Protein 5I97 (pdb70)

CATH classification: 3.10.450.230

Foldseek 3Di:
DDWWLDDDDPVLVVLVVLLCQLQVWDALVCVVVSLVLNCLAADPVSNCVSCVCQDDCRRPCNPCPHQKIKGKDWDDKDDDRVQQKIKTKMKIWIAGNVDPDIDDIFIKIKIWGKIFDDDDDDPVSCVRPVRSIHTYDIDMDTD/DWDLDDDDPVLVVVVVLLCQLQVKDALVCVVVSLVLNCLAADPVSNVVSCVCQDDCRRPCNPCPRQKIKGKDWDDKDDDRVQQKIKTKIKIWMGGPVDPDIDDIFIKIKIWHKIFDDDDDDDVSCVRQVRSIHIYDIDMDGD/DDDVVLVVLVVLLCQLQVKDALVCVVVSLVLNVQAEDPVANVVSVVQADDCRHPCNPCPRQKIKGKDWDDKADPVVQQKIKTKIKIWMQGPVDPDIDDIWIKIKIWHKDFDDDDDDDVCCVRPVRRIYIYDIDMDTD/DDDVVLVVLVVVLCQLQVKDALVCVVVSLVLNCQAEDVVSNVVSCVQQDDCRRVCNPCVRQKIKGKDWDDKDDDPVQQKIKTKIKIWIQGPVDPDIDDIFIKIKIWHKDFDDDDDDPVCVVRPVRRIHIYDIDMDGD

Structure (mmCIF, N/CA/C/O backbone):
data_5I97
#
_entry.id   5I97
#
_cell.length_a   112.049
_cell.length_b   123.362
_cell.length_c   109.800
_cell.angle_alpha   90.00
_cell.angle_beta   90.00
_cell.angle_gamma   90.00
#
_symmetry.space_group_name_H-M   'C 2 2 21'
#
loop_
_entity.id
_entity.type
_entity.pdbx_description
1 polymer 'Conjugal transfer protein'
2 water water
#
loop_
_atom_site.group_PDB
_atom_site.id
_atom_site.type_symbol
_atom_site.label_atom_id
_atom_site.label_alt_id
_atom_site.label_comp_id
_atom_site.label_asym_id
_atom_site.label_entity_id
_atom_site.label_seq_id
_atom_site.pdbx_PDB_ins_code
_atom_site.Cartn_x
_atom_site.Cartn_y
_atom_site.Cartn_z
_atom_site.occupancy
_atom_site.B_iso_or_equiv
_atom_site.auth_seq_id
_atom_site.auth_comp_id
_atom_site.auth_asym_id
_atom_site.auth_atom_id
_atom_site.pdbx_PDB_model_num
ATOM 1 N N . THR A 1 19 ? -60.332 -20.503 8.030 1.00 40.95 88 THR A N 1
ATOM 2 C CA . THR A 1 19 ? -61.564 -21.152 7.590 1.00 41.99 88 THR A CA 1
ATOM 3 C C . THR A 1 19 ? -62.160 -22.078 8.657 1.00 39.53 88 THR A C 1
ATOM 4 O O . THR A 1 19 ? -63.328 -22.470 8.556 1.00 43.73 88 THR A O 1
ATOM 8 N N . ARG A 1 20 ? -61.379 -22.415 9.684 1.00 48.01 89 ARG A N 1
ATOM 9 C CA . ARG A 1 20 ? -61.877 -23.281 10.753 1.00 35.67 89 ARG A CA 1
ATOM 10 C C . ARG A 1 20 ? -61.032 -23.203 12.024 1.00 35.17 89 ARG A C 1
ATOM 11 O O . ARG A 1 20 ? -59.805 -23.141 11.969 1.00 34.24 89 ARG A O 1
ATOM 19 N N . ASP A 1 21 ? -61.694 -23.247 13.172 1.00 35.86 90 ASP A N 1
ATOM 20 C CA . ASP A 1 21 ? -61.000 -23.284 14.450 1.00 35.61 90 ASP A CA 1
ATOM 21 C C . ASP A 1 21 ? -60.426 -24.663 14.709 1.00 35.74 90 ASP A C 1
ATOM 22 O O . ASP A 1 21 ? -61.143 -25.605 15.042 1.00 36.70 90 ASP A O 1
ATOM 27 N N . GLN A 1 22 ? -59.115 -24.753 14.536 1.00 34.82 91 GLN A N 1
ATOM 28 C CA . GLN A 1 22 ? -58.293 -25.944 14.790 1.00 34.81 91 GLN A CA 1
ATOM 29 C C . GLN A 1 22 ? -56.970 -25.695 15.456 1.00 34.03 91 GLN A C 1
ATOM 30 O O . GLN A 1 22 ? -56.244 -24.791 15.084 1.00 33.13 91 GLN A O 1
ATOM 36 N N . THR A 1 23 ? -56.615 -26.575 16.374 1.00 34.45 92 THR A N 1
ATOM 37 C CA . THR A 1 23 ? -55.293 -26.557 16.938 1.00 33.84 92 THR A CA 1
ATOM 38 C C . THR A 1 23 ? -54.242 -27.007 15.919 1.00 33.14 92 THR A C 1
ATOM 39 O O . THR A 1 23 ? -53.218 -26.348 15.767 1.00 32.25 92 THR A O 1
ATOM 43 N N . SER A 1 24 ? -54.513 -28.090 15.191 1.00 33.59 93 SER A N 1
ATOM 44 C CA . SER A 1 24 ? -53.527 -28.617 14.252 1.00 33.06 93 SER A CA 1
ATOM 45 C C . SER A 1 24 ? -54.113 -28.985 12.903 1.00 33.25 93 SER A C 1
ATOM 46 O O . SER A 1 24 ? -55.312 -29.162 12.757 1.00 34.00 93 SER A O 1
ATOM 49 N N . TYR A 1 25 ? -53.233 -29.107 11.923 1.00 32.62 94 TYR A N 1
ATOM 50 C CA . TYR A 1 25 ? -53.584 -29.529 10.578 1.00 32.79 94 TYR A CA 1
ATOM 51 C C . TYR A 1 25 ? -52.717 -30.696 10.141 1.00 32.89 94 TYR A C 1
ATOM 52 O O . TYR A 1 25 ? -52.661 -31.019 8.961 1.00 32.88 94 TYR A O 1
ATOM 61 N N . GLY A 1 26 ? -52.006 -31.303 11.076 1.00 33.03 95 GLY A N 1
ATOM 62 C CA . GLY A 1 26 ? -51.100 -32.360 10.691 1.00 33.14 95 GLY A CA 1
ATOM 63 C C . GLY A 1 26 ? -49.660 -31.879 10.638 1.00 32.14 95 GLY A C 1
ATOM 64 O O . GLY A 1 26 ? -49.388 -30.672 10.540 1.00 31.28 95 GLY A O 1
ATOM 65 N N . ASP A 1 27 ? -48.740 -32.832 10.710 1.00 32.34 96 ASP A N 1
ATOM 66 C CA . ASP A 1 27 ? -47.324 -32.530 10.794 1.00 31.57 96 ASP A CA 1
ATOM 67 C C . ASP A 1 27 ? -46.815 -31.623 9.681 1.00 30.59 96 ASP A C 1
ATOM 68 O O . ASP A 1 27 ? -46.184 -30.608 9.952 1.00 29.80 96 ASP A O 1
ATOM 73 N N . GLU A 1 28 ? -47.089 -31.990 8.438 1.00 30.72 97 GLU A N 1
ATOM 74 C CA . GLU A 1 28 ? -46.461 -31.324 7.316 1.00 29.92 97 GLU A CA 1
ATOM 75 C C . GLU A 1 28 ? -46.938 -29.896 7.120 1.00 29.28 97 GLU A C 1
ATOM 76 O O . GLU A 1 28 ? -46.137 -29.001 6.818 1.00 28.45 97 GLU A O 1
ATOM 82 N N . ILE A 1 29 ? -48.233 -29.685 7.324 1.00 29.75 98 ILE A N 1
ATOM 83 C CA . ILE A 1 29 ? -48.829 -28.371 7.186 1.00 29.33 98 ILE A CA 1
ATOM 84 C C . ILE A 1 29 ? -48.464 -27.462 8.353 1.00 28.86 98 ILE A C 1
ATOM 85 O O . ILE A 1 29 ? -48.125 -26.298 8.144 1.00 28.16 98 ILE A O 1
ATOM 90 N N . ASP A 1 30 ? -48.540 -27.990 9.572 1.00 29.31 99 ASP A N 1
ATOM 91 C CA . ASP A 1 30 ? -48.146 -27.250 10.766 1.00 29.01 99 ASP A CA 1
ATOM 92 C C . ASP A 1 30 ? -46.702 -26.768 10.635 1.00 28.17 99 ASP A C 1
ATOM 93 O O . ASP A 1 30 ? -46.402 -25.610 10.887 1.00 27.62 99 ASP A O 1
ATOM 98 N N . LYS A 1 31 ? -45.821 -27.682 10.237 1.00 28.18 100 LYS A N 1
ATOM 99 C CA . LYS A 1 31 ? -44.413 -27.377 10.099 1.00 27.52 100 LYS A CA 1
ATOM 100 C C . LYS A 1 31 ? -44.209 -26.283 9.056 1.00 26.77 100 LYS A C 1
ATOM 101 O O . LYS A 1 31 ? -43.341 -25.434 9.207 1.00 26.16 100 LYS A O 1
ATOM 107 N N . PHE A 1 32 ? -45.036 -26.273 8.019 1.00 26.90 101 PHE A N 1
ATOM 108 C CA . PHE A 1 32 ? -44.907 -25.250 6.992 1.00 26.31 101 PHE A CA 1
ATOM 109 C C . PHE A 1 32 ? -45.140 -23.848 7.542 1.00 25.94 101 PHE A C 1
ATOM 110 O O . PHE A 1 32 ? -44.306 -22.971 7.359 1.00 26.42 101 PHE A O 1
ATOM 118 N N . TRP A 1 33 ? -46.277 -23.639 8.196 1.00 26.39 102 TRP A N 1
ATOM 119 C CA . TRP A 1 33 ? -46.618 -22.325 8.720 1.00 26.18 102 TRP A CA 1
ATOM 120 C C . TRP A 1 33 ? -45.678 -21.914 9.840 1.00 25.87 102 TRP A C 1
ATOM 121 O O . TRP A 1 33 ? -45.293 -20.756 9.926 1.00 25.44 102 TRP A O 1
ATOM 132 N N . LEU A 1 34 ? -45.283 -22.862 10.677 1.00 26.17 103 LEU A N 1
ATOM 133 C CA . LEU A 1 34 ? -44.405 -22.520 11.779 1.00 26.00 103 LEU A CA 1
ATOM 134 C C . LEU A 1 34 ? -43.029 -22.076 11.280 1.00 25.32 103 LEU A C 1
ATOM 135 O O . LEU A 1 34 ? -42.474 -21.108 11.784 1.00 25.02 103 LEU A O 1
ATOM 140 N N . THR A 1 35 ? -42.487 -22.776 10.287 1.00 25.16 104 THR A N 1
ATOM 141 C CA . THR A 1 35 ? -41.194 -22.404 9.752 1.00 24.59 104 THR A CA 1
ATOM 142 C C . THR A 1 35 ? -41.308 -21.089 8.967 1.00 24.11 104 THR A C 1
ATOM 143 O O . THR A 1 35 ? -40.393 -20.277 8.994 1.00 23.68 104 THR A O 1
ATOM 147 N N . GLN A 1 36 ? -42.422 -20.892 8.266 1.00 24.26 105 GLN A N 1
ATOM 148 C CA . GLN A 1 36 ? -42.675 -19.635 7.558 1.00 23.96 105 GLN A CA 1
ATOM 149 C C . GLN A 1 36 ? -42.700 -18.464 8.511 1.00 23.88 105 GLN A C 1
ATOM 150 O O . GLN A 1 36 ? -42.195 -17.394 8.210 1.00 23.53 105 GLN A O 1
ATOM 156 N N . TYR A 1 37 ? -43.291 -18.684 9.670 1.00 24.29 106 TYR A N 1
ATOM 157 C CA . TYR A 1 37 ? -43.416 -17.640 10.658 1.00 24.35 106 TYR A CA 1
ATOM 158 C C . TYR A 1 37 ? -42.038 -17.238 11.158 1.00 24.00 106 TYR A C 1
ATOM 159 O O . TYR A 1 37 ? -41.727 -16.054 11.221 1.00 23.80 106 TYR A O 1
ATOM 168 N N . VAL A 1 38 ? -41.227 -18.227 11.515 1.00 24.01 107 VAL A N 1
ATOM 169 C CA . VAL A 1 38 ? -39.884 -17.970 11.996 1.00 23.78 107 VAL A CA 1
ATOM 170 C C . VAL A 1 38 ? -39.049 -17.286 10.926 1.00 23.24 107 VAL A C 1
ATOM 171 O O . VAL A 1 38 ? -38.307 -16.359 11.204 1.00 23.06 107 VAL A O 1
ATOM 175 N N . ILE A 1 39 ? -39.175 -17.739 9.692 1.00 23.06 108 ILE A N 1
ATOM 176 C CA . ILE A 1 39 ? -38.432 -17.126 8.612 1.00 22.63 108 ILE A CA 1
ATOM 177 C C . ILE A 1 39 ? -38.846 -15.667 8.401 1.00 22.53 108 ILE A C 1
ATOM 178 O O . ILE A 1 39 ? -37.992 -14.801 8.230 1.00 22.28 108 ILE A O 1
ATOM 183 N N . HIS A 1 40 ? -40.151 -15.394 8.435 1.00 22.82 109 HIS A N 1
ATOM 184 C CA . HIS A 1 40 ? -40.651 -14.039 8.261 1.00 22.86 109 HIS A CA 1
ATOM 185 C C . HIS A 1 40 ? -40.192 -13.133 9.397 1.00 22.92 109 HIS A C 1
ATOM 186 O O . HIS A 1 40 ? -39.856 -11.974 9.175 1.00 22.84 109 HIS A O 1
ATOM 193 N N . ARG A 1 41 ? -40.190 -13.669 10.613 1.00 23.16 110 ARG A N 1
ATOM 194 C CA . ARG A 1 41 ? -39.961 -12.858 11.800 1.00 23.38 110 ARG A CA 1
ATOM 195 C C . ARG A 1 41 ? -38.485 -12.658 12.137 1.00 23.17 110 ARG A C 1
ATOM 196 O O . ARG A 1 41 ? -38.093 -11.582 12.574 1.00 23.26 110 ARG A O 1
ATOM 204 N N . GLU A 1 42 ? -37.667 -13.679 11.908 1.00 22.97 111 GLU A N 1
ATOM 205 C CA . GLU A 1 42 ? -36.274 -13.631 12.331 1.00 22.89 111 GLU A CA 1
ATOM 206 C C . GLU A 1 42 ? -35.348 -13.203 11.208 1.00 22.47 111 GLU A C 1
ATOM 207 O O . GLU A 1 42 ? -34.179 -12.923 11.438 1.00 22.43 111 GLU A O 1
ATOM 213 N N . SER A 1 43 ? -35.870 -13.147 9.993 1.00 22.25 112 SER A N 1
ATOM 214 C CA . SER A 1 43 ? -35.088 -12.617 8.893 1.00 21.94 112 SER A CA 1
ATOM 215 C C . SER A 1 43 ? -35.146 -11.106 8.898 1.00 22.02 112 SER A C 1
ATOM 216 O O . SER A 1 43 ? -36.065 -10.505 9.454 1.00 22.30 112 SER A O 1
ATOM 219 N N . TYR A 1 44 ? -34.151 -10.494 8.276 1.00 21.86 113 TYR A N 1
ATOM 220 C CA . TYR A 1 44 ? -34.235 -9.087 7.944 1.00 21.98 113 TYR A CA 1
ATOM 221 C C . TYR A 1 44 ? -33.736 -8.850 6.530 1.00 21.76 113 TYR A C 1
ATOM 222 O O . TYR A 1 44 ? -32.566 -9.080 6.208 1.00 21.59 113 TYR A O 1
ATOM 231 N N . ASP A 1 45 ? -34.643 -8.384 5.687 1.00 21.83 114 ASP A N 1
ATOM 232 C CA . ASP A 1 45 ? -34.293 -7.971 4.348 1.00 21.76 114 ASP A CA 1
ATOM 233 C C . ASP A 1 45 ? -35.144 -6.766 3.994 1.00 22.10 114 ASP A C 1
ATOM 234 O O . ASP A 1 45 ? -36.376 -6.866 3.934 1.00 22.27 114 ASP A O 1
ATOM 239 N N . PHE A 1 46 ? -34.488 -5.633 3.743 1.00 22.28 115 PHE A N 1
ATOM 240 C CA . PHE A 1 46 ? -35.192 -4.376 3.515 1.00 22.73 115 PHE A CA 1
ATOM 241 C C . PHE A 1 46 ? -36.141 -4.506 2.352 1.00 22.84 115 PHE A C 1
ATOM 242 O O . PHE A 1 46 ? -37.225 -3.932 2.359 1.00 23.41 115 PHE A O 1
ATOM 250 N N . TYR A 1 47 ? -35.760 -5.301 1.368 1.00 22.55 116 TYR A N 1
ATOM 251 C CA . TYR A 1 47 ? -36.574 -5.406 0.172 1.00 22.74 116 TYR A CA 1
ATOM 252 C C . TYR A 1 47 ? -37.810 -6.265 0.407 1.00 22.76 116 TYR A C 1
ATOM 253 O O . TYR A 1 47 ? -38.738 -6.230 -0.392 1.00 28.36 116 TYR A O 1
ATOM 262 N N . SER A 1 48 ? -37.878 -6.979 1.526 1.00 22.55 117 SER A N 1
ATOM 263 C CA . SER A 1 48 ? -39.083 -7.771 1.792 1.00 22.66 117 SER A CA 1
ATOM 264 C C . SER A 1 48 ? -39.670 -7.515 3.172 1.00 22.92 117 SER A C 1
ATOM 265 O O . SER A 1 48 ? -40.614 -8.200 3.581 1.00 23.86 117 SER A O 1
ATOM 268 N N . VAL A 1 49 ? -39.126 -6.530 3.883 1.00 22.93 118 VAL A N 1
ATOM 269 C CA . VAL A 1 49 ? -39.497 -6.318 5.280 1.00 23.13 118 VAL A CA 1
ATOM 270 C C . VAL A 1 49 ? -40.962 -5.918 5.425 1.00 23.63 118 VAL A C 1
ATOM 271 O O . VAL A 1 49 ? -41.594 -6.216 6.430 1.00 25.88 118 VAL A O 1
ATOM 275 N N . GLN A 1 50 ? -41.523 -5.269 4.416 1.00 23.93 119 GLN A N 1
ATOM 276 C CA . GLN A 1 50 ? -42.921 -4.902 4.507 1.00 25.21 119 GLN A CA 1
ATOM 277 C C . GLN A 1 50 ? -43.815 -6.141 4.404 1.00 24.46 119 GLN A C 1
ATOM 278 O O . GLN A 1 50 ? -44.804 -6.273 5.126 1.00 26.52 119 GLN A O 1
ATOM 284 N N . VAL A 1 51 ? -43.454 -7.058 3.516 1.00 26.92 120 VAL A N 1
ATOM 285 C CA . VAL A 1 51 ? -44.185 -8.311 3.375 1.00 24.13 120 VAL A CA 1
ATOM 286 C C . VAL A 1 51 ? -44.041 -9.164 4.623 1.00 23.93 120 VAL A C 1
ATOM 287 O O . VAL A 1 51 ? -45.027 -9.708 5.117 1.00 24.24 120 VAL A O 1
ATOM 291 N N . ASP A 1 52 ? -42.819 -9.259 5.143 1.00 23.51 121 ASP A N 1
ATOM 292 C CA . ASP A 1 52 ? -42.563 -10.053 6.337 1.00 23.39 121 ASP A CA 1
ATOM 293 C C . ASP A 1 52 ? -43.327 -9.511 7.536 1.00 23.81 121 ASP A C 1
ATOM 294 O O . ASP A 1 52 ? -43.904 -10.274 8.305 1.00 24.00 121 ASP A O 1
ATOM 299 N N . TYR A 1 53 ? -43.312 -8.189 7.697 1.00 24.03 122 TYR A N 1
ATOM 300 C CA . TYR A 1 53 ? -44.010 -7.505 8.784 1.00 24.52 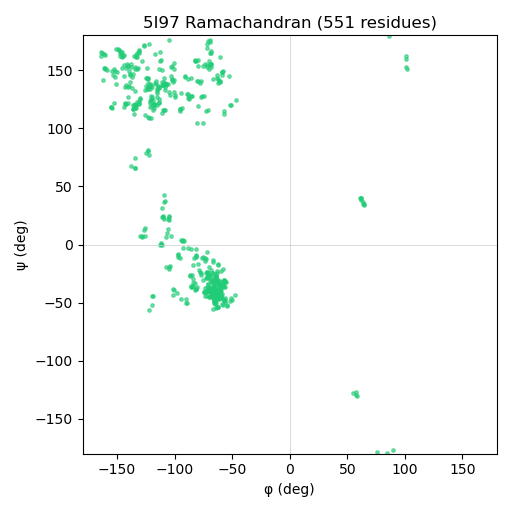122 TYR A CA 1
ATOM 301 C C . TYR A 1 53 ? -45.517 -7.740 8.724 1.00 25.01 122 TYR A C 1
ATOM 302 O O . TYR A 1 53 ? -46.182 -7.929 9.743 1.00 25.37 122 TYR A O 1
ATOM 311 N N . THR A 1 54 ? -46.060 -7.653 7.523 1.00 25.12 123 THR A N 1
ATOM 312 C CA . THR A 1 54 ? -47.475 -7.906 7.316 1.00 25.64 123 THR A CA 1
ATOM 313 C C . THR A 1 54 ? -47.803 -9.353 7.652 1.00 25.57 123 THR A C 1
ATOM 314 O O . THR A 1 54 ? -48.778 -9.618 8.345 1.00 26.04 123 THR A O 1
ATOM 318 N N . ALA A 1 55 ? -46.963 -10.277 7.195 1.00 25.06 124 ALA A N 1
ATOM 319 C CA . ALA A 1 55 ? -47.186 -11.697 7.430 1.00 25.05 124 ALA A CA 1
ATOM 320 C C . ALA A 1 55 ? -47.190 -12.060 8.913 1.00 25.18 124 ALA A C 1
ATOM 321 O O . ALA A 1 55 ? -48.081 -12.783 9.373 1.00 30.22 124 ALA A O 1
ATOM 323 N N . VAL A 1 56 ? -46.205 -11.573 9.659 1.00 24.91 125 VAL A N 1
ATOM 324 C CA . VAL A 1 56 ? -46.132 -11.858 11.086 1.00 25.11 125 VAL A CA 1
ATOM 325 C C . VAL A 1 56 ? -47.357 -11.336 11.815 1.00 25.76 125 VAL A C 1
ATOM 326 O O . VAL A 1 56 ? -47.884 -12.004 12.707 1.00 26.13 125 VAL A O 1
ATOM 330 N N . GLY A 1 57 ? -47.821 -10.156 11.411 1.00 25.98 126 GLY A N 1
ATOM 331 C CA . GLY A 1 57 ? -49.010 -9.561 11.991 1.00 26.68 126 GLY A CA 1
ATOM 332 C C . GLY A 1 57 ? -50.258 -10.401 11.786 1.00 27.12 126 GLY A C 1
ATOM 333 O O . GLY A 1 57 ? -51.056 -10.566 12.701 1.00 27.67 126 GLY A O 1
ATOM 334 N N . LEU A 1 58 ? -50.432 -10.929 10.580 1.00 26.96 127 LEU A N 1
ATOM 335 C CA . LEU A 1 58 ? -51.603 -11.741 10.273 1.00 27.45 127 LEU A CA 1
ATOM 336 C C . LEU A 1 58 ? -51.545 -13.105 10.951 1.00 27.47 127 LEU A C 1
ATOM 337 O O . LEU A 1 58 ? -52.569 -13.722 11.183 1.00 28.04 127 LEU A O 1
ATOM 342 N N . MET A 1 59 ? -50.340 -13.558 11.279 1.00 26.92 128 MET A N 1
ATOM 343 C CA . MET A 1 59 ? -50.153 -14.883 11.835 1.00 26.96 128 MET A CA 1
ATOM 344 C C . MET A 1 59 ? -49.885 -14.843 13.323 1.00 27.15 128 MET A C 1
ATOM 345 O O . MET A 1 59 ? -49.288 -15.763 13.865 1.00 27.08 128 MET A O 1
ATOM 350 N N . SER A 1 60 ? -50.325 -13.781 13.986 1.00 27.48 129 SER A N 1
ATOM 351 C CA . SER A 1 60 ? -50.086 -13.654 15.413 1.00 27.75 129 SER A CA 1
ATOM 352 C C . SER A 1 60 ? -51.372 -13.255 16.113 1.00 28.56 129 SER A C 1
ATOM 353 O O . SER A 1 60 ? -52.205 -12.576 15.532 1.00 28.81 129 SER A O 1
ATOM 356 N N . THR A 1 61 ? -51.516 -13.659 17.369 1.00 29.03 130 THR A N 1
ATOM 357 C CA . THR A 1 61 ? -52.531 -13.089 18.222 1.00 29.81 130 THR A CA 1
ATOM 358 C C . THR A 1 61 ? -52.124 -11.641 18.483 1.00 29.74 130 THR A C 1
ATOM 359 O O . THR A 1 61 ? -50.948 -11.296 18.378 1.00 31.79 130 THR A O 1
ATOM 363 N N . PRO A 1 62 ? -53.094 -10.778 18.793 1.00 30.39 131 PRO A N 1
ATOM 364 C CA . PRO A 1 62 ? -52.732 -9.373 19.006 1.00 30.43 131 PRO A CA 1
ATOM 365 C C . PRO A 1 62 ? -51.657 -9.167 20.078 1.00 30.34 131 PRO A C 1
ATOM 366 O O . PRO A 1 62 ? -50.847 -8.247 19.955 1.00 30.05 131 PRO A O 1
ATOM 370 N N . ASN A 1 63 ? -51.627 -10.022 21.093 1.00 30.65 132 ASN A N 1
ATOM 371 C CA . ASN A 1 63 ? -50.599 -9.926 22.125 1.00 30.66 132 ASN A CA 1
ATOM 372 C C . ASN A 1 63 ? -49.222 -10.223 21.557 1.00 29.80 132 ASN A C 1
ATOM 373 O O . ASN A 1 63 ? -48.281 -9.474 21.776 1.00 29.61 132 ASN A O 1
ATOM 378 N N . VAL A 1 64 ? -49.115 -11.318 20.817 1.00 30.03 133 VAL A N 1
ATOM 379 C CA . VAL A 1 64 ? -47.860 -11.703 20.180 1.00 28.57 133 VAL A CA 1
ATOM 380 C C . VAL A 1 64 ? -47.453 -10.652 19.145 1.00 28.05 133 VAL A C 1
ATOM 381 O O . VAL A 1 64 ? -46.291 -10.300 19.030 1.00 27.63 133 VAL A O 1
ATOM 385 N N . ALA A 1 65 ? -48.433 -10.136 18.416 1.00 28.19 134 ALA A N 1
ATOM 386 C CA . ALA A 1 65 ? -48.181 -9.189 17.344 1.00 27.82 134 ALA A CA 1
ATOM 387 C C . ALA A 1 65 ? -47.594 -7.879 17.861 1.00 27.97 134 ALA A C 1
ATOM 388 O O . ALA A 1 65 ? -46.619 -7.371 17.319 1.00 28.49 134 ALA A O 1
ATOM 390 N N . GLU A 1 66 ? -48.161 -7.344 18.933 1.00 28.68 135 GLU A N 1
ATOM 391 C CA . GLU A 1 66 ? -47.790 -5.998 19.339 1.00 29.01 135 GLU A CA 1
ATOM 392 C C . GLU A 1 66 ? -46.470 -6.031 20.087 1.00 28.93 135 GLU A C 1
ATOM 393 O O . GLU A 1 66 ? -45.769 -5.031 20.171 1.00 35.08 135 GLU A O 1
ATOM 399 N N . SER A 1 67 ? -46.073 -7.209 20.536 1.00 30.61 136 SER A N 1
ATOM 400 C CA . SER A 1 67 ? -44.719 -7.371 21.034 1.00 31.58 136 SER A CA 1
ATOM 401 C C . SER A 1 67 ? -43.695 -7.323 19.893 1.00 27.61 136 SER A C 1
ATOM 402 O O . SER A 1 67 ? -42.591 -6.810 20.056 1.00 27.67 136 SER A O 1
ATOM 405 N N . TYR A 1 68 ? -44.089 -7.827 18.727 1.00 28.47 137 TYR A N 1
ATOM 406 C CA . TYR A 1 68 ? -43.211 -7.866 17.568 1.00 26.44 137 TYR A CA 1
ATOM 407 C C . TYR A 1 68 ? -43.168 -6.535 16.848 1.00 26.42 137 TYR A C 1
ATOM 408 O O . TYR A 1 68 ? -42.129 -6.129 16.351 1.00 27.35 137 TYR A O 1
ATOM 417 N N . GLN A 1 69 ? -44.316 -5.877 16.771 1.00 26.88 138 GLN A N 1
ATOM 418 C CA . GLN A 1 69 ? -44.439 -4.613 16.058 1.00 27.01 138 GLN A CA 1
ATOM 419 C C . GLN A 1 69 ? -43.786 -3.460 16.801 1.00 27.41 138 GLN A C 1
ATOM 420 O O . GLN A 1 69 ? -43.581 -2.391 16.240 1.00 30.59 138 GLN A O 1
ATOM 426 N N . SER A 1 70 ? -43.443 -3.706 18.058 1.00 27.69 139 SER A N 1
ATOM 427 C CA . SER A 1 70 ? -42.842 -2.707 18.919 1.00 28.20 139 SER A CA 1
ATOM 428 C C . SER A 1 70 ? -41.515 -2.178 18.369 1.00 27.84 139 SER A C 1
ATOM 429 O O . SER A 1 70 ? -41.273 -0.977 18.369 1.00 28.24 139 SER A O 1
ATOM 432 N N . LYS A 1 71 ? -40.665 -3.086 17.904 1.00 27.16 140 LYS A N 1
ATOM 433 C CA . LYS A 1 71 ? -39.339 -2.736 17.403 1.00 26.83 140 LYS A CA 1
ATOM 434 C C . LYS A 1 71 ? -39.388 -1.907 16.121 1.00 26.66 140 LYS A C 1
ATOM 435 O O . LYS A 1 71 ? -38.373 -1.341 15.717 1.00 26.56 140 LYS A O 1
ATOM 441 N N . PHE A 1 72 ? -40.556 -1.843 15.481 1.00 26.71 141 PHE A N 1
ATOM 442 C CA . PHE A 1 72 ? -40.692 -1.183 14.186 1.00 26.60 141 PHE A CA 1
ATOM 443 C C . PHE A 1 72 ? -41.335 0.178 14.332 1.00 27.37 141 PHE A C 1
ATOM 444 O O . PHE A 1 72 ? -41.632 0.856 13.354 1.00 27.49 141 PHE A O 1
ATOM 452 N N . LYS A 1 73 ? -41.514 0.604 15.583 1.00 27.97 142 LYS A N 1
ATOM 453 C CA . LYS A 1 73 ? -42.258 1.826 15.914 1.00 28.82 142 LYS A CA 1
ATOM 454 C C . LYS A 1 73 ? -41.379 2.974 16.431 1.00 29.29 142 LYS A C 1
ATOM 455 O O . LYS A 1 73 ? -40.405 2.748 17.149 1.00 29.04 142 LYS A O 1
ATOM 461 N N . GLY A 1 74 ? -41.730 4.201 16.047 1.00 30.05 143 GLY A N 1
ATOM 462 C CA . GLY A 1 74 ? -40.912 5.368 16.315 1.00 30.64 143 GLY A CA 1
ATOM 463 C C . GLY A 1 74 ? -39.875 5.719 15.270 1.00 30.29 143 GLY A C 1
ATOM 464 O O . GLY A 1 74 ? -39.754 5.075 14.225 1.00 29.56 143 GLY A O 1
ATOM 465 N N . ARG A 1 75 ? -39.107 6.752 15.592 1.00 30.91 144 ARG A N 1
ATOM 466 C CA . ARG A 1 75 ? -38.040 7.255 14.748 1.00 30.80 144 ARG A CA 1
ATOM 467 C C . ARG A 1 75 ? -36.918 6.224 14.632 1.00 29.91 144 ARG A C 1
ATOM 468 O O . ARG A 1 75 ? -36.189 6.214 13.654 1.00 29.52 144 ARG A O 1
ATOM 476 N N . ASN A 1 76 ? -36.806 5.345 15.622 1.00 29.66 145 ASN A N 1
ATOM 477 C CA . ASN A 1 76 ? -35.771 4.332 15.619 1.00 28.94 145 ASN A CA 1
ATOM 478 C C . ASN A 1 76 ? -36.415 2.955 15.373 1.00 28.16 145 ASN A C 1
ATOM 479 O O . ASN A 1 76 ? -35.967 1.932 15.905 1.00 27.76 145 ASN A O 1
ATOM 484 N N . GLY A 1 77 ? -37.444 2.930 14.529 1.00 28.01 146 GLY A N 1
ATOM 485 C CA . GLY A 1 77 ? -38.002 1.681 14.057 1.00 27.31 146 GLY A CA 1
ATOM 486 C C . GLY A 1 77 ? -36.925 0.953 13.284 1.00 26.57 146 GLY A C 1
ATOM 487 O O . GLY A 1 77 ? -36.162 1.579 12.560 1.00 26.58 146 GLY A O 1
ATOM 488 N N . LEU A 1 78 ? -36.891 -0.365 13.423 1.00 26.02 147 LEU A N 1
ATOM 489 C CA . LEU A 1 78 ? -35.801 -1.178 12.898 1.00 25.39 147 LEU A CA 1
ATOM 490 C C . LEU A 1 78 ? -35.493 -0.868 11.440 1.00 25.11 147 LEU A C 1
ATOM 491 O O . LEU A 1 78 ? -34.340 -0.662 11.082 1.00 25.57 147 LEU A O 1
ATOM 496 N N . ASP A 1 79 ? -36.524 -0.803 10.608 1.00 25.08 148 ASP A N 1
ATOM 497 C CA . ASP A 1 79 ? -36.306 -0.554 9.190 1.00 24.88 148 ASP A CA 1
ATOM 498 C C . ASP A 1 79 ? -35.846 0.885 8.937 1.00 25.42 148 ASP A C 1
ATOM 499 O O . ASP A 1 79 ? -35.164 1.158 7.948 1.00 25.31 148 ASP A O 1
ATOM 504 N N . LYS A 1 80 ? -36.202 1.802 9.832 1.00 26.08 149 LYS A N 1
ATOM 505 C CA . LYS A 1 80 ? -35.794 3.182 9.650 1.00 26.72 149 LYS A CA 1
ATOM 506 C C . LYS A 1 80 ? -34.340 3.361 10.033 1.00 26.73 149 LYS A C 1
ATOM 507 O O . LYS A 1 80 ? -33.667 4.220 9.487 1.00 27.05 149 LYS A O 1
ATOM 513 N N . VAL A 1 81 ? -33.841 2.510 10.918 1.00 26.41 150 VAL A N 1
ATOM 514 C CA . VAL A 1 81 ? -32.462 2.623 11.348 1.00 26.49 150 VAL A CA 1
ATOM 515 C C . VAL A 1 81 ? -31.548 1.801 10.444 1.00 25.82 150 VAL A C 1
ATOM 516 O O . VAL A 1 81 ? -30.568 2.319 9.927 1.00 25.96 150 VAL A O 1
ATOM 520 N N . LEU A 1 82 ? -31.902 0.541 10.220 1.00 25.18 151 LEU A N 1
ATOM 521 C CA . LEU A 1 82 ? -31.087 -0.357 9.410 1.00 24.58 151 LEU A CA 1
ATOM 522 C C . LEU A 1 82 ? -31.182 -0.063 7.922 1.00 24.43 151 LEU A C 1
ATOM 523 O O . LEU A 1 82 ? -30.192 -0.157 7.207 1.00 24.26 151 LEU A O 1
ATOM 528 N N . GLY A 1 83 ? -32.389 0.235 7.452 1.00 24.55 152 GLY A N 1
ATOM 529 C CA . GLY A 1 83 ? -32.609 0.393 6.032 1.00 24.45 152 GLY A CA 1
ATOM 530 C C . GLY A 1 83 ? -32.141 -0.850 5.306 1.00 23.80 152 GLY A C 1
ATOM 531 O O . GLY A 1 83 ? -32.478 -1.982 5.660 1.00 31.26 152 GLY A O 1
ATOM 532 N N . ASP A 1 84 ? -31.298 -0.625 4.311 1.00 23.77 153 ASP A N 1
ATOM 533 C CA . ASP A 1 84 ? -30.726 -1.686 3.512 1.00 23.26 153 ASP A CA 1
ATOM 534 C C . ASP A 1 84 ? -29.248 -1.856 3.815 1.00 23.18 153 ASP A C 1
ATOM 535 O O . ASP A 1 84 ? -28.507 -2.392 3.007 1.00 24.06 153 ASP A O 1
ATOM 540 N N . SER A 1 85 ? -28.815 -1.404 4.989 1.00 23.46 154 SER A N 1
ATOM 541 C CA . SER A 1 85 ? -27.407 -1.479 5.352 1.00 23.52 154 SER A CA 1
ATOM 542 C C . SER A 1 85 ? -26.945 -2.892 5.664 1.00 26.72 154 SER A C 1
ATOM 543 O O . SER A 1 85 ? -25.763 -3.199 5.548 1.00 30.89 154 SER A O 1
ATOM 546 N N . GLU A 1 86 ? -27.857 -3.734 6.134 1.00 29.56 155 GLU A N 1
ATOM 547 C CA . GLU A 1 86 ? -27.484 -5.071 6.578 1.00 24.23 155 GLU A CA 1
ATOM 548 C C . GLU A 1 86 ? -28.624 -6.020 6.297 1.00 23.56 155 GLU A C 1
ATOM 549 O O . GLU A 1 86 ? -29.728 -5.594 5.980 1.00 23.10 155 GLU A O 1
ATOM 555 N N . THR A 1 87 ? -28.344 -7.313 6.388 1.00 24.46 156 THR A N 1
ATOM 556 C CA . THR A 1 87 ? -29.363 -8.321 6.160 1.00 21.61 156 THR A CA 1
ATOM 557 C C . THR A 1 87 ? -29.154 -9.548 7.057 1.00 21.57 156 THR A C 1
ATOM 558 O O . THR A 1 87 ? -28.029 -9.856 7.445 1.00 21.65 156 THR A O 1
ATOM 562 N N . THR A 1 88 ? -30.237 -10.243 7.390 1.00 21.54 157 THR A N 1
ATOM 563 C CA . THR A 1 88 ? -30.143 -11.476 8.169 1.00 21.58 157 THR A CA 1
ATOM 564 C C . THR A 1 88 ? -31.004 -12.589 7.586 1.00 21.42 157 THR A C 1
ATOM 565 O O . THR A 1 88 ? -32.205 -12.419 7.420 1.00 21.44 157 THR A O 1
ATOM 569 N N . ARG A 1 89 ? -30.365 -13.701 7.222 1.00 21.34 158 ARG A N 1
ATOM 570 C CA . ARG A 1 89 ? -31.081 -14.844 6.671 1.00 21.30 158 ARG A CA 1
ATOM 571 C C . ARG A 1 89 ? -31.246 -15.957 7.712 1.00 21.55 158 ARG A C 1
ATOM 572 O O . ARG A 1 89 ? -30.435 -16.094 8.638 1.00 21.74 158 ARG A O 1
ATOM 580 N N . VAL A 1 90 ? -32.303 -16.744 7.540 1.00 21.64 159 VAL A N 1
ATOM 581 C CA . VAL A 1 90 ? -32.637 -17.838 8.447 1.00 21.97 159 VAL A CA 1
ATOM 582 C C . VAL A 1 90 ? -32.456 -19.216 7.826 1.00 22.08 159 VAL A C 1
ATOM 583 O O . VAL A 1 90 ? -32.807 -19.438 6.680 1.00 23.29 159 VAL A O 1
ATOM 587 N N . LYS A 1 91 ? -31.878 -20.121 8.605 1.00 22.40 160 LYS A N 1
ATOM 588 C CA . LYS A 1 91 ? -31.808 -21.542 8.288 1.00 22.68 160 LYS A CA 1
ATOM 589 C C . LYS A 1 91 ? -32.537 -22.353 9.356 1.00 23.18 160 LYS A C 1
ATOM 590 O O . LYS A 1 91 ? -32.139 -22.340 10.516 1.00 23.45 160 LYS A O 1
ATOM 596 N N . ILE A 1 92 ? -33.620 -23.024 8.977 1.00 23.37 161 ILE A N 1
ATOM 597 C CA . ILE A 1 92 ? -34.312 -23.922 9.899 1.00 23.94 161 ILE A CA 1
ATOM 598 C C . ILE A 1 92 ? -33.532 -25.226 10.034 1.00 24.40 161 ILE A C 1
ATOM 599 O O . ILE A 1 92 ? -33.247 -25.878 9.036 1.00 24.41 161 ILE A O 1
ATOM 604 N N . ASN A 1 93 ? -33.215 -25.624 11.259 1.00 24.88 162 ASN A N 1
ATOM 605 C CA . ASN A 1 93 ? -32.422 -26.833 11.472 1.00 25.44 162 ASN A CA 1
ATOM 606 C C . ASN A 1 93 ? -33.263 -28.052 11.881 1.00 26.17 162 ASN A C 1
ATOM 607 O O . ASN A 1 93 ? -32.985 -29.174 11.463 1.00 26.61 162 ASN A O 1
ATOM 612 N N . SER A 1 94 ? -34.267 -27.834 12.727 1.00 26.39 163 SER A N 1
ATOM 613 C CA . SER A 1 94 ? -35.141 -28.922 13.154 1.00 27.15 163 SER A CA 1
ATOM 614 C C . SER A 1 94 ? -36.444 -28.371 13.708 1.00 27.18 163 SER A C 1
ATOM 615 O O . SER A 1 94 ? -36.476 -27.260 14.241 1.00 26.83 163 SER A O 1
ATOM 618 N N . VAL A 1 95 ? -37.512 -29.156 13.578 1.00 27.68 164 VAL A N 1
ATOM 619 C CA . VAL A 1 95 ? -38.828 -28.794 14.098 1.00 27.87 164 VAL A CA 1
ATOM 620 C C . VAL A 1 95 ? -39.437 -29.947 14.871 1.00 28.87 164 VAL A C 1
ATOM 621 O O . VAL A 1 95 ? -39.603 -31.034 14.335 1.00 29.35 164 VAL A O 1
ATOM 625 N N . ILE A 1 96 ? -39.767 -29.714 16.133 1.00 29.28 165 ILE A N 1
ATOM 626 C CA . ILE A 1 96 ? -40.414 -30.734 16.933 1.00 30.31 165 ILE A CA 1
ATOM 627 C C . ILE A 1 96 ? -41.833 -30.297 17.271 1.00 30.49 165 ILE A C 1
ATOM 628 O O . ILE A 1 96 ? -42.028 -29.268 17.908 1.00 30.23 165 ILE A O 1
ATOM 633 N N . LEU A 1 97 ? -42.810 -31.114 16.878 1.00 31.05 166 LEU A N 1
ATOM 634 C CA . LEU A 1 97 ? -44.216 -30.783 17.049 1.00 31.31 166 LEU A CA 1
ATOM 635 C C . LEU A 1 97 ? -44.835 -31.487 18.233 1.00 32.40 166 LEU A C 1
ATOM 636 O O . LEU A 1 97 ? -44.573 -32.663 18.485 1.00 33.18 166 LEU A O 1
ATOM 641 N N . ASP A 1 98 ? -45.673 -30.751 18.945 1.00 32.52 167 ASP A N 1
ATOM 642 C CA . ASP A 1 98 ? -46.579 -31.326 19.914 1.00 33.59 167 ASP A CA 1
ATOM 643 C C . ASP A 1 98 ? -47.975 -30.889 19.488 1.00 33.63 167 ASP A C 1
ATOM 644 O O . ASP A 1 98 ? -48.533 -29.940 20.024 1.00 33.52 167 ASP A O 1
ATOM 649 N N . LYS A 1 99 ? -48.530 -31.597 18.512 1.00 33.85 168 LYS A N 1
ATOM 650 C CA . LYS A 1 99 ? -49.758 -31.171 17.856 1.00 33.83 168 LYS A CA 1
ATOM 651 C C . LYS A 1 99 ? -51.001 -31.060 18.756 1.00 34.66 168 LYS A C 1
ATOM 652 O O . LYS A 1 99 ? -51.765 -30.119 18.600 1.00 34.40 168 LYS A O 1
ATOM 658 N N . PRO A 1 100 ? -51.197 -31.981 19.716 1.00 35.72 169 PRO A N 1
ATOM 659 C CA . PRO A 1 100 ? -52.381 -31.804 20.571 1.00 36.53 169 PRO A CA 1
ATOM 660 C C . PRO A 1 100 ? -52.384 -30.532 21.414 1.00 36.14 169 PRO A C 1
ATOM 661 O O . PRO A 1 100 ? -53.443 -30.061 21.814 1.00 36.57 169 PRO A O 1
ATOM 665 N N . HIS A 1 101 ? -51.220 -29.967 21.675 1.00 35.41 170 HIS A N 1
ATOM 666 C CA . HIS A 1 101 ? -51.166 -28.824 22.570 1.00 35.20 170 HIS A CA 1
ATOM 667 C C . HIS A 1 101 ? -50.815 -27.545 21.838 1.00 34.04 170 HIS A C 1
ATOM 668 O O . HIS A 1 101 ? -50.744 -26.491 22.444 1.00 33.81 170 HIS A O 1
ATOM 675 N N . GLY A 1 102 ? -50.613 -27.643 20.532 1.00 33.39 171 GLY A N 1
ATOM 676 C CA . GLY A 1 102 ? -50.253 -26.487 19.745 1.00 32.35 171 GLY A CA 1
ATOM 677 C C . GLY A 1 102 ? -48.941 -25.877 20.199 1.00 31.74 171 GLY A C 1
ATOM 678 O O . GLY A 1 102 ? -48.819 -24.664 20.287 1.00 31.23 171 GLY A O 1
ATOM 679 N N . VAL A 1 103 ? -47.977 -26.725 20.531 1.00 31.90 172 VAL A N 1
ATOM 680 C CA . VAL A 1 103 ? -46.662 -26.274 20.956 1.00 31.44 172 VAL A CA 1
ATOM 681 C C . VAL A 1 103 ? -45.622 -26.857 20.011 1.00 30.92 172 VAL A C 1
ATOM 682 O O . VAL A 1 103 ? -45.724 -28.013 19.612 1.00 31.33 172 VAL A O 1
ATOM 686 N N . ALA A 1 104 ? -44.658 -26.033 19.609 1.00 30.08 173 ALA A N 1
ATOM 687 C CA . ALA A 1 104 ? -43.606 -26.458 18.700 1.00 29.57 173 ALA A CA 1
ATOM 688 C C . ALA A 1 104 ? -42.257 -25.894 19.126 1.00 29.18 173 ALA A C 1
ATOM 689 O O . ALA A 1 104 ? -42.168 -24.802 19.678 1.00 28.96 173 ALA A O 1
ATOM 691 N N . THR A 1 105 ? -41.211 -26.665 18.881 1.00 29.18 174 THR A N 1
ATOM 692 C CA . THR A 1 105 ? -39.859 -26.236 19.156 1.00 28.86 174 THR A CA 1
ATOM 693 C C . THR A 1 105 ? -39.078 -26.177 17.868 1.00 28.12 174 THR A C 1
ATOM 694 O O . THR A 1 105 ? -38.962 -27.171 17.166 1.00 28.25 174 THR A O 1
ATOM 698 N N . ILE A 1 106 ? -38.562 -25.003 17.540 1.00 27.41 175 ILE A N 1
ATOM 699 C CA . ILE A 1 106 ? -37.851 -24.842 16.287 1.00 26.72 175 ILE A CA 1
ATOM 700 C C . ILE A 1 106 ? -36.414 -24.368 16.511 1.00 26.46 175 ILE A C 1
ATOM 701 O O . ILE A 1 106 ? -36.177 -23.307 17.087 1.00 26.29 175 ILE A O 1
ATOM 706 N N . ARG A 1 107 ? -35.458 -25.155 16.035 1.00 26.49 176 ARG A N 1
ATOM 707 C CA . ARG A 1 107 ? -34.059 -24.772 16.118 1.00 26.28 176 ARG A CA 1
ATOM 708 C C . ARG A 1 107 ? -33.597 -24.204 14.797 1.00 25.52 176 ARG A C 1
ATOM 709 O O . ARG A 1 107 ? -33.739 -24.837 13.750 1.00 25.39 176 ARG A O 1
ATOM 717 N N . PHE A 1 108 ? -33.026 -23.006 14.853 1.00 25.10 177 PHE A N 1
ATOM 718 C CA . PHE A 1 108 ? -32.671 -22.323 13.630 1.00 24.43 177 PHE A CA 1
ATOM 719 C C . PHE A 1 108 ? -31.388 -21.511 13.740 1.00 24.22 177 PHE A C 1
ATOM 720 O O . PHE A 1 108 ? -30.916 -21.175 14.824 1.00 24.54 177 PHE A O 1
ATOM 728 N N . THR A 1 109 ? -30.844 -21.189 12.579 1.00 23.74 178 THR A N 1
ATOM 729 C CA . THR A 1 109 ? -29.588 -20.486 12.480 1.00 23.56 178 THR A CA 1
ATOM 730 C C . THR A 1 109 ? -29.762 -19.209 11.687 1.00 23.02 178 THR A C 1
ATOM 731 O O . THR A 1 109 ? -30.392 -19.206 10.634 1.00 22.69 178 THR A O 1
ATOM 735 N N . THR A 1 110 ? -29.216 -18.124 12.213 1.00 23.01 179 THR A N 1
ATOM 736 C CA . THR A 1 110 ? -29.209 -16.860 11.493 1.00 22.60 179 THR A CA 1
ATOM 737 C C . THR A 1 110 ? -27.796 -16.515 11.032 1.00 22.51 179 THR A C 1
ATOM 738 O O . THR A 1 110 ? -26.822 -16.733 11.748 1.00 22.86 179 THR A O 1
ATOM 742 N N . VAL A 1 111 ? -27.703 -15.995 9.817 1.00 22.13 180 VAL A N 1
ATOM 743 C CA . VAL A 1 111 ? -26.446 -15.478 9.292 1.00 22.06 180 VAL A CA 1
ATOM 744 C C . VAL A 1 111 ? -26.637 -14.010 8.942 1.00 21.88 180 VAL A C 1
ATOM 745 O O . VAL A 1 111 ? -27.362 -13.672 8.010 1.00 21.60 180 VAL A O 1
ATOM 749 N N . ARG A 1 112 ? -26.024 -13.136 9.727 1.00 22.14 181 ARG A N 1
ATOM 750 C CA . ARG A 1 112 ? -26.155 -11.701 9.487 1.00 22.10 181 ARG A CA 1
ATOM 751 C C . ARG A 1 112 ? -25.047 -11.201 8.571 1.00 23.51 181 ARG A C 1
ATOM 752 O O . ARG A 1 112 ? -23.890 -11.615 8.694 1.00 22.58 181 ARG A O 1
ATOM 760 N N . ARG A 1 113 ? -25.374 -10.250 7.709 1.00 21.89 182 ARG A N 1
ATOM 761 C CA . ARG A 1 113 ? -24.356 -9.696 6.848 1.00 21.91 182 ARG A CA 1
ATOM 762 C C . ARG A 1 113 ? -24.455 -8.177 6.789 1.00 22.11 182 ARG A C 1
ATOM 763 O O . ARG A 1 113 ? -25.470 -7.620 6.373 1.00 22.01 182 ARG A O 1
ATOM 771 N N . VAL A 1 114 ? -23.383 -7.517 7.201 1.00 25.45 183 VAL A N 1
ATOM 772 C CA . VAL A 1 114 ? -23.291 -6.067 7.130 1.00 24.25 183 VAL A CA 1
ATOM 773 C C . VAL A 1 114 ? -22.737 -5.731 5.754 1.00 27.95 183 VAL A C 1
ATOM 774 O O . VAL A 1 114 ? -21.701 -6.254 5.373 1.00 31.82 183 VAL A O 1
ATOM 778 N N . ARG A 1 115 ? -23.433 -4.888 4.998 1.00 27.42 184 ARG A N 1
ATOM 779 C CA . ARG A 1 115 ? -23.048 -4.620 3.613 1.00 31.75 184 ARG A CA 1
ATOM 780 C C . ARG A 1 115 ? -21.680 -3.937 3.504 1.00 38.10 184 ARG A C 1
ATOM 781 O O . ARG A 1 115 ? -20.998 -4.073 2.491 1.00 39.14 184 ARG A O 1
ATOM 789 N N . SER A 1 116 ? -21.283 -3.196 4.534 1.00 35.84 185 SER A N 1
ATOM 790 C CA . SER A 1 116 ? -19.965 -2.558 4.534 1.00 37.95 185 SER A CA 1
ATOM 791 C C . SER A 1 116 ? -18.856 -3.620 4.572 1.00 39.39 185 SER A C 1
ATOM 792 O O . SER A 1 116 ? -17.805 -3.428 3.961 1.00 44.57 185 SER A O 1
ATOM 795 N N . ASN A 1 117 ? -19.073 -4.708 5.316 1.00 43.30 186 ASN A N 1
ATOM 796 C CA . ASN A 1 117 ? -18.100 -5.810 5.408 1.00 36.87 186 ASN A CA 1
ATOM 797 C C . ASN A 1 117 ? -18.035 -6.683 4.143 1.00 34.35 186 ASN A C 1
ATOM 798 O O . ASN A 1 117 ? -19.001 -6.746 3.379 1.00 32.14 186 ASN A O 1
ATOM 803 N N . PRO A 1 118 ? -16.886 -7.351 3.912 1.00 34.99 187 PRO A N 1
ATOM 804 C CA . PRO A 1 118 ? -16.759 -8.258 2.760 1.00 33.47 187 PRO A CA 1
ATOM 805 C C . PRO A 1 118 ? -17.287 -9.677 3.016 1.00 39.55 187 PRO A C 1
ATOM 806 O O . PRO A 1 118 ? -17.644 -10.364 2.064 1.00 36.14 187 PRO A O 1
ATOM 810 N N . VAL A 1 119 ? -17.289 -10.112 4.273 1.00 40.58 188 VAL A N 1
ATOM 811 C CA . VAL A 1 119 ? -17.784 -11.438 4.655 1.00 35.07 188 VAL A CA 1
ATOM 812 C C . VAL A 1 119 ? -19.063 -11.353 5.487 1.00 34.37 188 VAL A C 1
ATOM 813 O O . VAL A 1 119 ? -19.338 -10.319 6.098 1.00 35.51 188 VAL A O 1
ATOM 817 N N . ASP A 1 120 ? -19.830 -12.444 5.513 1.00 37.66 189 ASP A N 1
ATOM 818 C CA . ASP A 1 120 ? -20.981 -12.574 6.406 1.00 27.54 189 ASP A CA 1
ATOM 819 C C . ASP A 1 120 ? -20.476 -12.680 7.840 1.00 22.67 189 ASP A C 1
ATOM 820 O O . ASP A 1 120 ? -19.355 -13.094 8.055 1.00 23.02 189 ASP A O 1
ATOM 825 N N . ASP A 1 121 ? -21.296 -12.312 8.821 1.00 22.74 190 ASP A N 1
ATOM 826 C CA . ASP A 1 121 ? -20.942 -12.553 10.220 1.00 23.66 190 ASP A CA 1
ATOM 827 C C . ASP A 1 121 ? -20.984 -14.063 10.507 1.00 23.31 190 ASP A C 1
ATOM 828 O O . ASP A 1 121 ? -21.423 -14.846 9.668 1.00 22.98 190 ASP A O 1
ATOM 833 N N . GLN A 1 122 ? -20.576 -14.443 11.715 1.00 23.83 191 GLN A N 1
ATOM 834 C CA . GLN A 1 122 ? -20.604 -15.825 12.161 1.00 24.08 191 GLN A CA 1
ATOM 835 C C . GLN A 1 122 ? -22.024 -16.243 12.538 1.00 26.98 191 GLN A C 1
ATOM 836 O O . GLN A 1 122 ? -22.777 -15.447 13.109 1.00 31.87 191 GLN A O 1
ATOM 842 N N . PRO A 1 123 ? -22.398 -17.487 12.198 1.00 27.90 192 PRO A N 1
ATOM 843 C CA . PRO A 1 123 ? -23.738 -18.010 12.475 1.00 25.18 192 PRO A CA 1
ATOM 844 C C . PRO A 1 123 ? -24.091 -17.989 13.959 1.00 24.25 192 PRO A C 1
ATOM 845 O O . PRO A 1 123 ? -23.224 -18.162 14.810 1.00 24.81 192 PRO A O 1
ATOM 849 N N . GLN A 1 124 ? -25.366 -17.760 14.247 1.00 24.10 193 GLN A N 1
ATOM 850 C CA . GLN A 1 124 ? -25.890 -17.828 15.609 1.00 24.60 193 GLN A CA 1
ATOM 851 C C . GLN A 1 124 ? -27.033 -18.843 15.648 1.00 24.64 193 GLN A C 1
ATOM 852 O O . GLN A 1 124 ? -27.869 -18.858 14.752 1.00 24.17 193 GLN A O 1
ATOM 858 N N . ARG A 1 125 ? -27.061 -19.701 16.661 1.00 25.27 194 ARG A N 1
ATOM 859 C CA . ARG A 1 125 ? -28.077 -20.755 16.711 1.00 25.43 194 ARG A CA 1
ATOM 860 C C . ARG A 1 125 ? -29.098 -20.460 17.796 1.00 25.76 194 ARG A C 1
ATOM 861 O O . ARG A 1 125 ? -28.742 -20.015 18.889 1.00 26.23 194 ARG A O 1
ATOM 869 N N . TRP A 1 126 ? -30.372 -20.684 17.489 1.00 25.58 195 TRP A N 1
ATOM 870 C CA . TRP A 1 126 ? -31.438 -20.330 18.423 1.00 25.89 195 TRP A CA 1
ATOM 871 C C . TRP A 1 126 ? -32.485 -21.422 18.609 1.00 26.25 195 TRP A C 1
ATOM 872 O O . TRP A 1 126 ? -32.636 -22.308 17.773 1.00 26.11 195 TRP A O 1
ATOM 883 N N . ILE A 1 127 ? -33.242 -21.320 19.694 1.00 26.76 196 ILE A N 1
ATOM 884 C CA . ILE A 1 127 ? -34.396 -22.184 19.909 1.00 27.15 196 ILE A CA 1
ATOM 885 C C . ILE A 1 127 ? -35.651 -21.328 20.033 1.00 27.01 196 ILE A C 1
ATOM 886 O O . ILE A 1 127 ? -35.713 -20.422 20.864 1.00 27.20 196 ILE A O 1
ATOM 891 N N . ALA A 1 128 ? -36.653 -21.623 19.216 1.00 26.77 197 ALA A N 1
ATOM 892 C CA . ALA A 1 128 ? -37.932 -20.935 19.295 1.00 26.75 197 ALA A CA 1
ATOM 893 C C . ALA A 1 128 ? -39.012 -21.858 19.858 1.00 27.43 197 ALA A C 1
ATOM 894 O O . ALA A 1 128 ? -39.327 -22.891 19.265 1.00 27.52 197 ALA A O 1
ATOM 896 N N . ILE A 1 129 ? -39.539 -21.500 21.026 1.00 27.99 198 ILE A N 1
ATOM 897 C CA . ILE A 1 129 ? -40.672 -22.213 21.616 1.00 28.70 198 ILE A CA 1
ATOM 898 C C . ILE A 1 129 ? -41.973 -21.504 21.259 1.00 28.56 198 ILE A C 1
ATOM 899 O O . ILE A 1 129 ? -42.201 -20.372 21.662 1.00 28.51 198 ILE A O 1
ATOM 904 N N . MET A 1 130 ? -42.835 -22.173 20.514 1.00 28.58 199 MET A N 1
ATOM 905 C CA . MET A 1 130 ? -43.987 -21.497 19.942 1.00 28.41 199 MET A CA 1
ATOM 906 C C . MET A 1 130 ? -45.298 -22.145 20.348 1.00 29.16 199 MET A C 1
ATOM 907 O O . MET A 1 130 ? -45.391 -23.363 20.454 1.00 29.64 199 MET A O 1
ATOM 912 N N . GLY A 1 131 ? -46.313 -21.321 20.569 1.00 29.34 200 GLY A N 1
ATOM 913 C CA . GLY A 1 131 ? -47.672 -21.804 20.723 1.00 30.02 200 GLY A CA 1
ATOM 914 C C . GLY A 1 131 ? -48.431 -21.430 19.467 1.00 29.64 200 GLY A C 1
ATOM 915 O O . GLY A 1 131 ? -48.230 -20.346 18.934 1.00 29.06 200 GLY A O 1
ATOM 916 N N . TYR A 1 132 ? -49.253 -22.334 18.951 1.00 30.02 201 TYR A N 1
ATOM 917 C CA . TYR A 1 132 ? -49.992 -22.045 17.735 1.00 29.78 201 TYR A CA 1
ATOM 918 C C . TYR A 1 132 ? -51.380 -22.690 17.700 1.00 30.59 201 TYR A C 1
ATOM 919 O O . TYR A 1 132 ? -51.720 -23.534 18.527 1.00 31.34 201 TYR A O 1
ATOM 928 N N . GLU A 1 133 ? -52.217 -22.150 16.819 1.00 30.50 202 GLU A N 1
ATOM 929 C CA . GLU A 1 133 ? -53.590 -22.601 16.626 1.00 31.28 202 GLU A CA 1
ATOM 930 C C . GLU A 1 133 ? -54.099 -22.071 15.289 1.00 30.99 202 GLU A C 1
ATOM 931 O O . GLU A 1 133 ? -53.499 -21.161 14.717 1.00 30.21 202 GLU A O 1
ATOM 937 N N . TYR A 1 134 ? -55.203 -22.620 14.791 1.00 31.68 203 TYR A N 1
ATOM 938 C CA . TYR A 1 134 ? -55.813 -22.074 13.591 1.00 31.59 203 TYR A CA 1
ATOM 939 C C . TYR A 1 134 ? -57.165 -21.484 13.967 1.00 32.35 203 TYR A C 1
ATOM 940 O O . TYR A 1 134 ? -57.922 -22.090 14.719 1.00 33.18 203 TYR A O 1
ATOM 949 N N . LYS A 1 135 ? -57.452 -20.289 13.464 1.00 32.13 204 LYS A N 1
ATOM 950 C CA . LYS A 1 135 ? -58.725 -19.629 13.718 1.00 32.88 204 LYS A CA 1
ATOM 951 C C . LYS A 1 135 ? -59.386 -19.124 12.457 1.00 33.65 204 LYS A C 1
ATOM 952 O O . LYS A 1 135 ? -58.779 -18.397 11.677 1.00 37.60 204 LYS A O 1
ATOM 958 N N . SER A 1 136 ? -60.625 -19.536 12.242 1.00 33.94 205 SER A N 1
ATOM 959 C CA . SER A 1 136 ? -61.450 -18.869 11.253 1.00 39.45 205 SER A CA 1
ATOM 960 C C . SER A 1 136 ? -61.860 -17.503 11.793 1.00 38.15 205 SER A C 1
ATOM 961 O O . SER A 1 136 ? -62.583 -17.411 12.794 1.00 36.57 205 SER A O 1
ATOM 964 N N . LEU A 1 137 ? -61.392 -16.442 11.152 1.00 39.08 206 LEU A N 1
ATOM 965 C CA . LEU A 1 137 ? -61.831 -15.114 11.530 1.00 42.99 206 LEU A CA 1
ATOM 966 C C . LEU A 1 137 ? -62.256 -14.368 10.287 1.00 48.04 206 LEU A C 1
ATOM 967 O O . LEU A 1 137 ? -61.997 -14.824 9.171 1.00 47.63 206 LEU A O 1
ATOM 972 N N . ALA A 1 138 ? -62.937 -13.243 10.478 1.00 46.64 207 ALA A N 1
ATOM 973 C CA . ALA A 1 138 ? -63.311 -12.415 9.350 1.00 48.09 207 ALA A CA 1
ATOM 974 C C . ALA A 1 138 ? -62.037 -12.038 8.612 1.00 44.10 207 ALA A C 1
ATOM 975 O O . ALA A 1 138 ? -61.198 -11.316 9.146 1.00 44.73 207 ALA A O 1
ATOM 977 N N . MET A 1 139 ? -61.873 -12.554 7.404 1.00 45.27 208 MET A N 1
ATOM 978 C CA . MET A 1 139 ? -60.676 -12.277 6.631 1.00 43.76 208 MET A CA 1
ATOM 979 C C . MET A 1 139 ? -60.994 -11.677 5.267 1.00 40.82 208 MET A C 1
ATOM 980 O O . MET A 1 139 ? -62.040 -11.946 4.687 1.00 40.33 208 MET A O 1
ATOM 985 N N . ASN A 1 140 ? -60.065 -10.884 4.751 1.00 39.01 209 ASN A N 1
ATOM 986 C CA . ASN A 1 140 ? -60.224 -10.245 3.453 1.00 41.69 209 ASN A CA 1
ATOM 987 C C . ASN A 1 140 ? -59.347 -10.956 2.437 1.00 39.37 209 ASN A C 1
ATOM 988 O O . ASN A 1 140 ? -58.625 -11.889 2.787 1.00 43.28 209 ASN A O 1
ATOM 993 N N . ALA A 1 141 ? -59.439 -10.538 1.179 1.00 41.98 210 ALA A N 1
ATOM 994 C CA . ALA A 1 141 ? -58.719 -11.181 0.081 1.00 41.85 210 ALA A CA 1
ATOM 995 C C . ALA A 1 141 ? -57.200 -11.152 0.219 1.00 44.10 210 ALA A C 1
ATOM 996 O O . ALA A 1 141 ? -56.511 -12.064 -0.242 1.00 47.95 210 ALA A O 1
ATOM 998 N N . GLU A 1 142 ? -56.680 -10.107 0.844 1.00 44.03 211 GLU A N 1
ATOM 999 C CA . GLU A 1 142 ? -55.243 -9.908 0.894 1.00 43.42 211 GLU A CA 1
ATOM 1000 C C . GLU A 1 142 ? -54.646 -10.739 2.018 1.00 35.79 211 GLU A C 1
ATOM 1001 O O . GLU A 1 142 ? -53.535 -11.225 1.909 1.00 32.73 211 GLU A O 1
ATOM 1007 N N . GLN A 1 143 ? -55.411 -10.907 3.091 1.00 33.83 212 GLN A N 1
ATOM 1008 C CA . GLN A 1 143 ? -55.048 -11.804 4.183 1.00 37.07 212 GLN A CA 1
ATOM 1009 C C . GLN A 1 143 ? -55.228 -13.259 3.785 1.00 37.36 212 GLN A C 1
ATOM 1010 O O . GLN A 1 143 ? -54.446 -14.124 4.167 1.00 41.60 212 GLN A O 1
ATOM 1016 N N . ARG A 1 144 ? -56.309 -13.520 3.056 1.00 38.00 213 ARG A N 1
ATOM 1017 C CA . ARG A 1 144 ? -56.607 -14.844 2.522 1.00 36.68 213 ARG A CA 1
ATOM 1018 C C . ARG A 1 144 ? -55.491 -15.387 1.641 1.00 30.99 213 ARG A C 1
ATOM 1019 O O . ARG A 1 144 ? -55.266 -16.589 1.587 1.00 34.47 213 ARG A O 1
ATOM 1027 N N . TYR A 1 145 ? -54.783 -14.490 0.970 1.00 32.66 214 TYR A N 1
ATOM 1028 C CA . TYR A 1 145 ? -53.725 -14.860 0.041 1.00 35.04 214 TYR A CA 1
ATOM 1029 C C . TYR A 1 145 ? -52.407 -15.053 0.784 1.00 39.69 214 TYR A C 1
ATOM 1030 O O . TYR A 1 145 ? -51.409 -15.454 0.201 1.00 51.15 214 TYR A O 1
ATOM 1039 N N . VAL A 1 146 ? -52.427 -14.789 2.086 1.00 37.28 215 VAL A N 1
ATOM 1040 C CA . VAL A 1 146 ? -51.229 -14.830 2.920 1.00 32.65 215 VAL A CA 1
ATOM 1041 C C . VAL A 1 146 ? -51.382 -15.852 4.030 1.00 31.33 215 VAL A C 1
ATOM 1042 O O . VAL A 1 146 ? -50.467 -16.623 4.303 1.00 34.07 215 VAL A O 1
ATOM 1046 N N . ASN A 1 147 ? -52.546 -15.846 4.664 1.00 32.87 216 ASN A N 1
ATOM 1047 C CA . ASN A 1 147 ? -52.831 -16.724 5.788 1.00 28.36 216 ASN A CA 1
ATOM 1048 C C . ASN A 1 147 ? -54.208 -17.378 5.645 1.00 31.74 216 ASN A C 1
ATOM 1049 O O . ASN A 1 147 ? -55.095 -17.142 6.460 1.00 37.02 216 ASN A O 1
ATOM 1054 N N . PRO A 1 148 ? -54.373 -18.245 4.628 1.00 31.21 217 PRO A N 1
ATOM 1055 C CA . PRO A 1 148 ? -55.686 -18.794 4.245 1.00 29.93 217 PRO A CA 1
ATOM 1056 C C . PRO A 1 148 ? -56.347 -19.644 5.316 1.00 32.75 217 PRO A C 1
ATOM 1057 O O . PRO A 1 148 ? -57.570 -19.646 5.418 1.00 36.89 217 PRO A O 1
ATOM 1061 N N . LEU A 1 149 ? -55.551 -20.348 6.109 1.00 33.15 218 LEU A N 1
ATOM 1062 C CA . LEU A 1 149 ? -56.087 -21.240 7.126 1.00 30.70 218 LEU A CA 1
ATOM 1063 C C . LEU A 1 149 ? -56.196 -20.532 8.473 1.00 30.68 218 LEU A C 1
ATOM 1064 O O . LEU A 1 149 ? -56.557 -21.135 9.478 1.00 35.49 218 LEU A O 1
ATOM 1069 N N . GLY A 1 150 ? -55.869 -19.247 8.490 1.00 30.95 219 GLY A N 1
ATOM 1070 C CA . GLY A 1 150 ? -55.960 -18.470 9.713 1.00 30.24 219 GLY A CA 1
ATOM 1071 C C . GLY A 1 150 ? -55.001 -18.957 10.778 1.00 29.86 219 GLY A C 1
ATOM 1072 O O . GLY A 1 150 ? -55.313 -18.936 11.964 1.00 30.23 219 GLY A O 1
ATOM 1073 N N . PHE A 1 151 ? -53.830 -19.412 10.347 1.00 29.20 220 PHE A N 1
ATOM 1074 C CA . PHE A 1 151 ? -52.791 -19.824 11.275 1.00 28.85 220 PHE A CA 1
ATOM 1075 C C . PHE A 1 151 ? -52.389 -18.655 12.155 1.00 28.57 220 PHE A C 1
ATOM 1076 O O . PHE A 1 151 ? -52.298 -17.525 11.690 1.00 28.26 220 PHE A O 1
ATOM 1084 N N . ARG A 1 152 ? -52.169 -18.916 13.431 1.00 28.77 221 ARG A N 1
ATOM 1085 C CA . ARG A 1 152 ? -51.646 -17.866 14.274 1.00 28.53 221 ARG A CA 1
ATOM 1086 C C . ARG A 1 152 ? -50.825 -18.424 15.423 1.00 28.54 221 ARG A C 1
ATOM 1087 O O . ARG A 1 152 ? -51.113 -19.495 15.961 1.00 29.04 221 ARG A O 1
ATOM 1095 N N . VAL A 1 153 ? -49.777 -17.678 15.757 1.00 28.04 222 VAL A N 1
ATOM 1096 C CA . VAL A 1 153 ? -48.890 -17.996 16.852 1.00 28.07 222 VAL A CA 1
ATOM 1097 C C . VAL A 1 153 ? -49.429 -17.353 18.122 1.00 28.65 222 VAL A C 1
ATOM 1098 O O . VAL A 1 153 ? -49.733 -16.154 18.143 1.00 28.64 222 VAL A O 1
ATOM 1102 N N . THR A 1 154 ? -49.537 -18.150 19.181 1.00 29.23 223 THR A N 1
ATOM 1103 C CA . THR A 1 154 ? -50.164 -17.718 20.429 1.00 29.94 223 THR A CA 1
ATOM 1104 C C . THR A 1 154 ? -49.165 -17.404 21.534 1.00 29.98 223 THR A C 1
ATOM 1105 O O . THR A 1 154 ? -49.512 -16.786 22.536 1.00 30.51 223 THR A O 1
ATOM 1109 N N . SER A 1 155 ? -47.946 -17.906 21.389 1.00 29.53 224 SER A N 1
ATOM 1110 C CA . SER A 1 155 ? -46.862 -17.521 22.274 1.00 29.52 224 SER A CA 1
ATOM 1111 C C . SER A 1 155 ? -45.554 -17.707 21.526 1.00 28.76 224 SER A C 1
ATOM 1112 O O . SER A 1 155 ? -45.455 -18.558 20.651 1.00 28.46 224 SER A O 1
ATOM 1115 N N . TYR A 1 156 ? -44.558 -16.890 21.842 1.00 28.51 225 TYR A N 1
ATOM 1116 C CA . TYR A 1 156 ? -43.327 -16.916 21.084 1.00 27.81 225 TYR A CA 1
ATOM 1117 C C . TYR A 1 156 ? -42.164 -16.422 21.915 1.00 27.89 225 TYR A C 1
ATOM 1118 O O . TYR A 1 156 ? -42.140 -15.285 22.374 1.00 28.01 225 TYR A O 1
ATOM 1127 N N . ARG A 1 157 ? -41.202 -17.295 22.135 1.00 27.93 226 ARG A N 1
ATOM 1128 C CA . ARG A 1 157 ? -39.998 -16.892 22.824 1.00 28.04 226 ARG A CA 1
ATOM 1129 C C . ARG A 1 157 ? -38.803 -17.604 22.223 1.00 27.64 226 ARG A C 1
ATOM 1130 O O . ARG A 1 157 ? -38.849 -18.801 21.927 1.00 27.70 226 ARG A O 1
ATOM 1138 N N . VAL A 1 158 ? -37.742 -16.835 22.020 1.00 27.29 227 VAL A N 1
ATOM 1139 C CA . VAL A 1 158 ? -36.523 -17.330 21.422 1.00 26.93 227 VAL A CA 1
ATOM 1140 C C . VAL A 1 158 ? -35.398 -17.225 22.430 1.00 27.40 227 VAL A C 1
ATOM 1141 O O . VAL A 1 158 ? -35.310 -16.261 23.175 1.00 27.69 227 VAL A O 1
ATOM 1145 N N . ASN A 1 159 ? -34.549 -18.240 22.452 1.00 27.55 228 ASN A N 1
ATOM 1146 C CA . ASN A 1 159 ? -33.383 -18.271 23.309 1.00 28.06 228 ASN A CA 1
ATOM 1147 C C . ASN A 1 159 ? -32.228 -18.824 22.525 1.00 27.73 228 ASN A C 1
ATOM 1148 O O . ASN A 1 159 ? -32.435 -19.584 21.580 1.00 27.34 228 ASN A O 1
ATOM 1153 N N . PRO A 1 160 ? -31.002 -18.438 22.901 1.00 27.94 229 PRO A N 1
ATOM 1154 C CA . PRO A 1 160 ? -29.835 -18.969 22.195 1.00 27.72 229 PRO A CA 1
ATOM 1155 C C . PRO A 1 160 ? -29.676 -20.454 22.485 1.00 28.26 229 PRO A C 1
ATOM 1156 O O . PRO A 1 160 ? -30.231 -20.918 23.468 1.00 28.94 229 PRO A O 1
ATOM 1160 N N . GLU A 1 161 ? -28.866 -21.150 21.697 1.00 28.06 230 GLU A N 1
ATOM 1161 C CA . GLU A 1 161 ? -28.610 -22.576 21.884 1.00 28.64 230 GLU A CA 1
ATOM 1162 C C . GLU A 1 161 ? -27.316 -22.785 22.656 1.00 29.38 230 GLU A C 1
ATOM 1163 O O . GLU A 1 161 ? -26.347 -22.056 22.441 1.00 29.17 230 GLU A O 1
ATOM 1169 N N . ARG B 1 20 ? -19.687 4.160 -18.332 1.00 31.52 89 ARG B N 1
ATOM 1170 C CA . ARG B 1 20 ? -20.519 4.729 -17.282 1.00 31.28 89 ARG B CA 1
ATOM 1171 C C . ARG B 1 20 ? -20.512 3.875 -16.015 1.00 30.17 89 ARG B C 1
ATOM 1172 O O . ARG B 1 20 ? -20.579 2.658 -16.098 1.00 29.48 89 ARG B O 1
ATOM 1180 N N . ASP B 1 21 ? -20.470 4.520 -14.849 1.00 30.08 90 ASP B N 1
ATOM 1181 C CA . ASP B 1 21 ? -20.549 3.820 -13.568 1.00 29.15 90 ASP B CA 1
ATOM 1182 C C . ASP B 1 21 ? -21.985 3.449 -13.179 1.00 28.64 90 ASP B C 1
ATOM 1183 O O . ASP B 1 21 ? -22.775 4.315 -12.797 1.00 28.96 90 ASP B O 1
ATOM 1188 N N . GLN B 1 22 ? -22.338 2.178 -13.324 1.00 27.93 91 GLN B N 1
ATOM 1189 C CA . GLN B 1 22 ? -23.616 1.677 -12.823 1.00 27.40 91 GLN B CA 1
ATOM 1190 C C . GLN B 1 22 ? -23.433 0.264 -12.316 1.00 26.51 91 GLN B C 1
ATOM 1191 O O . GLN B 1 22 ? -22.684 -0.504 -12.886 1.00 26.40 91 GLN B O 1
ATOM 1197 N N . THR B 1 23 ? -24.143 -0.092 -11.262 1.00 25.96 92 THR B N 1
ATOM 1198 C CA . THR B 1 23 ? -24.107 -1.455 -10.799 1.00 25.20 92 THR B CA 1
ATOM 1199 C C . THR B 1 23 ? -24.652 -2.461 -11.822 1.00 25.10 92 THR B C 1
ATOM 1200 O O . THR B 1 23 ? -24.042 -3.500 -12.028 1.00 24.80 92 THR B O 1
ATOM 1204 N N . SER B 1 24 ? -25.757 -2.147 -12.499 1.00 25.45 93 SER B N 1
ATOM 1205 C CA . SER B 1 24 ? -26.353 -3.124 -13.415 1.00 25.42 93 SER B CA 1
ATOM 1206 C C . SER B 1 24 ? -26.732 -2.578 -14.774 1.00 26.19 93 SER B C 1
ATOM 1207 O O . SER B 1 24 ? -26.875 -1.384 -14.962 1.00 26.78 93 SER B O 1
ATOM 1210 N N . TYR B 1 25 ? -26.935 -3.489 -15.711 1.00 26.27 94 TYR B N 1
ATOM 1211 C CA . TYR B 1 25 ? -27.373 -3.151 -17.051 1.00 27.05 94 TYR B CA 1
ATOM 1212 C C . TYR B 1 25 ? -28.625 -3.926 -17.403 1.00 27.05 94 TYR B C 1
ATOM 1213 O O . TYR B 1 25 ? -28.986 -4.017 -18.569 1.00 27.67 94 TYR B O 1
ATOM 1222 N N . GLY B 1 26 ? -29.266 -4.523 -16.407 1.00 26.42 95 GLY B N 1
ATOM 1223 C CA . GLY B 1 26 ? -30.443 -5.320 -16.703 1.00 26.46 95 GLY B CA 1
ATOM 1224 C C . GLY B 1 26 ? -30.164 -6.813 -16.716 1.00 26.01 95 GLY B C 1
ATOM 1225 O O . GLY B 1 26 ? -29.005 -7.226 -16.791 1.00 25.80 95 GLY B O 1
ATOM 1226 N N . ASP B 1 27 ? -31.220 -7.617 -16.609 1.00 25.91 96 ASP B N 1
ATOM 1227 C CA . ASP B 1 27 ? -31.088 -9.064 -16.492 1.00 25.53 96 ASP B CA 1
ATOM 1228 C C . ASP B 1 27 ? -30.260 -9.696 -17.613 1.00 25.86 96 ASP B C 1
ATOM 1229 O O . ASP B 1 27 ? -29.308 -10.405 -17.339 1.00 25.49 96 ASP B O 1
ATOM 1234 N N . GLU B 1 28 ? -30.606 -9.433 -18.863 1.00 26.62 97 GLU B N 1
ATOM 1235 C CA . GLU B 1 28 ? -29.967 -10.139 -19.962 1.00 27.03 97 GLU B CA 1
ATOM 1236 C C . GLU B 1 28 ? -28.521 -9.715 -20.196 1.00 27.04 97 GLU B C 1
ATOM 1237 O O . GLU B 1 28 ? -27.682 -10.540 -20.536 1.00 27.02 97 GLU B O 1
ATOM 1243 N N . ILE B 1 29 ? -28.229 -8.435 -20.011 1.00 27.14 98 ILE B N 1
ATOM 1244 C CA . ILE B 1 29 ? -26.869 -7.964 -20.196 1.00 27.23 98 ILE B CA 1
ATOM 1245 C C . ILE B 1 29 ? -25.961 -8.437 -19.061 1.00 26.45 98 ILE B C 1
ATOM 1246 O O . ILE B 1 29 ? -24.855 -8.899 -19.308 1.00 26.46 98 ILE B O 1
ATOM 1251 N N . ASP B 1 30 ? -26.433 -8.330 -17.828 1.00 25.86 99 ASP B N 1
ATOM 1252 C CA . ASP B 1 30 ? -25.674 -8.799 -16.682 1.00 25.19 99 ASP B CA 1
ATOM 1253 C C . ASP B 1 30 ? -25.338 -10.269 -16.847 1.00 25.01 99 ASP B C 1
ATOM 1254 O O . ASP B 1 30 ? -24.194 -10.671 -16.647 1.00 24.87 99 ASP B O 1
ATOM 1259 N N . LYS B 1 31 ? -26.340 -11.067 -17.206 1.00 25.11 100 LYS B N 1
ATOM 1260 C CA . LYS B 1 31 ? -26.131 -12.499 -17.336 1.00 25.03 100 LYS B CA 1
ATOM 1261 C C . LYS B 1 31 ? -25.094 -12.783 -18.402 1.00 25.50 100 LYS B C 1
ATOM 1262 O O . LYS B 1 31 ? -24.285 -13.674 -18.240 1.00 25.38 100 LYS B O 1
ATOM 1268 N N . PHE B 1 32 ? -25.073 -11.983 -19.455 1.00 26.11 101 PHE B N 1
ATOM 1269 C CA . PHE B 1 32 ? -24.093 -12.185 -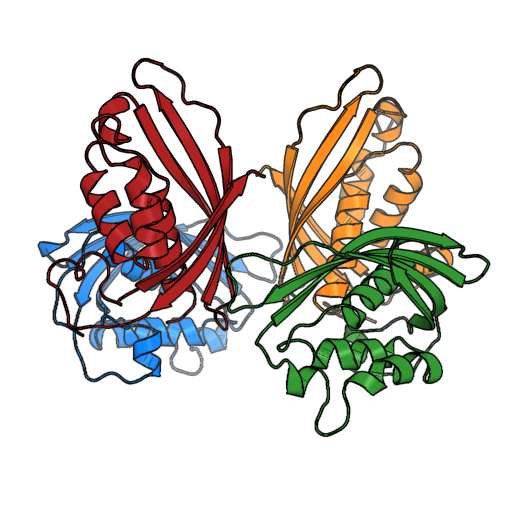20.499 1.00 26.64 101 PHE B CA 1
ATOM 1270 C C . PHE B 1 32 ? -22.656 -12.019 -20.019 1.00 26.42 101 PHE B C 1
ATOM 1271 O O . PHE B 1 32 ? -21.841 -12.893 -20.244 1.00 26.51 101 PHE B O 1
ATOM 1279 N N . TRP B 1 33 ? -22.340 -10.893 -19.394 1.00 26.22 102 TRP B N 1
ATOM 1280 C CA . TRP B 1 33 ? -20.972 -10.644 -18.952 1.00 26.12 102 TRP B CA 1
ATOM 1281 C C . TRP B 1 33 ? -20.570 -11.608 -17.849 1.00 25.52 102 TRP B C 1
ATOM 1282 O O . TRP B 1 33 ? -19.411 -12.006 -17.762 1.00 25.58 102 TRP B O 1
ATOM 1293 N N . LEU B 1 34 ? -21.518 -11.944 -16.984 1.00 25.01 103 LEU B N 1
ATOM 1294 C CA . LEU B 1 34 ? -21.219 -12.835 -15.883 1.00 24.51 103 LEU B CA 1
ATOM 1295 C C . LEU B 1 34 ? -20.925 -14.245 -16.382 1.00 24.70 103 LEU B C 1
ATOM 1296 O O . LEU B 1 34 ? -20.009 -14.894 -15.902 1.00 24.61 103 LEU B O 1
ATOM 1301 N N . THR B 1 35 ? -21.707 -14.721 -17.341 1.00 25.05 104 THR B N 1
ATOM 1302 C CA . THR B 1 35 ? -21.488 -16.052 -17.868 1.00 25.34 104 THR B CA 1
ATOM 1303 C C . THR B 1 35 ? -20.196 -16.023 -18.671 1.00 25.84 104 THR B C 1
ATOM 1304 O O . THR B 1 35 ? -19.440 -16.984 -18.649 1.00 25.98 104 THR B O 1
ATOM 1308 N N . GLN B 1 36 ? -19.952 -14.927 -19.383 1.00 26.18 105 GLN B N 1
ATOM 1309 C CA . GLN B 1 36 ? -18.696 -14.776 -20.098 1.00 26.69 105 GLN B CA 1
ATOM 1310 C C . GLN B 1 36 ? -17.520 -14.821 -19.131 1.00 26.39 105 GLN B C 1
ATOM 1311 O O . GLN B 1 36 ? -16.474 -15.361 -19.452 1.00 26.75 105 GLN B O 1
ATOM 1317 N N . TYR B 1 37 ? -17.692 -14.240 -17.953 1.00 25.82 106 TYR B N 1
ATOM 1318 C CA . TYR B 1 37 ? -16.621 -14.227 -16.984 1.00 25.61 106 TYR B CA 1
ATOM 1319 C C . TYR B 1 37 ? -16.299 -15.637 -16.498 1.00 25.50 106 TYR B C 1
ATOM 1320 O O . TYR B 1 37 ? -15.144 -16.032 -16.502 1.00 25.79 106 TYR B O 1
ATOM 1329 N N . VAL B 1 38 ? -17.322 -16.382 -16.093 1.00 25.18 107 VAL B N 1
ATOM 1330 C CA . VAL B 1 38 ? -17.140 -17.742 -15.619 1.00 25.16 107 VAL B CA 1
ATOM 1331 C C . VAL B 1 38 ? -16.558 -18.637 -16.713 1.00 25.81 107 VAL B C 1
ATOM 1332 O O . VAL B 1 38 ? -15.672 -19.453 -16.460 1.00 26.03 107 VAL B O 1
ATOM 1336 N N . ILE B 1 39 ? -17.047 -18.470 -17.934 1.00 26.20 108 ILE B N 1
ATOM 1337 C CA . ILE B 1 39 ? -16.540 -19.252 -19.045 1.00 26.91 108 ILE B CA 1
ATOM 1338 C C . ILE B 1 39 ? -15.057 -18.971 -19.286 1.00 27.29 108 ILE B C 1
ATOM 1339 O O . ILE B 1 39 ? -14.278 -19.900 -19.486 1.00 27.73 108 ILE B O 1
ATOM 1344 N N . HIS B 1 40 ? -14.672 -17.696 -19.240 1.00 27.20 109 HIS B N 1
ATOM 1345 C CA . HIS B 1 40 ? -13.273 -17.302 -19.410 1.00 27.60 109 HIS B CA 1
ATOM 1346 C C . HIS B 1 40 ? -12.384 -17.790 -18.279 1.00 27.42 109 HIS B C 1
ATOM 1347 O O . HIS B 1 40 ? -11.259 -18.210 -18.514 1.00 27.92 109 HIS B O 1
ATOM 1354 N N . ARG B 1 41 ? -12.878 -17.721 -17.051 1.00 26.76 110 ARG B N 1
ATOM 1355 C CA . ARG B 1 41 ? -12.039 -18.012 -15.900 1.00 26.64 110 ARG B CA 1
ATOM 1356 C C . ARG B 1 41 ? -11.977 -19.504 -15.574 1.00 26.77 110 ARG B C 1
ATOM 1357 O O . ARG B 1 41 ? -10.922 -20.022 -15.210 1.00 27.11 110 ARG B O 1
ATOM 1365 N N . GLU B 1 42 ? -13.091 -20.206 -15.748 1.00 26.60 111 GLU B N 1
ATOM 1366 C CA . GLU B 1 42 ? -13.155 -21.589 -15.310 1.00 26.74 111 GLU B CA 1
ATOM 1367 C C . GLU B 1 42 ? -12.840 -22.582 -16.421 1.00 27.48 111 GLU B C 1
ATOM 1368 O O . GLU B 1 42 ? -12.555 -23.739 -16.143 1.00 27.81 111 GLU B O 1
ATOM 1374 N N . SER B 1 43 ? -12.791 -22.120 -17.663 1.00 27.84 112 SER B N 1
ATOM 1375 C CA . SER B 1 43 ? -12.367 -23.009 -18.732 1.00 28.65 112 SER B CA 1
ATOM 1376 C C . SER B 1 43 ? -10.857 -23.122 -18.751 1.00 29.18 112 SER B C 1
ATOM 1377 O O . SER B 1 43 ? -10.156 -22.256 -18.228 1.00 28.98 112 SER B O 1
ATOM 1380 N N . TYR B 1 44 ? -10.357 -24.197 -19.345 1.00 29.94 113 TYR B N 1
ATOM 1381 C CA . TYR B 1 44 ? -8.954 -24.238 -19.698 1.00 30.62 113 TYR B CA 1
ATOM 1382 C C . TYR B 1 44 ? -8.760 -24.808 -21.101 1.00 31.51 113 TYR B C 1
ATOM 1383 O O . TYR B 1 44 ? -9.078 -25.970 -21.380 1.00 31.94 113 TYR B O 1
ATOM 1392 N N . ASP B 1 45 ? -8.228 -23.973 -21.976 1.00 31.86 114 ASP B N 1
ATOM 1393 C CA . ASP B 1 45 ? -7.786 -24.401 -23.291 1.00 32.83 114 ASP B CA 1
ATOM 1394 C C . ASP B 1 45 ? -6.511 -23.637 -23.627 1.00 33.29 114 ASP B C 1
ATOM 1395 O O . ASP B 1 45 ? -6.504 -22.406 -23.620 1.00 32.94 114 ASP B O 1
ATOM 1400 N N . PHE B 1 46 ? -5.427 -24.361 -23.876 1.00 34.12 115 PHE B N 1
ATOM 1401 C CA . PHE B 1 46 ? -4.144 -23.721 -24.115 1.00 34.64 115 PHE B CA 1
ATOM 1402 C C . PHE B 1 46 ? -4.232 -22.794 -25.308 1.00 34.98 115 PHE B C 1
ATOM 1403 O O . PHE B 1 46 ? -3.599 -21.745 -25.337 1.00 35.03 115 PHE B O 1
ATOM 1411 N N . TYR B 1 47 ? -5.063 -23.143 -26.275 1.00 35.24 116 TYR B N 1
ATOM 1412 C CA . TYR B 1 47 ? -5.124 -22.344 -27.490 1.00 35.74 116 TYR B CA 1
ATOM 1413 C C . TYR B 1 47 ? -5.866 -21.035 -27.290 1.00 35.00 116 TYR B C 1
ATOM 1414 O O . TYR B 1 47 ? -5.797 -20.160 -28.143 1.00 35.40 116 TYR B O 1
ATOM 1423 N N . SER B 1 48 ? -6.544 -20.877 -26.160 1.00 33.99 117 SER B N 1
ATOM 1424 C CA . SER B 1 48 ? -7.214 -19.605 -25.899 1.00 33.33 117 SER B CA 1
ATOM 1425 C C . SER B 1 48 ? -6.913 -19.014 -24.518 1.00 32.57 117 SER B C 1
ATOM 1426 O O . SER B 1 48 ? -7.509 -18.011 -24.135 1.00 31.99 117 SER B O 1
ATOM 1429 N N . VAL B 1 49 ? -5.990 -19.618 -23.774 1.00 32.65 118 VAL B N 1
ATOM 1430 C CA . VAL B 1 49 ? -5.773 -19.199 -22.392 1.00 31.97 118 VAL B CA 1
ATOM 1431 C C . VAL B 1 49 ? -5.232 -17.773 -22.303 1.00 31.99 118 VAL B C 1
ATOM 1432 O O . VAL B 1 49 ? -5.478 -17.076 -21.325 1.00 31.34 118 VAL B O 1
ATOM 1436 N N . GLN B 1 50 ? -4.522 -17.321 -23.327 1.00 32.79 119 GLN B N 1
ATOM 1437 C CA . GLN B 1 50 ? -4.001 -15.961 -23.301 1.00 32.93 119 GLN B CA 1
ATOM 1438 C C . GLN B 1 50 ? -5.138 -14.948 -23.439 1.00 32.43 119 GLN B C 1
ATOM 1439 O O . GLN B 1 50 ? -5.176 -13.923 -22.757 1.00 32.07 119 GLN B O 1
ATOM 1445 N N . VAL B 1 51 ? -6.082 -15.260 -24.314 1.00 32.49 120 VAL B N 1
ATOM 1446 C CA . VAL B 1 51 ? -7.246 -14.420 -24.498 1.00 32.11 120 VAL B CA 1
ATOM 1447 C C . VAL B 1 51 ? -8.103 -14.442 -23.235 1.00 31.08 120 VAL B C 1
ATOM 1448 O O . VAL B 1 51 ? -8.579 -13.401 -22.779 1.00 30.68 120 VAL B O 1
ATOM 1452 N N . ASP B 1 52 ? -8.289 -15.631 -22.669 1.00 30.73 121 ASP B N 1
ATOM 1453 C CA . ASP B 1 52 ? -9.094 -15.777 -21.465 1.00 29.82 121 ASP B CA 1
ATOM 1454 C C . ASP B 1 52 ? -8.492 -15.037 -20.281 1.00 29.47 121 ASP B C 1
ATOM 1455 O O . ASP B 1 52 ? -9.200 -14.340 -19.552 1.00 28.86 121 ASP B O 1
ATOM 1460 N N . TYR B 1 53 ? -7.182 -15.194 -20.112 1.00 29.93 122 TYR B N 1
ATOM 1461 C CA . TYR B 1 53 ? -6.427 -14.545 -19.054 1.00 29.80 122 TYR B CA 1
ATOM 1462 C C . TYR B 1 53 ? -6.539 -13.039 -19.157 1.00 29.82 122 TYR B C 1
ATOM 1463 O O . TYR B 1 53 ? -6.740 -12.340 -18.166 1.00 29.37 122 TYR B O 1
ATOM 1472 N N . THR B 1 54 ? -6.398 -12.552 -20.379 1.00 30.44 123 THR B N 1
ATOM 1473 C CA . THR B 1 54 ? -6.502 -11.137 -20.661 1.00 30.64 123 THR B CA 1
ATOM 1474 C C . THR B 1 54 ? -7.900 -10.616 -20.332 1.00 29.97 123 THR B C 1
ATOM 1475 O O . THR B 1 54 ? -8.043 -9.573 -19.687 1.00 29.77 123 THR B O 1
ATOM 1479 N N . ALA B 1 55 ? -8.918 -11.356 -20.753 1.00 29.68 124 ALA B N 1
ATOM 1480 C CA . ALA B 1 55 ? -10.302 -10.961 -20.515 1.00 29.11 124 ALA B CA 1
ATOM 1481 C C . ALA B 1 55 ? -10.624 -10.899 -19.028 1.00 28.33 124 ALA B C 1
ATOM 1482 O O . ALA B 1 55 ? -11.221 -9.931 -18.563 1.00 28.78 124 ALA B O 1
ATOM 1484 N N . VAL B 1 56 ? -10.236 -11.933 -18.289 1.00 28.04 125 VAL B N 1
ATOM 1485 C CA . VAL B 1 56 ? -10.505 -11.991 -16.858 1.00 27.37 125 VAL B CA 1
ATOM 1486 C C . VAL B 1 56 ? -9.834 -10.815 -16.168 1.00 27.48 125 VAL B C 1
ATOM 1487 O O . VAL B 1 56 ? -10.369 -10.258 -15.207 1.00 27.02 125 VAL B O 1
ATOM 1491 N N . GLY B 1 57 ? -8.658 -10.448 -16.659 1.00 28.16 126 GLY B N 1
ATOM 1492 C CA . GLY B 1 57 ? -7.949 -9.303 -16.131 1.00 28.44 126 GLY B CA 1
ATOM 1493 C C . GLY B 1 57 ? -8.723 -8.011 -16.296 1.00 28.42 126 GLY B C 1
ATOM 1494 O O . GLY B 1 57 ? -8.813 -7.231 -15.354 1.00 28.23 126 GLY B O 1
ATOM 1495 N N . LEU B 1 58 ? -9.305 -7.795 -17.477 1.00 28.68 127 LEU B N 1
ATOM 1496 C CA . LEU B 1 58 ? -10.050 -6.563 -17.753 1.00 28.81 127 LEU B CA 1
ATOM 1497 C C . LEU B 1 58 ? -11.371 -6.521 -17.008 1.00 28.06 127 LEU B C 1
ATOM 1498 O O . LEU B 1 58 ? -11.910 -5.450 -16.769 1.00 28.09 127 LEU B O 1
ATOM 1503 N N . MET B 1 59 ? -11.891 -7.688 -16.650 1.00 27.47 128 MET B N 1
ATOM 1504 C CA . MET B 1 59 ? -13.215 -7.775 -16.061 1.00 26.81 128 MET B CA 1
ATOM 1505 C C . MET B 1 59 ? -13.161 -8.025 -14.568 1.00 26.24 128 MET B C 1
ATOM 1506 O O . MET B 1 59 ? -14.110 -8.525 -13.981 1.00 25.67 128 MET B O 1
ATOM 1511 N N . SER B 1 60 ? -12.054 -7.643 -13.952 1.00 26.48 129 SER B N 1
ATOM 1512 C CA . SER B 1 60 ? -11.875 -7.844 -12.524 1.00 26.07 129 SER B CA 1
ATOM 1513 C C . SER B 1 60 ? -11.383 -6.564 -11.870 1.00 26.37 129 SER B C 1
ATOM 1514 O O . SER B 1 60 ? -10.732 -5.749 -12.506 1.00 26.99 129 SER B O 1
ATOM 1517 N N . THR B 1 61 ? -11.712 -6.385 -10.597 1.00 25.99 130 THR B N 1
ATOM 1518 C CA . THR B 1 61 ? -11.032 -5.394 -9.787 1.00 26.34 130 THR B CA 1
ATOM 1519 C C . THR B 1 61 ? -9.606 -5.908 -9.584 1.00 26.73 130 THR B C 1
ATOM 1520 O O . THR B 1 61 ? -9.371 -7.112 -9.661 1.00 27.71 130 THR B O 1
ATOM 1524 N N . PRO B 1 62 ? -8.646 -5.003 -9.348 1.00 27.36 131 PRO B N 1
ATOM 1525 C CA . PRO B 1 62 ? -7.257 -5.445 -9.173 1.00 27.85 131 PRO B CA 1
ATOM 1526 C C . PRO B 1 62 ? -7.087 -6.493 -8.067 1.00 27.49 131 PRO B C 1
ATOM 1527 O O . PRO B 1 62 ? -6.240 -7.369 -8.202 1.00 27.73 131 PRO B O 1
ATOM 1531 N N . ASN B 1 63 ? -7.898 -6.429 -7.019 1.00 27.00 132 ASN B N 1
ATOM 1532 C CA . ASN B 1 63 ? -7.849 -7.433 -5.964 1.00 26.70 132 ASN B CA 1
ATOM 1533 C C . ASN B 1 63 ? -8.277 -8.803 -6.480 1.00 26.28 132 ASN B C 1
ATOM 1534 O O . ASN B 1 63 ? -7.631 -9.811 -6.200 1.00 26.41 132 ASN B O 1
ATOM 1539 N N . VAL B 1 64 ? -9.397 -8.831 -7.198 1.00 25.83 133 VAL B N 1
ATOM 1540 C CA . VAL B 1 64 ? -9.907 -10.053 -7.789 1.00 25.50 133 VAL B CA 1
ATOM 1541 C C . VAL B 1 64 ? -8.948 -10.574 -8.852 1.00 26.01 133 VAL B C 1
ATOM 1542 O O . VAL B 1 64 ? -8.687 -11.765 -8.932 1.00 26.03 133 VAL B O 1
ATOM 1546 N N . ALA B 1 65 ? -8.407 -9.665 -9.647 1.00 26.49 134 ALA B N 1
ATOM 1547 C CA . ALA B 1 65 ? -7.533 -10.040 -10.743 1.00 27.04 134 ALA B CA 1
ATOM 1548 C C . ALA B 1 65 ? -6.257 -10.676 -10.200 1.00 27.91 134 ALA B C 1
ATOM 1549 O O . ALA B 1 65 ? -5.809 -11.714 -10.685 1.00 30.71 134 ALA B O 1
ATOM 1551 N N . GLU B 1 66 ? -5.694 -10.078 -9.161 1.00 27.68 135 GLU B N 1
ATOM 1552 C CA . GLU B 1 66 ? -4.382 -10.487 -8.713 1.00 28.28 135 GLU B CA 1
ATOM 1553 C C . GLU B 1 66 ? -4.468 -11.776 -7.926 1.00 28.02 135 GLU B C 1
ATOM 1554 O O . GLU B 1 66 ? -3.545 -12.577 -7.921 1.00 28.73 135 GLU B O 1
ATOM 1560 N N . SER B 1 67 ? -5.629 -12.031 -7.358 1.00 27.32 136 SER B N 1
ATOM 1561 C CA . SER B 1 67 ? -5.870 -13.317 -6.742 1.00 27.09 136 SER B CA 1
ATOM 1562 C C . SER B 1 67 ? -5.957 -14.399 -7.816 1.00 27.14 136 SER B C 1
ATOM 1563 O O . SER B 1 67 ? -5.600 -15.545 -7.570 1.00 27.35 136 SER B O 1
ATOM 1566 N N . TYR B 1 68 ? -6.427 -14.020 -9.003 1.00 27.04 137 TYR B N 1
ATOM 1567 C CA . TYR B 1 68 ? -6.571 -14.944 -10.124 1.00 27.15 137 TYR B CA 1
ATOM 1568 C C . TYR B 1 68 ? -5.252 -15.158 -10.868 1.00 27.96 137 TYR B C 1
ATOM 1569 O O . TYR B 1 68 ? -4.954 -16.258 -11.313 1.00 30.32 137 TYR B O 1
ATOM 1578 N N . GLN B 1 69 ? -4.475 -14.094 -11.012 1.00 28.38 138 GLN B N 1
ATOM 1579 C CA . GLN B 1 69 ? -3.226 -14.144 -11.753 1.00 29.21 138 GLN B CA 1
ATOM 1580 C C . GLN B 1 69 ? -2.116 -14.864 -11.004 1.00 29.74 138 GLN B C 1
ATOM 1581 O O . GLN B 1 69 ? -1.100 -15.201 -11.589 1.00 30.48 138 GLN B O 1
ATOM 1587 N N . SER B 1 70 ? -2.341 -15.128 -9.725 1.00 29.43 139 SER B N 1
ATOM 1588 C CA . SER B 1 70 ? -1.386 -15.857 -8.910 1.00 29.96 139 SER B CA 1
ATOM 1589 C C . SER B 1 70 ? -1.123 -17.225 -9.519 1.00 30.32 139 SER B C 1
ATOM 1590 O O . SER B 1 70 ? 0.017 -17.662 -9.614 1.00 31.13 139 SER B O 1
ATOM 1593 N N . LYS B 1 71 ? -2.190 -17.867 -9.973 1.00 29.79 140 LYS B N 1
ATOM 1594 C CA . LYS B 1 71 ? -2.127 -19.224 -10.472 1.00 30.11 140 LYS B CA 1
ATOM 1595 C C . LYS B 1 71 ? -1.237 -19.358 -11.695 1.00 30.87 140 LYS B C 1
ATOM 1596 O O . LYS B 1 71 ? -0.836 -20.458 -12.043 1.00 31.41 140 LYS B O 1
ATOM 1602 N N . PHE B 1 72 ? -0.943 -18.239 -12.344 1.00 31.00 141 PHE B N 1
ATOM 1603 C CA . PHE B 1 72 ? -0.221 -18.246 -13.609 1.00 31.71 141 PHE B CA 1
ATOM 1604 C C . PHE B 1 72 ? 1.222 -17.777 -13.453 1.00 32.56 141 PHE B C 1
ATOM 1605 O O . PHE B 1 72 ? 1.908 -17.522 -14.437 1.00 33.22 141 PHE B O 1
ATOM 1613 N N . LYS B 1 73 ? 1.698 -17.690 -12.220 1.00 32.64 142 LYS B N 1
ATOM 1614 C CA . LYS B 1 73 ? 3.034 -17.160 -11.998 1.00 33.49 142 LYS B CA 1
ATOM 1615 C C . LYS B 1 73 ? 3.970 -18.231 -11.489 1.00 34.24 142 LYS B C 1
ATOM 1616 O O . LYS B 1 73 ? 3.547 -19.306 -11.068 1.00 34.05 142 LYS B O 1
ATOM 1622 N N . GLY B 1 74 ? 5.255 -17.930 -11.545 1.00 35.20 143 GLY B N 1
ATOM 1623 C CA . GLY B 1 74 ? 6.274 -18.887 -11.186 1.00 36.11 143 GLY B CA 1
ATOM 1624 C C . GLY B 1 74 ? 6.511 -19.956 -12.227 1.00 36.64 143 GLY B C 1
ATOM 1625 O O . GLY B 1 74 ? 5.866 -19.997 -13.271 1.00 36.30 143 GLY B O 1
ATOM 1626 N N . ARG B 1 75 ? 7.422 -20.859 -11.904 1.00 37.55 144 ARG B N 1
ATOM 1627 C CA . ARG B 1 75 ? 7.785 -21.943 -12.795 1.00 38.25 144 ARG B CA 1
ATOM 1628 C C . ARG B 1 75 ? 6.624 -22.901 -12.950 1.00 37.58 144 ARG B C 1
ATOM 1629 O O . ARG B 1 75 ? 6.506 -23.580 -13.967 1.00 37.87 144 ARG B O 1
ATOM 1637 N N . ASN B 1 76 ? 5.753 -22.921 -11.946 1.00 36.74 145 ASN B N 1
ATOM 1638 C CA . ASN B 1 76 ? 4.625 -23.824 -11.944 1.00 36.14 145 ASN B CA 1
ATOM 1639 C C . ASN B 1 76 ? 3.334 -23.059 -12.174 1.00 34.96 145 ASN B C 1
ATOM 1640 O O . ASN B 1 76 ? 2.298 -23.391 -11.599 1.00 34.22 145 ASN B O 1
ATOM 1645 N N . GLY B 1 77 ? 3.402 -22.051 -13.042 1.00 34.86 146 GLY B N 1
ATOM 1646 C CA . GLY B 1 77 ? 2.214 -21.371 -13.531 1.00 33.93 146 GLY B CA 1
ATOM 1647 C C . GLY B 1 77 ? 1.386 -22.375 -14.297 1.00 33.78 146 GLY B C 1
ATOM 1648 O O . GLY B 1 77 ? 1.942 -23.238 -14.977 1.00 34.57 146 GLY B O 1
ATOM 1649 N N . LEU B 1 78 ? 0.069 -22.265 -14.180 1.00 32.86 147 LEU B N 1
ATOM 1650 C CA . LEU B 1 78 ? -0.845 -23.272 -14.707 1.00 32.70 147 LEU B CA 1
ATOM 1651 C C . LEU B 1 78 ? -0.596 -23.626 -16.169 1.00 33.35 147 LEU B C 1
ATOM 1652 O O . LEU B 1 78 ? -0.487 -24.798 -16.513 1.00 33.91 147 LEU B O 1
ATOM 1657 N N . ASP B 1 79 ? -0.469 -22.623 -17.026 1.00 33.39 148 ASP B N 1
ATOM 1658 C CA . ASP B 1 79 ? -0.284 -22.905 -18.444 1.00 34.04 148 ASP B CA 1
ATOM 1659 C C . ASP B 1 79 ? 1.091 -23.511 -18.736 1.00 35.19 148 ASP B C 1
ATOM 1660 O O . ASP B 1 79 ? 1.259 -24.231 -19.718 1.00 35.88 148 ASP B O 1
ATOM 1665 N N . LYS B 1 80 ? 2.072 -23.215 -17.889 1.00 35.46 149 LYS B N 1
ATOM 1666 C CA . LYS B 1 80 ? 3.418 -23.752 -18.053 1.00 36.61 149 LYS B CA 1
ATOM 1667 C C . LYS B 1 80 ? 3.501 -25.180 -17.550 1.00 37.00 149 LYS B C 1
ATOM 1668 O O . LYS B 1 80 ? 4.375 -25.940 -17.958 1.00 38.04 149 LYS B O 1
ATOM 1674 N N . VAL B 1 81 ? 2.578 -25.553 -16.674 1.00 36.24 150 VAL B N 1
ATOM 1675 C CA . VAL B 1 81 ? 2.562 -26.913 -16.177 1.00 36.65 150 VAL B CA 1
ATOM 1676 C C . VAL B 1 81 ? 1.701 -27.782 -17.076 1.00 36.69 150 VAL B C 1
ATOM 1677 O O . VAL B 1 81 ? 2.142 -28.828 -17.547 1.00 37.62 150 VAL B O 1
ATOM 1681 N N . LEU B 1 82 ? 0.489 -27.315 -17.357 1.00 35.77 151 LEU B N 1
ATOM 1682 C CA . LEU B 1 82 ? -0.465 -28.086 -18.147 1.00 35.77 151 LEU B CA 1
ATOM 1683 C C . LEU B 1 82 ? -0.130 -28.126 -19.624 1.00 36.51 151 LEU B C 1
ATOM 1684 O O . LEU B 1 82 ? -0.254 -29.158 -20.263 1.00 37.17 151 LEU B O 1
ATOM 1689 N N . GLY B 1 83 ? 0.298 -26.994 -20.163 1.00 36.48 152 GLY B N 1
ATOM 1690 C CA . GLY B 1 83 ? 0.488 -26.871 -21.596 1.00 37.12 152 GLY B CA 1
ATOM 1691 C C . GLY B 1 83 ? -0.802 -27.177 -22.339 1.00 36.81 152 GLY B C 1
ATOM 1692 O O . GLY B 1 83 ? -1.859 -26.658 -22.013 1.00 35.85 152 GLY B O 1
ATOM 1693 N N . ASP B 1 84 ? -0.715 -28.058 -23.322 1.00 37.70 153 ASP B N 1
ATOM 1694 C CA . ASP B 1 84 ? -1.873 -28.461 -24.087 1.00 37.61 153 ASP B CA 1
ATOM 1695 C C . ASP B 1 84 ? -2.230 -29.903 -23.761 1.00 37.96 153 ASP B C 1
ATOM 1696 O O . ASP B 1 84 ? -2.878 -30.584 -24.547 1.00 38.37 153 ASP B O 1
ATOM 1701 N N . SER B 1 85 ? -1.811 -30.363 -22.590 1.00 37.87 154 SER B N 1
ATOM 1702 C CA . SER B 1 85 ? -2.032 -31.746 -22.194 1.00 38.33 154 SER B CA 1
ATOM 1703 C C . SER B 1 85 ? -3.499 -32.051 -21.914 1.00 37.61 154 SER B C 1
ATOM 1704 O O . SER B 1 85 ? -3.922 -33.201 -22.029 1.00 38.14 154 SER B O 1
ATOM 1707 N N . GLU B 1 86 ? -4.260 -31.035 -21.508 1.00 36.46 155 GLU B N 1
ATOM 1708 C CA . GLU B 1 86 ? -5.641 -31.238 -21.086 1.00 35.73 155 GLU B CA 1
ATOM 1709 C C . GLU B 1 86 ? -6.522 -30.033 -21.394 1.00 34.82 155 GLU B C 1
ATOM 1710 O O . GLU B 1 86 ? -6.030 -28.961 -21.740 1.00 34.66 155 GLU B O 1
ATOM 1716 N N . THR B 1 87 ? -7.835 -30.224 -21.276 1.00 34.31 156 THR B N 1
ATOM 1717 C CA . THR B 1 87 ? -8.797 -29.147 -21.465 1.00 33.47 156 THR B CA 1
ATOM 1718 C C . THR B 1 87 ? -9.948 -29.259 -20.488 1.00 32.65 156 THR B C 1
ATOM 1719 O O . THR B 1 87 ? -10.306 -30.355 -20.053 1.00 32.89 156 THR B O 1
ATOM 1723 N N . THR B 1 88 ? -10.533 -28.110 -20.160 1.00 31.75 157 THR B N 1
ATOM 1724 C CA . THR B 1 88 ? -11.735 -28.052 -19.346 1.00 30.97 157 THR B CA 1
ATOM 1725 C C . THR B 1 88 ? -12.736 -27.102 -19.976 1.00 30.53 157 THR B C 1
ATOM 1726 O O . THR B 1 88 ? -12.457 -25.920 -20.127 1.00 30.21 157 THR B O 1
ATOM 1730 N N . ARG B 1 89 ? -13.892 -27.628 -20.367 1.00 30.62 158 ARG B N 1
ATOM 1731 C CA . ARG B 1 89 ? -14.949 -26.803 -20.941 1.00 30.28 158 ARG B CA 1
ATOM 1732 C C . ARG B 1 89 ? -16.050 -26.521 -19.899 1.00 29.43 158 ARG B C 1
ATOM 1733 O O . ARG B 1 89 ? -16.199 -27.250 -18.910 1.00 29.25 158 ARG B O 1
ATOM 1741 N N . VAL B 1 90 ? -16.753 -25.406 -20.081 1.00 28.95 159 VAL B N 1
ATOM 1742 C CA . VAL B 1 90 ? -17.791 -24.983 -19.145 1.00 28.17 159 VAL B CA 1
ATOM 1743 C C . VAL B 1 90 ? -19.199 -24.991 -19.719 1.00 28.24 159 VAL B C 1
ATOM 1744 O O . VAL B 1 90 ? -19.428 -24.575 -20.850 1.00 28.64 159 VAL B O 1
ATOM 1748 N N . LYS B 1 91 ? -20.133 -25.491 -18.921 1.00 27.93 160 LYS B N 1
ATOM 1749 C CA . LYS B 1 91 ? -21.558 -25.408 -19.208 1.00 27.90 160 LYS B CA 1
ATOM 1750 C C . LYS B 1 91 ? -22.272 -24.609 -18.118 1.00 27.06 160 LYS B C 1
ATOM 1751 O O . LYS B 1 91 ? -22.221 -24.973 -16.944 1.00 26.67 160 LYS B O 1
ATOM 1757 N N . ILE B 1 92 ? -22.864 -23.480 -18.493 1.00 26.85 161 ILE B N 1
ATOM 1758 C CA . ILE B 1 92 ? -23.709 -22.719 -17.576 1.00 26.17 161 ILE B CA 1
ATOM 1759 C C . ILE B 1 92 ? -25.087 -23.377 -17.411 1.00 26.27 161 ILE B C 1
ATOM 1760 O O . ILE B 1 92 ? -25.767 -23.683 -18.392 1.00 26.84 161 ILE B O 1
ATOM 1765 N N . ASN B 1 93 ? -25.479 -23.607 -16.163 1.00 25.79 162 ASN B N 1
ATOM 1766 C CA . ASN B 1 93 ? -26.745 -24.262 -15.872 1.00 25.91 162 ASN B CA 1
ATOM 1767 C C . ASN B 1 93 ? -27.824 -23.257 -15.445 1.00 25.47 162 ASN B C 1
ATOM 1768 O O . ASN B 1 93 ? -28.963 -23.322 -15.903 1.00 25.78 162 ASN B O 1
ATOM 1773 N N . SER B 1 94 ? -27.457 -22.305 -14.595 1.00 24.84 163 SER B N 1
ATOM 1774 C CA . SER B 1 94 ? -28.399 -21.276 -14.189 1.00 24.49 163 SER B CA 1
ATOM 1775 C C . SER B 1 94 ? -27.686 -20.066 -13.616 1.00 23.97 163 SER B C 1
ATOM 1776 O O . SER B 1 94 ? -26.600 -20.169 -13.049 1.00 23.75 163 SER B O 1
ATOM 1779 N N . VAL B 1 95 ? -28.335 -18.920 -13.758 1.00 23.87 164 VAL B N 1
ATOM 1780 C CA . VAL B 1 95 ? -27.853 -17.656 -13.235 1.00 23.48 164 VAL B CA 1
ATOM 1781 C C . VAL B 1 95 ? -28.959 -16.961 -12.467 1.00 23.21 164 VAL B C 1
ATOM 1782 O O . VAL B 1 95 ? -30.037 -16.747 -13.000 1.00 23.48 164 VAL B O 1
ATOM 1786 N N . ILE B 1 96 ? -28.695 -16.645 -11.206 1.00 22.74 165 ILE B N 1
ATOM 1787 C CA . ILE B 1 96 ? -29.629 -15.895 -10.379 1.00 22.50 165 ILE B CA 1
ATOM 1788 C C . ILE B 1 96 ? -29.057 -14.520 -10.026 1.00 22.31 165 ILE B C 1
ATOM 1789 O O . ILE B 1 96 ? -27.999 -14.439 -9.401 1.00 22.08 165 ILE B O 1
ATOM 1794 N N . LEU B 1 97 ? -29.778 -13.456 -10.383 1.00 22.48 166 LEU B N 1
ATOM 1795 C CA . LEU B 1 97 ? -29.289 -12.086 -10.202 1.00 22.45 166 LEU B CA 1
ATOM 1796 C C . LEU B 1 97 ? -29.889 -11.363 -9.007 1.00 22.22 166 LEU B C 1
ATOM 1797 O O . LEU B 1 97 ? -31.060 -11.531 -8.686 1.00 22.23 166 LEU B O 1
ATOM 1802 N N . ASP B 1 98 ? -29.054 -10.572 -8.345 1.00 22.07 167 ASP B N 1
ATOM 1803 C CA . ASP B 1 98 ? -29.508 -9.577 -7.393 1.00 22.01 167 ASP B CA 1
ATOM 1804 C C . ASP B 1 98 ? -28.961 -8.229 -7.865 1.00 22.32 167 ASP B C 1
ATOM 1805 O O . ASP B 1 98 ? -27.943 -7.748 -7.386 1.00 22.26 167 ASP B O 1
ATOM 1810 N N . LYS B 1 99 ? -29.662 -7.637 -8.819 1.00 22.73 168 LYS B N 1
ATOM 1811 C CA . LYS B 1 99 ? -29.187 -6.475 -9.533 1.00 23.17 168 LYS B CA 1
ATOM 1812 C C . LYS B 1 99 ? -28.936 -5.227 -8.660 1.00 23.26 168 LYS B C 1
ATOM 1813 O O . LYS B 1 99 ? -27.960 -4.533 -8.878 1.00 23.49 168 LYS B O 1
ATOM 1819 N N . PRO B 1 100 ? -29.790 -4.957 -7.655 1.00 23.14 169 PRO B N 1
ATOM 1820 C CA . PRO B 1 100 ? -29.487 -3.785 -6.825 1.00 23.31 169 PRO B CA 1
ATOM 1821 C C . PRO B 1 100 ? -28.176 -3.863 -6.046 1.00 23.06 169 PRO B C 1
ATOM 1822 O O . PRO B 1 100 ? -27.604 -2.825 -5.707 1.00 23.35 169 PRO B O 1
ATOM 1826 N N . HIS B 1 101 ? -27.695 -5.067 -5.773 1.00 22.61 170 HIS B N 1
ATOM 1827 C CA . HIS B 1 101 ? -26.514 -5.206 -4.932 1.00 22.43 170 HIS B CA 1
ATOM 1828 C C . HIS B 1 101 ? -25.297 -5.709 -5.691 1.00 22.45 170 HIS B C 1
ATOM 1829 O O . HIS B 1 101 ? -24.235 -5.883 -5.105 1.00 22.38 170 HIS B O 1
ATOM 1836 N N . GLY B 1 102 ? -25.459 -5.934 -6.989 1.00 22.62 171 GLY B N 1
ATOM 1837 C CA . GLY B 1 102 ? -24.385 -6.444 -7.817 1.00 22.71 171 GLY B CA 1
ATOM 1838 C C . GLY B 1 102 ? -23.926 -7.817 -7.371 1.00 22.33 171 GLY B C 1
ATOM 1839 O O . GLY B 1 102 ? -22.738 -8.106 -7.373 1.00 22.38 171 GLY B O 1
ATOM 1840 N N . VAL B 1 103 ? -24.874 -8.671 -6.995 1.00 22.04 172 VAL B N 1
ATOM 1841 C CA . VAL B 1 103 ? -24.548 -10.011 -6.543 1.00 21.76 172 VAL B CA 1
ATOM 1842 C C . VAL B 1 103 ? -25.208 -11.053 -7.434 1.00 21.78 172 VAL B C 1
ATOM 1843 O O . VAL B 1 103 ? -26.366 -10.921 -7.802 1.00 21.84 172 VAL B O 1
ATOM 1847 N N . ALA B 1 104 ? -24.450 -12.081 -7.797 1.00 21.80 173 ALA B N 1
ATOM 1848 C CA . ALA B 1 104 ? -24.956 -13.119 -8.672 1.00 21.92 173 ALA B CA 1
ATOM 1849 C C . ALA B 1 104 ? -24.534 -14.489 -8.173 1.00 21.81 173 ALA B C 1
ATOM 1850 O O . ALA B 1 104 ? -23.448 -14.652 -7.624 1.00 21.78 173 ALA B O 1
ATOM 1852 N N . THR B 1 105 ? -25.416 -15.465 -8.342 1.00 21.84 174 THR B N 1
ATOM 1853 C CA . THR B 1 105 ? -25.097 -16.843 -8.026 1.00 21.88 174 THR B CA 1
ATOM 1854 C C . THR B 1 105 ? -25.229 -17.661 -9.297 1.00 22.25 174 THR B C 1
ATOM 1855 O O . THR B 1 105 ? -26.299 -17.721 -9.892 1.00 22.39 174 THR B O 1
ATOM 1859 N N . ILE B 1 106 ? -24.130 -18.272 -9.717 1.00 22.48 175 ILE B N 1
ATOM 1860 C CA . ILE B 1 106 ? -24.084 -18.999 -10.971 1.00 22.92 175 ILE B CA 1
ATOM 1861 C C . ILE B 1 106 ? -23.705 -20.456 -10.760 1.00 23.16 175 ILE B C 1
ATOM 1862 O O . ILE B 1 106 ? -22.664 -20.782 -10.190 1.00 23.16 175 ILE B O 1
ATOM 1867 N N . ARG B 1 107 ? -24.581 -21.328 -11.227 1.00 23.44 176 ARG B N 1
ATOM 1868 C CA . ARG B 1 107 ? -24.348 -22.752 -11.175 1.00 23.80 176 ARG B CA 1
ATOM 1869 C C . ARG B 1 107 ? -23.864 -23.208 -12.523 1.00 24.36 176 ARG B C 1
ATOM 1870 O O . ARG B 1 107 ? -24.434 -22.861 -13.555 1.00 24.58 176 ARG B O 1
ATOM 1878 N N . PHE B 1 108 ? -22.755 -23.928 -12.515 1.00 24.66 177 PHE B N 1
ATOM 1879 C CA . PHE B 1 108 ? -22.170 -24.366 -13.763 1.00 25.25 177 PHE B CA 1
ATOM 1880 C C . PHE B 1 108 ? -21.505 -25.731 -13.622 1.00 25.76 177 PHE B C 1
ATOM 1881 O O . PHE B 1 108 ? -21.248 -26.219 -12.522 1.00 25.64 177 PHE B O 1
ATOM 1889 N N . THR B 1 109 ? -21.228 -26.331 -14.766 1.00 26.42 178 THR B N 1
ATOM 1890 C CA . THR B 1 109 ? -20.643 -27.653 -14.843 1.00 27.07 178 THR B CA 1
ATOM 1891 C C . THR B 1 109 ? -19.335 -27.624 -15.623 1.00 27.51 178 THR B C 1
ATOM 1892 O O . THR B 1 109 ? -19.239 -26.960 -16.657 1.00 27.64 178 THR B O 1
ATOM 1896 N N . THR B 1 110 ? -18.322 -28.307 -15.101 1.00 27.80 179 THR B N 1
ATOM 1897 C CA . THR B 1 110 ? -17.066 -28.472 -15.825 1.00 28.38 179 THR B CA 1
ATOM 1898 C C . THR B 1 110 ? -16.873 -29.915 -16.296 1.00 29.30 179 THR B C 1
ATOM 1899 O O . THR B 1 110 ? -17.128 -30.865 -15.555 1.00 29.49 179 THR B O 1
ATOM 1903 N N . VAL B 1 111 ? -16.410 -30.061 -17.533 1.00 29.95 180 VAL B N 1
ATOM 1904 C CA . VAL B 1 111 ? -16.030 -31.356 -18.087 1.00 30.96 180 VAL B CA 1
ATOM 1905 C C . VAL B 1 111 ? -14.567 -31.2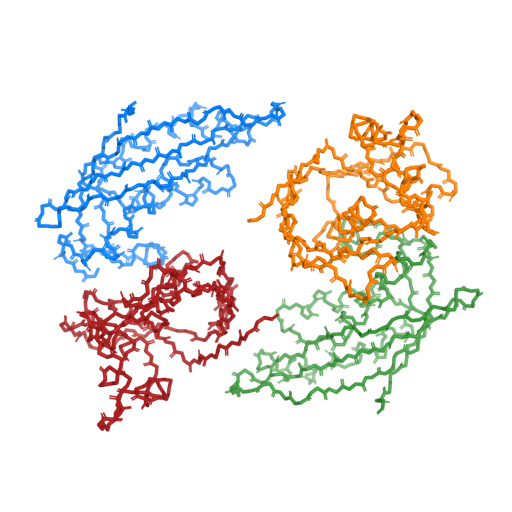99 -18.538 1.00 31.47 180 VAL B C 1
ATOM 1906 O O . VAL B 1 111 ? -14.236 -30.628 -19.513 1.00 31.60 180 VAL B O 1
ATOM 1910 N N . ARG B 1 112 ? -13.691 -31.983 -17.806 1.00 31.80 181 ARG B N 1
ATOM 1911 C CA . ARG B 1 112 ? -12.256 -31.975 -18.118 1.00 32.34 181 ARG B CA 1
ATOM 1912 C C . ARG B 1 112 ? -11.828 -33.091 -19.060 1.00 33.53 181 ARG B C 1
ATOM 1913 O O . ARG B 1 112 ? -12.317 -34.216 -18.959 1.00 34.06 181 ARG B O 1
ATOM 1921 N N . ARG B 1 113 ? -10.866 -32.812 -19.934 1.00 34.05 182 ARG B N 1
ATOM 1922 C CA . ARG B 1 113 ? -10.386 -33.874 -20.806 1.00 35.26 182 ARG B CA 1
ATOM 1923 C C . ARG B 1 113 ? -8.862 -33.910 -20.940 1.00 35.91 182 ARG B C 1
ATOM 1924 O O . ARG B 1 113 ? -8.236 -32.967 -21.414 1.00 35.77 182 ARG B O 1
ATOM 1932 N N . VAL B 1 114 ? -8.283 -35.038 -20.549 1.00 36.72 183 VAL B N 1
ATOM 1933 C CA . VAL B 1 114 ? -6.851 -35.270 -20.682 1.00 37.53 183 VAL B CA 1
ATOM 1934 C C . VAL B 1 114 ? -6.601 -35.863 -22.053 1.00 38.67 183 VAL B C 1
ATOM 1935 O O . VAL B 1 114 ? -7.219 -36.866 -22.395 1.00 39.29 183 VAL B O 1
ATOM 1939 N N . ARG B 1 115 ? -5.717 -35.257 -22.842 1.00 39.01 184 ARG B N 1
ATOM 1940 C CA . ARG B 1 115 ? -5.538 -35.706 -24.222 1.00 40.08 184 ARG B CA 1
ATOM 1941 C C . ARG B 1 115 ? -4.988 -37.140 -24.284 1.00 41.41 184 ARG B C 1
ATOM 1942 O O . ARG B 1 115 ? -5.215 -37.841 -25.263 1.00 42.87 184 ARG B O 1
ATOM 1950 N N . SER B 1 116 ? -4.257 -37.568 -23.254 1.00 41.58 185 SER B N 1
ATOM 1951 C CA . SER B 1 116 ? -3.756 -38.942 -23.195 1.00 42.88 185 SER B CA 1
ATOM 1952 C C . SER B 1 116 ? -4.922 -39.930 -23.052 1.00 43.07 185 SER B C 1
ATOM 1953 O O . SER B 1 116 ? -4.886 -41.018 -23.620 1.00 44.29 185 SER B O 1
ATOM 1956 N N . ASN B 1 117 ? -5.940 -39.562 -22.275 1.00 42.48 186 ASN B N 1
ATOM 1957 C CA . ASN B 1 117 ? -7.125 -40.411 -22.099 1.00 42.04 186 ASN B CA 1
ATOM 1958 C C . ASN B 1 117 ? -7.991 -40.428 -23.351 1.00 42.30 186 ASN B C 1
ATOM 1959 O O . ASN B 1 117 ? -7.946 -39.490 -24.145 1.00 41.92 186 ASN B O 1
ATOM 1964 N N . PRO B 1 118 ? -8.769 -41.510 -23.547 1.00 43.04 187 PRO B N 1
ATOM 1965 C CA . PRO B 1 118 ? -9.659 -41.569 -24.713 1.00 43.38 187 PRO B CA 1
ATOM 1966 C C . PRO B 1 118 ? -11.024 -40.917 -24.494 1.00 42.24 187 PRO B C 1
ATOM 1967 O O . PRO B 1 118 ? -11.666 -40.480 -25.451 1.00 42.52 187 PRO B O 1
ATOM 1971 N N . VAL B 1 119 ? -11.469 -40.886 -23.246 1.00 41.41 188 VAL B N 1
ATOM 1972 C CA . VAL B 1 119 ? -12.757 -40.305 -22.883 1.00 40.34 188 VAL B CA 1
ATOM 1973 C C . VAL B 1 119 ? -12.592 -39.048 -22.034 1.00 38.92 188 VAL B C 1
ATOM 1974 O O . VAL B 1 119 ? -11.555 -38.859 -21.403 1.00 38.78 188 VAL B O 1
ATOM 1978 N N . ASP B 1 120 ? -13.614 -38.198 -22.017 1.00 37.95 189 ASP B N 1
ATOM 1979 C CA . ASP B 1 120 ? -13.640 -37.067 -21.100 1.00 36.63 189 ASP B CA 1
ATOM 1980 C C . ASP B 1 120 ? -13.787 -37.597 -19.680 1.00 36.35 189 ASP B C 1
ATOM 1981 O O . ASP B 1 120 ? -14.305 -38.698 -19.476 1.00 36.99 189 ASP B O 1
ATOM 1986 N N . ASP B 1 121 ? -13.331 -36.818 -18.703 1.00 35.48 190 ASP B N 1
ATOM 1987 C CA . ASP B 1 121 ? -13.583 -37.123 -17.297 1.00 35.09 190 ASP B CA 1
ATOM 1988 C C . ASP B 1 121 ? -15.065 -36.927 -16.958 1.00 34.42 190 ASP B C 1
ATOM 1989 O O . ASP B 1 121 ? -15.850 -36.446 -17.778 1.00 34.18 190 ASP B O 1
ATOM 1994 N N . GLN B 1 122 ? -15.425 -37.262 -15.726 1.00 34.15 191 GLN B N 1
ATOM 1995 C CA . GLN B 1 122 ? -16.784 -37.104 -15.269 1.00 33.56 191 GLN B CA 1
ATOM 1996 C C . GLN B 1 122 ? -17.055 -35.634 -14.930 1.00 32.31 191 GLN B C 1
ATOM 1997 O O . GLN B 1 122 ? -16.211 -34.962 -14.347 1.00 34.52 191 GLN B O 1
ATOM 2003 N N . PRO B 1 123 ? -18.240 -35.133 -15.304 1.00 31.85 192 PRO B N 1
ATOM 2004 C CA . PRO B 1 123 ? -18.608 -33.731 -15.068 1.00 30.76 192 PRO B CA 1
ATOM 2005 C C . PRO B 1 123 ? -18.565 -33.375 -13.589 1.00 30.07 192 PRO B C 1
ATOM 2006 O O . PRO B 1 123 ? -18.764 -34.227 -12.737 1.00 30.34 192 PRO B O 1
ATOM 2010 N N . GLN B 1 124 ? -18.230 -32.129 -13.298 1.00 29.28 193 GLN B N 1
ATOM 2011 C CA . GLN B 1 124 ? -18.225 -31.627 -11.933 1.00 28.61 193 GLN B CA 1
ATOM 2012 C C . GLN B 1 124 ? -19.106 -30.373 -11.842 1.00 27.72 193 GLN B C 1
ATOM 2013 O O . GLN B 1 124 ? -19.071 -29.524 -12.725 1.00 27.52 193 GLN B O 1
ATOM 2019 N N . ARG B 1 125 ? -19.919 -30.271 -10.798 1.00 27.26 194 ARG B N 1
ATOM 2020 C CA . ARG B 1 125 ? -20.862 -29.153 -10.686 1.00 26.51 194 ARG B CA 1
ATOM 2021 C C . ARG B 1 125 ? -20.455 -28.147 -9.623 1.00 25.85 194 ARG B C 1
ATOM 2022 O O . ARG B 1 125 ? -20.055 -28.523 -8.526 1.00 25.88 194 ARG B O 1
ATOM 2030 N N . TRP B 1 126 ? -20.587 -26.864 -9.948 1.00 25.32 195 TRP B N 1
ATOM 2031 C CA . TRP B 1 126 ? -20.116 -25.801 -9.063 1.00 24.78 195 TRP B CA 1
ATOM 2032 C C . TRP B 1 126 ? -21.115 -24.656 -8.830 1.00 24.16 195 TRP B C 1
ATOM 2033 O O . TRP B 1 126 ? -22.063 -24.463 -9.591 1.00 24.13 195 TRP B O 1
ATOM 2044 N N . ILE B 1 127 ? -20.876 -23.899 -7.768 1.00 23.74 196 ILE B N 1
ATOM 2045 C CA . ILE B 1 127 ? -21.599 -22.662 -7.493 1.00 23.20 196 ILE B CA 1
ATOM 2046 C C . ILE B 1 127 ? -20.631 -21.498 -7.426 1.00 23.02 196 ILE B C 1
ATOM 2047 O O . ILE B 1 127 ? -19.701 -21.523 -6.635 1.00 23.08 196 ILE B O 1
ATOM 2052 N N . ALA B 1 128 ? -20.869 -20.468 -8.233 1.00 22.89 197 ALA B N 1
ATOM 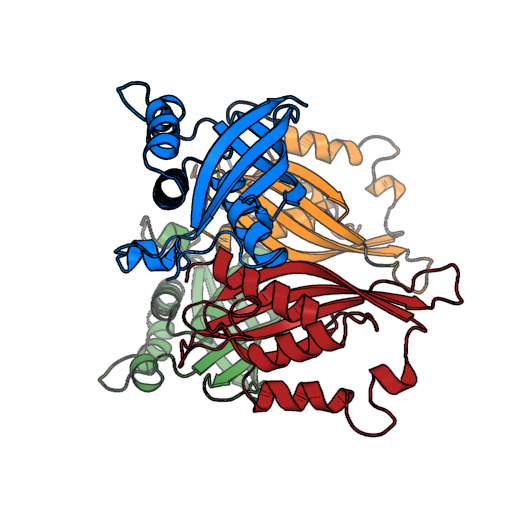2053 C CA . ALA B 1 128 ? -20.064 -19.249 -8.185 1.00 22.77 197 ALA B CA 1
ATOM 2054 C C . ALA B 1 128 ? -20.866 -18.083 -7.615 1.00 22.36 197 ALA B C 1
ATOM 2055 O O . ALA B 1 128 ? -21.873 -17.667 -8.191 1.00 23.25 197 ALA B O 1
ATOM 2057 N N . ILE B 1 129 ? -20.428 -17.586 -6.464 1.00 22.19 198 ILE B N 1
ATOM 2058 C CA . ILE B 1 129 ? -21.010 -16.408 -5.843 1.00 21.89 198 ILE B CA 1
ATOM 2059 C C . ILE B 1 129 ? -20.219 -15.170 -6.226 1.00 21.99 198 ILE B C 1
ATOM 2060 O O . ILE B 1 129 ? -19.061 -15.026 -5.832 1.00 22.16 198 ILE B O 1
ATOM 2065 N N . MET B 1 130 ? -20.851 -14.261 -6.961 1.00 21.97 199 MET B N 1
ATOM 2066 C CA . MET B 1 130 ? -20.115 -13.169 -7.565 1.00 22.20 199 MET B CA 1
ATOM 2067 C C . MET B 1 130 ? -20.641 -11.796 -7.188 1.00 22.12 199 MET B C 1
ATOM 2068 O O . MET B 1 130 ? -21.853 -11.584 -7.067 1.00 21.94 199 MET B O 1
ATOM 2073 N N . GLY B 1 131 ? -19.712 -10.862 -7.023 1.00 22.33 200 GLY B N 1
ATOM 2074 C CA . GLY B 1 131 ? -20.037 -9.462 -6.901 1.00 22.43 200 GLY B CA 1
ATOM 2075 C C . GLY B 1 131 ? -19.602 -8.825 -8.199 1.00 22.85 200 GLY B C 1
ATOM 2076 O O . GLY B 1 131 ? -18.560 -9.208 -8.739 1.00 23.09 200 GLY B O 1
ATOM 2077 N N . TYR B 1 132 ? -20.411 -7.918 -8.743 1.00 23.00 201 TYR B N 1
ATOM 2078 C CA . TYR B 1 132 ? -20.069 -7.271 -10.005 1.00 23.49 201 TYR B CA 1
ATOM 2079 C C . TYR B 1 132 ? -20.572 -5.821 -10.090 1.00 23.80 201 TYR B C 1
ATOM 2080 O O . TYR B 1 132 ? -21.328 -5.372 -9.245 1.00 23.61 201 TYR B O 1
ATOM 2089 N N . GLU B 1 133 ? -19.995 -5.074 -11.028 1.00 24.35 202 GLU B N 1
ATOM 2090 C CA . GLU B 1 133 ? -20.303 -3.660 -11.223 1.00 24.82 202 GLU B CA 1
ATOM 2091 C C . GLU B 1 133 ? -19.802 -3.187 -12.587 1.00 25.47 202 GLU B C 1
ATOM 2092 O O . GLU B 1 133 ? -19.000 -3.869 -13.225 1.00 25.53 202 GLU B O 1
ATOM 2098 N N . TYR B 1 134 ? -20.259 -2.018 -13.029 1.00 26.03 203 TYR B N 1
ATOM 2099 C CA . TYR B 1 134 ? -19.714 -1.411 -14.229 1.00 26.79 203 TYR B CA 1
ATOM 2100 C C . TYR B 1 134 ? -18.983 -0.105 -13.877 1.00 27.36 203 TYR B C 1
ATOM 2101 O O . TYR B 1 134 ? -19.485 0.695 -13.098 1.00 27.40 203 TYR B O 1
ATOM 2110 N N . LYS B 1 135 ? -17.791 0.093 -14.435 1.00 27.86 204 LYS B N 1
ATOM 2111 C CA . LYS B 1 135 ? -17.037 1.332 -14.239 1.00 28.56 204 LYS B CA 1
ATOM 2112 C C . LYS B 1 135 ? -16.554 1.926 -15.546 1.00 29.47 204 LYS B C 1
ATOM 2113 O O . LYS B 1 135 ? -15.916 1.244 -16.339 1.00 29.57 204 LYS B O 1
ATOM 2119 N N . SER B 1 136 ? -16.875 3.194 -15.782 1.00 30.22 205 SER B N 1
ATOM 2120 C CA . SER B 1 136 ? -16.204 3.909 -16.855 1.00 31.94 205 SER B CA 1
ATOM 2121 C C . SER B 1 136 ? -14.777 4.164 -16.408 1.00 37.55 205 SER B C 1
ATOM 2122 O O . SER B 1 136 ? -14.561 4.848 -15.409 1.00 40.44 205 SER B O 1
ATOM 2125 N N . LEU B 1 137 ? -13.806 3.578 -17.102 1.00 34.11 206 LEU B N 1
ATOM 2126 C CA . LEU B 1 137 ? -12.414 3.868 -16.801 1.00 36.62 206 LEU B CA 1
ATOM 2127 C C . LEU B 1 137 ? -11.673 4.200 -18.085 1.00 40.46 206 LEU B C 1
ATOM 2128 O O . LEU B 1 137 ? -12.208 3.996 -19.179 1.00 43.32 206 LEU B O 1
ATOM 2133 N N . ALA B 1 138 ? -10.465 4.742 -17.949 1.00 41.03 207 ALA B N 1
ATOM 2134 C CA . ALA B 1 138 ? -9.634 5.024 -19.106 1.00 38.90 207 ALA B CA 1
ATOM 2135 C C . ALA B 1 138 ? -9.442 3.714 -19.870 1.00 35.18 207 ALA B C 1
ATOM 2136 O O . ALA B 1 138 ? -8.843 2.765 -19.357 1.00 37.82 207 ALA B O 1
ATOM 2138 N N . MET B 1 139 ? -9.970 3.658 -21.084 1.00 36.64 208 MET B N 1
ATOM 2139 C CA . MET B 1 139 ? -9.932 2.430 -21.861 1.00 35.56 208 MET B CA 1
ATOM 2140 C C . MET B 1 139 ? -9.355 2.674 -23.263 1.00 37.04 208 MET B C 1
ATOM 2141 O O . MET B 1 139 ? -9.377 3.795 -23.763 1.00 38.50 208 MET B O 1
ATOM 2146 N N . ASN B 1 140 ? -8.849 1.622 -23.895 1.00 35.58 209 ASN B N 1
ATOM 2147 C CA . ASN B 1 140 ? -8.245 1.732 -25.219 1.00 38.18 209 ASN B CA 1
ATOM 2148 C C . ASN B 1 140 ? -8.887 0.729 -26.162 1.00 38.16 209 ASN B C 1
ATOM 2149 O O . ASN B 1 140 ? -9.673 -0.111 -25.734 1.00 43.52 209 ASN B O 1
ATOM 2154 N N . ALA B 1 141 ? -8.554 0.824 -27.443 1.00 37.50 210 ALA B N 1
ATOM 2155 C CA . ALA B 1 141 ? -9.300 0.126 -28.482 1.00 40.08 210 ALA B CA 1
ATOM 2156 C C . ALA B 1 141 ? -9.362 -1.384 -28.339 1.00 43.52 210 ALA B C 1
ATOM 2157 O O . ALA B 1 141 ? -10.383 -1.984 -28.668 1.00 47.06 210 ALA B O 1
ATOM 2159 N N . GLU B 1 142 ? -8.306 -2.010 -27.839 1.00 42.17 211 GLU B N 1
ATOM 2160 C CA . GLU B 1 142 ? -8.317 -3.461 -27.797 1.00 42.38 211 GLU B CA 1
ATOM 2161 C C . GLU B 1 142 ? -9.060 -3.886 -26.529 1.00 35.12 211 GLU B C 1
ATOM 2162 O O . GLU B 1 142 ? -9.670 -4.954 -26.500 1.00 34.59 211 GLU B O 1
ATOM 2168 N N . GLN B 1 143 ? -8.994 -3.063 -25.484 1.00 37.28 212 GLN B N 1
ATOM 2169 C CA . GLN B 1 143 ? -9.791 -3.313 -24.296 1.00 34.16 212 GLN B CA 1
ATOM 2170 C C . GLN B 1 143 ? -11.275 -3.019 -24.540 1.00 36.83 212 GLN B C 1
ATOM 2171 O O . GLN B 1 143 ? -12.142 -3.755 -24.071 1.00 38.14 212 GLN B O 1
ATOM 2177 N N . ARG B 1 144 ? -11.554 -1.931 -25.260 1.00 33.83 213 ARG B N 1
ATOM 2178 C CA . ARG B 1 144 ? -12.909 -1.552 -25.655 1.00 33.89 213 ARG B CA 1
ATOM 2179 C C . ARG B 1 144 ? -13.592 -2.644 -26.441 1.00 33.79 213 ARG B C 1
ATOM 2180 O O . ARG B 1 144 ? -14.806 -2.806 -26.392 1.00 33.43 213 ARG B O 1
ATOM 2188 N N . TYR B 1 145 ? -12.783 -3.402 -27.158 1.00 34.16 214 TYR B N 1
ATOM 2189 C CA . TYR B 1 145 ? -13.259 -4.428 -28.059 1.00 34.31 214 TYR B CA 1
ATOM 2190 C C . TYR B 1 145 ? -13.571 -5.691 -27.266 1.00 33.94 214 TYR B C 1
ATOM 2191 O O . TYR B 1 145 ? -14.124 -6.651 -27.787 1.00 37.88 214 TYR B O 1
ATOM 2200 N N . VAL B 1 146 ? -13.277 -5.649 -25.975 1.00 32.48 215 VAL B N 1
ATOM 2201 C CA . VAL B 1 146 ? -13.435 -6.809 -25.114 1.00 31.56 215 VAL B CA 1
ATOM 2202 C C . VAL B 1 146 ? -14.432 -6.520 -24.002 1.00 30.72 215 VAL B C 1
ATOM 2203 O O . VAL B 1 146 ? -15.282 -7.343 -23.693 1.00 30.14 215 VAL B O 1
ATOM 2207 N N . ASN B 1 147 ? -14.309 -5.344 -23.404 1.00 30.73 216 ASN B N 1
ATOM 2208 C CA . ASN B 1 147 ? -15.135 -4.962 -22.275 1.00 30.03 216 ASN B CA 1
ATOM 2209 C C . ASN B 1 147 ? -15.664 -3.540 -22.451 1.00 30.51 216 ASN B C 1
ATOM 2210 O O . ASN B 1 147 ? -15.343 -2.661 -21.662 1.00 30.47 216 ASN B O 1
ATOM 2215 N N . PRO B 1 148 ? -16.523 -3.326 -23.463 1.00 31.04 217 PRO B N 1
ATOM 2216 C CA . PRO B 1 148 ? -16.954 -1.986 -23.887 1.00 31.77 217 PRO B CA 1
ATOM 2217 C C . PRO B 1 148 ? -17.704 -1.220 -22.818 1.00 31.34 217 PRO B C 1
ATOM 2218 O O . PRO B 1 148 ? -17.632 0.001 -22.790 1.00 31.91 217 PRO B O 1
ATOM 2222 N N . LEU B 1 149 ? -18.427 -1.931 -21.965 1.00 30.43 218 LEU B N 1
ATOM 2223 C CA . LEU B 1 149 ? -19.230 -1.312 -20.924 1.00 30.01 218 LEU B CA 1
ATOM 2224 C C . LEU B 1 149 ? -18.474 -1.233 -19.604 1.00 29.44 218 LEU B C 1
ATOM 2225 O O . LEU B 1 149 ? -19.032 -0.836 -18.585 1.00 29.03 218 LEU B O 1
ATOM 2230 N N . GLY B 1 150 ? -17.214 -1.651 -19.617 1.00 29.45 219 GLY B N 1
ATOM 2231 C CA . GLY B 1 150 ? -16.384 -1.588 -18.429 1.00 29.05 219 GLY B CA 1
ATOM 2232 C C . GLY B 1 150 ? -16.892 -2.458 -17.302 1.00 28.08 219 GLY B C 1
ATOM 2233 O O . GLY B 1 150 ? -16.789 -2.089 -16.138 1.00 27.75 219 GLY B O 1
ATOM 2234 N N . PHE B 1 151 ? -17.465 -3.604 -17.653 1.00 27.69 220 PHE B N 1
ATOM 2235 C CA . PHE B 1 151 ? -17.914 -4.575 -16.663 1.00 26.84 220 PHE B CA 1
ATOM 2236 C C . PHE B 1 151 ? -16.758 -5.082 -15.811 1.00 26.55 220 PHE B C 1
ATOM 2237 O O . PHE B 1 151 ? -15.657 -5.275 -16.314 1.00 26.93 220 PHE B O 1
ATOM 2245 N N . ARG B 1 152 ? -16.986 -5.269 -14.518 1.00 25.95 221 ARG B N 1
ATOM 2246 C CA . ARG B 1 152 ? -15.954 -5.894 -13.705 1.00 25.72 221 ARG B CA 1
ATOM 2247 C C . ARG B 1 152 ? -16.514 -6.630 -12.482 1.00 25.01 221 ARG B C 1
ATOM 2248 O O . ARG B 1 152 ? -17.517 -6.219 -11.894 1.00 24.72 221 ARG B O 1
ATOM 2256 N N . VAL B 1 153 ? -15.847 -7.728 -12.133 1.00 24.81 222 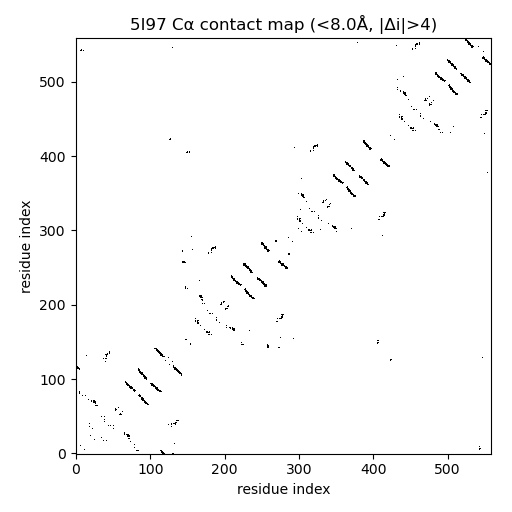VAL B N 1
ATOM 2257 C CA . VAL B 1 153 ? -16.181 -8.563 -10.989 1.00 24.25 222 VAL B CA 1
ATOM 2258 C C . VAL B 1 153 ? -15.470 -8.065 -9.739 1.00 24.23 222 VAL B C 1
ATOM 2259 O O . VAL B 1 153 ? -14.263 -7.849 -9.753 1.00 24.63 222 VAL B O 1
ATOM 2263 N N . THR B 1 154 ? -16.224 -7.889 -8.657 1.00 23.85 223 THR B N 1
ATOM 2264 C CA . THR B 1 154 ? -15.693 -7.286 -7.441 1.00 23.91 223 THR B CA 1
ATOM 2265 C C . THR B 1 154 ? -15.434 -8.292 -6.327 1.00 23.62 223 THR B C 1
ATOM 2266 O O . THR B 1 154 ? -14.719 -7.993 -5.377 1.00 23.79 223 THR B O 1
ATOM 2270 N N . SER B 1 155 ? -16.064 -9.461 -6.420 1.00 23.26 224 SER B N 1
ATOM 2271 C CA . SER B 1 155 ? -15.749 -10.580 -5.539 1.00 23.10 224 SER B CA 1
ATOM 2272 C C . SER B 1 155 ? -16.081 -11.865 -6.289 1.00 22.98 224 SER B C 1
ATOM 2273 O O . SER B 1 155 ? -16.915 -11.873 -7.182 1.00 22.88 224 SER B O 1
ATOM 2276 N N . TYR B 1 156 ? -15.367 -12.934 -5.977 1.00 23.10 225 TYR B N 1
ATOM 2277 C CA . TYR B 1 156 ? -15.519 -14.167 -6.714 1.00 23.12 225 TYR B CA 1
ATOM 2278 C C . TYR B 1 156 ? -15.100 -15.352 -5.857 1.00 23.19 225 TYR B C 1
ATOM 2279 O O . TYR B 1 156 ? -13.957 -15.427 -5.405 1.00 23.52 225 TYR B O 1
ATOM 2288 N N . ARG B 1 157 ? -16.042 -16.254 -5.605 1.00 22.95 226 ARG B N 1
ATOM 2289 C CA . ARG B 1 157 ? -15.752 -17.503 -4.906 1.00 23.10 226 ARG B CA 1
ATOM 2290 C C . ARG B 1 157 ? -16.558 -18.664 -5.478 1.00 23.08 226 ARG B C 1
ATOM 2291 O O . ARG B 1 157 ? -17.742 -18.526 -5.800 1.00 22.79 226 ARG B O 1
ATOM 2299 N N . VAL B 1 158 ? -15.879 -19.798 -5.637 1.00 23.49 227 VAL B N 1
ATOM 2300 C CA . VAL B 1 158 ? -16.485 -21.000 -6.168 1.00 23.63 227 VAL B CA 1
ATOM 2301 C C . VAL B 1 158 ? -16.470 -22.116 -5.131 1.00 23.83 227 VAL B C 1
ATOM 2302 O O . VAL B 1 158 ? -15.495 -22.304 -4.410 1.00 24.13 227 VAL B O 1
ATOM 2306 N N . ASN B 1 159 ? -17.571 -22.848 -5.062 1.00 23.75 228 ASN B N 1
ATOM 2307 C CA . ASN B 1 159 ? -17.703 -24.010 -4.196 1.00 24.03 228 ASN B CA 1
ATOM 2308 C C . ASN B 1 159 ? -18.458 -25.114 -4.912 1.00 24.29 228 ASN B C 1
ATOM 2309 O O . ASN B 1 159 ? -19.234 -24.842 -5.822 1.00 29.43 228 ASN B O 1
ATOM 2314 N N . PRO B 1 160 ? -18.205 -26.373 -4.523 1.00 24.82 229 PRO B N 1
ATOM 2315 C CA . PRO B 1 160 ? -18.890 -27.503 -5.159 1.00 25.20 229 PRO B CA 1
ATOM 2316 C C . PRO B 1 160 ? -20.374 -27.525 -4.827 1.00 24.89 229 PRO B C 1
ATOM 2317 O O . PRO B 1 160 ? -20.793 -26.862 -3.889 1.00 25.24 229 PRO B O 1
ATOM 2321 N N . GLU B 1 161 ? -21.146 -28.320 -5.557 1.00 25.19 230 GLU B N 1
ATOM 2322 C CA . GLU B 1 161 ? -22.585 -28.438 -5.324 1.00 25.02 230 GLU B CA 1
ATOM 2323 C C . GLU B 1 161 ? -22.915 -29.659 -4.472 1.00 26.37 230 GLU B C 1
ATOM 2324 O O . GLU B 1 161 ? -22.067 -30.527 -4.263 1.00 27.68 230 GLU B O 1
ATOM 2330 N N . TYR C 1 25 ? -16.951 -5.627 -32.505 1.00 36.78 94 TYR C N 1
ATOM 2331 C CA . TYR C 1 25 ? -16.751 -5.617 -31.060 1.00 35.60 94 TYR C CA 1
ATOM 2332 C C . TYR C 1 25 ? -16.249 -6.943 -30.527 1.00 37.73 94 TYR C C 1
ATOM 2333 O O . TYR C 1 25 ? -16.164 -7.133 -29.321 1.00 43.48 94 TYR C O 1
ATOM 2342 N N . GLY C 1 26 ? -15.906 -7.866 -31.405 1.00 35.37 95 GLY C N 1
ATOM 2343 C CA . GLY C 1 26 ? -15.457 -9.169 -30.948 1.00 34.78 95 GLY C CA 1
ATOM 2344 C C . GLY C 1 26 ? -16.575 -10.163 -31.089 1.00 34.55 95 GLY C C 1
ATOM 2345 O O . GLY C 1 26 ? -17.743 -9.819 -30.944 1.00 34.37 95 GLY C O 1
ATOM 2346 N N . ASP C 1 27 ? -16.207 -11.416 -31.296 1.00 34.59 96 ASP C N 1
ATOM 2347 C CA . ASP C 1 27 ? -17.170 -12.431 -31.692 1.00 34.69 96 ASP C CA 1
ATOM 2348 C C . ASP C 1 27 ? -18.326 -12.634 -30.704 1.00 33.76 96 ASP C C 1
ATOM 2349 O O . ASP C 1 27 ? -19.500 -12.600 -31.095 1.00 33.99 96 ASP C O 1
ATOM 2354 N N . GLU C 1 28 ? -17.992 -12.828 -29.433 1.00 32.78 97 GLU C N 1
ATOM 2355 C CA . GLU C 1 28 ? -18.975 -13.216 -28.430 1.00 31.91 97 GLU C CA 1
ATOM 2356 C C . GLU C 1 28 ? -19.989 -12.110 -28.164 1.00 31.73 97 GLU C C 1
ATOM 2357 O O . GLU C 1 28 ? -21.138 -12.390 -27.846 1.00 31.41 97 GLU C O 1
ATOM 2363 N N . ILE C 1 29 ? -19.558 -10.860 -28.273 1.00 31.98 98 ILE C N 1
ATOM 2364 C CA . ILE C 1 29 ? -20.475 -9.751 -28.093 1.00 31.97 98 ILE C CA 1
ATOM 2365 C C . ILE C 1 29 ? -21.452 -9.703 -29.269 1.00 32.85 98 ILE C C 1
ATOM 2366 O O . ILE C 1 29 ? -22.660 -9.571 -29.071 1.00 32.72 98 ILE C O 1
ATOM 2371 N N . ASP C 1 30 ? -20.924 -9.850 -30.481 1.00 33.80 99 ASP C N 1
ATOM 2372 C CA . ASP C 1 30 ? -21.747 -9.881 -31.675 1.00 34.78 99 ASP C CA 1
ATOM 2373 C C . ASP C 1 30 ? -22.791 -10.985 -31.551 1.00 34.52 99 ASP C C 1
ATOM 2374 O O . ASP C 1 30 ? -23.981 -10.758 -31.751 1.00 34.79 99 ASP C O 1
ATOM 2379 N N . LYS C 1 31 ? -22.339 -12.178 -31.183 1.00 34.06 100 LYS C N 1
ATOM 2380 C CA . LYS C 1 31 ? -23.227 -13.323 -31.101 1.00 33.92 100 LYS C CA 1
ATOM 2381 C C . LYS C 1 31 ? -24.336 -13.104 -30.089 1.00 33.16 100 LYS C C 1
ATOM 2382 O O . LYS C 1 31 ? -25.458 -13.556 -30.282 1.00 33.37 100 LYS C O 1
ATOM 2388 N N . PHE C 1 32 ? -24.024 -12.405 -29.012 1.00 32.33 101 PHE C N 1
ATOM 2389 C CA . PHE C 1 32 ? -25.013 -12.156 -27.984 1.00 31.61 101 PHE C CA 1
ATOM 2390 C C . PHE C 1 32 ? -26.174 -11.310 -28.523 1.00 32.22 101 PHE C C 1
ATOM 2391 O O . PHE C 1 32 ? -27.323 -11.708 -28.418 1.00 32.23 101 PHE C O 1
ATOM 2399 N N . TRP C 1 33 ? -25.870 -10.164 -29.116 1.00 32.83 102 TRP C N 1
ATOM 2400 C CA . TRP C 1 33 ? -26.912 -9.277 -29.608 1.00 33.51 102 TRP C CA 1
ATOM 2401 C C . TRP C 1 33 ? -27.686 -9.920 -30.743 1.00 34.45 102 TRP C C 1
ATOM 2402 O O . TRP C 1 33 ? -28.901 -9.775 -30.833 1.00 34.76 102 TRP C O 1
ATOM 2413 N N . LEU C 1 34 ? -26.981 -10.654 -31.593 1.00 34.97 103 LEU C N 1
ATOM 2414 C CA . LEU C 1 34 ? -27.614 -11.282 -32.738 1.00 36.00 103 LEU C CA 1
ATOM 2415 C C . LEU C 1 34 ? -28.581 -12.358 -32.281 1.00 35.62 103 LEU C C 1
ATOM 2416 O O . LEU C 1 34 ? -29.697 -12.462 -32.796 1.00 36.30 103 LEU C O 1
ATOM 2421 N N . THR C 1 35 ? -28.162 -13.147 -31.302 1.00 34.61 104 THR C N 1
ATOM 2422 C CA . THR C 1 35 ? -29.029 -14.193 -30.788 1.00 34.26 104 THR C CA 1
ATOM 2423 C C . THR C 1 35 ? -30.173 -13.551 -30.026 1.00 33.87 104 THR C C 1
ATOM 2424 O O . THR C 1 35 ? -31.299 -14.024 -30.092 1.00 35.74 104 THR C O 1
ATOM 2428 N N . GLN C 1 36 ? -29.887 -12.467 -29.311 1.00 33.29 105 GLN C N 1
ATOM 2429 C CA . GLN C 1 36 ? -30.939 -11.747 -28.603 1.00 33.00 105 GLN C CA 1
ATOM 2430 C C . GLN C 1 36 ? -31.999 -11.232 -29.567 1.00 34.12 105 GLN C C 1
ATOM 2431 O O . GLN C 1 36 ? -33.181 -11.250 -29.256 1.00 34.17 105 GLN C O 1
ATOM 2437 N N . TYR C 1 37 ? -31.571 -10.794 -30.744 1.00 35.09 106 TYR C N 1
ATOM 2438 C CA . TYR C 1 37 ? -32.493 -10.264 -31.730 1.00 36.30 106 TYR C CA 1
ATOM 2439 C C . TYR C 1 37 ? -33.447 -11.346 -32.190 1.00 36.84 106 TYR C C 1
ATOM 2440 O O . TYR C 1 37 ? -34.653 -11.160 -32.174 1.00 37.23 106 TYR C O 1
ATOM 2449 N N . VAL C 1 38 ? -32.896 -12.489 -32.567 1.00 36.89 107 VAL C N 1
ATOM 2450 C CA . VAL C 1 38 ? -33.701 -13.608 -33.022 1.00 37.48 107 VAL C CA 1
ATOM 2451 C C . VAL C 1 38 ? -34.643 -14.060 -31.913 1.00 36.72 107 VAL C C 1
ATOM 2452 O O . VAL C 1 38 ? -35.802 -14.366 -32.156 1.00 37.33 107 VAL C O 1
ATOM 2456 N N . ILE C 1 39 ? -34.140 -14.097 -30.687 1.00 35.44 108 ILE C N 1
ATOM 2457 C CA . ILE C 1 39 ? -34.973 -14.477 -29.560 1.00 34.71 108 ILE C CA 1
ATOM 2458 C C . ILE C 1 39 ? -36.125 -13.493 -29.387 1.00 35.00 108 ILE C C 1
ATOM 2459 O O . ILE C 1 39 ? -37.260 -13.893 -29.144 1.00 35.18 108 ILE C O 1
ATOM 2464 N N . HIS C 1 40 ? -35.830 -12.202 -29.495 1.00 35.09 109 HIS C N 1
ATOM 2465 C CA . HIS C 1 40 ? -36.865 -11.191 -29.353 1.00 35.46 109 HIS C CA 1
ATOM 2466 C C . HIS C 1 40 ? -37.859 -11.244 -30.497 1.00 36.86 109 HIS C C 1
ATOM 2467 O O . HIS C 1 40 ? -39.057 -11.079 -30.292 1.00 37.20 109 HIS C O 1
ATOM 2474 N N . ARG C 1 41 ? -37.355 -11.487 -31.699 1.00 37.73 110 ARG C N 1
ATOM 2475 C CA . ARG C 1 41 ? -38.178 -11.377 -32.883 1.00 39.22 110 ARG C CA 1
ATOM 2476 C C . ARG C 1 41 ? -38.972 -12.648 -33.155 1.00 39.68 110 ARG C C 1
ATOM 2477 O O . ARG C 1 41 ? -40.106 -12.579 -33.607 1.00 40.66 110 ARG C O 1
ATOM 2485 N N . GLU C 1 42 ? -38.404 -13.811 -32.867 1.00 39.07 111 GLU C N 1
ATOM 2486 C CA . GLU C 1 42 ? -39.081 -15.056 -33.233 1.00 39.68 111 GLU C CA 1
ATOM 2487 C C . GLU C 1 42 ? -39.897 -15.694 -32.099 1.00 38.95 111 GLU C C 1
ATOM 2488 O O . GLU C 1 42 ? -40.642 -16.646 -32.327 1.00 39.54 111 GLU C O 1
ATOM 2494 N N . SER C 1 43 ? -39.775 -15.170 -30.886 1.00 37.75 112 SER C N 1
ATOM 2495 C CA . SER C 1 43 ? -40.587 -15.670 -29.790 1.00 37.13 112 SER C CA 1
ATOM 2496 C C . SER C 1 43 ? -41.980 -15.059 -29.786 1.00 37.81 112 SER C C 1
ATOM 2497 O O . SER C 1 43 ? -42.203 -13.988 -30.349 1.00 38.46 112 SER C O 1
ATOM 2500 N N . TYR C 1 44 ? -42.919 -15.751 -29.150 1.00 37.72 113 TYR C N 1
ATOM 2501 C CA . TYR C 1 44 ? -44.189 -15.146 -28.797 1.00 38.08 113 TYR C CA 1
ATOM 2502 C C . TYR C 1 44 ? -44.575 -15.486 -27.380 1.00 37.06 113 TYR C C 1
ATOM 2503 O O . TYR C 1 44 ? -44.792 -16.645 -27.048 1.00 36.93 113 TYR C O 1
ATOM 2512 N N . ASP C 1 45 ? -44.667 -14.456 -26.556 1.00 36.43 114 ASP C N 1
ATOM 2513 C CA . ASP C 1 45 ? -45.162 -14.582 -25.197 1.00 35.59 114 ASP C CA 1
ATOM 2514 C C . ASP C 1 45 ? -45.978 -13.348 -24.863 1.00 35.84 114 ASP C C 1
ATOM 2515 O O . ASP C 1 45 ? -45.476 -12.231 -24.944 1.00 37.53 114 ASP C O 1
ATOM 2520 N N . PHE C 1 46 ? -47.241 -13.553 -24.513 1.00 36.30 115 PHE C N 1
ATOM 2521 C CA . PHE C 1 46 ? -48.156 -12.447 -24.278 1.00 36.76 115 PHE C CA 1
ATOM 2522 C C . PHE C 1 46 ? -47.653 -11.494 -23.207 1.00 35.71 115 PHE C C 1
ATOM 2523 O O . PHE C 1 46 ? -47.866 -10.292 -23.299 1.00 36.09 115 PHE C O 1
ATOM 2531 N N . TYR C 1 47 ? -46.987 -12.029 -22.191 1.00 34.50 116 TYR C N 1
ATOM 2532 C CA . TYR C 1 47 ? -46.526 -11.197 -21.081 1.00 34.71 116 TYR C CA 1
ATOM 2533 C C . TYR C 1 47 ? -45.225 -10.455 -21.366 1.00 33.12 116 TYR C C 1
ATOM 2534 O O . TYR C 1 47 ? -44.824 -9.587 -20.590 1.00 32.69 116 TYR C O 1
ATOM 2543 N N . SER C 1 48 ? -44.562 -10.787 -22.466 1.00 33.50 117 SER C N 1
ATOM 2544 C CA . SER C 1 48 ? -43.320 -10.100 -22.790 1.00 35.72 117 SER C CA 1
ATOM 2545 C C . SER C 1 48 ? -43.322 -9.551 -24.207 1.00 37.09 117 SER C C 1
ATOM 2546 O O . SER C 1 48 ? -42.305 -9.061 -24.690 1.00 43.23 117 SER C O 1
ATOM 2549 N N . VAL C 1 49 ? -44.464 -9.643 -24.873 1.00 37.49 118 VAL C N 1
ATOM 2550 C CA . VAL C 1 49 ? -44.551 -9.265 -26.274 1.00 36.72 118 VAL C CA 1
ATOM 2551 C C . VAL C 1 49 ? -44.331 -7.761 -26.464 1.00 37.09 118 VAL C C 1
ATOM 2552 O O . VAL C 1 49 ? -43.845 -7.330 -27.502 1.00 37.82 118 VAL C O 1
ATOM 2556 N N . GLN C 1 50 ? -44.679 -6.967 -25.458 1.00 36.66 119 GLN C N 1
ATOM 2557 C CA . GLN C 1 50 ? -44.466 -5.527 -25.515 1.00 37.02 119 GLN C CA 1
ATOM 2558 C C . GLN C 1 50 ? -42.972 -5.209 -25.406 1.00 36.25 119 GLN C C 1
ATOM 2559 O O . GLN C 1 50 ? -42.455 -4.325 -26.091 1.00 36.85 119 GLN C O 1
ATOM 2565 N N . VAL C 1 51 ? -42.282 -5.944 -24.540 1.00 39.09 120 VAL C N 1
ATOM 2566 C CA . VAL C 1 51 ? -40.842 -5.780 -24.354 1.00 35.01 120 VAL C CA 1
ATOM 2567 C C . VAL C 1 51 ? -40.063 -6.201 -25.598 1.00 34.72 120 VAL C C 1
ATOM 2568 O O . VAL C 1 51 ? -39.165 -5.494 -26.050 1.00 35.67 120 VAL C O 1
ATOM 2572 N N . ASP C 1 52 ? -40.428 -7.349 -26.159 1.00 35.01 121 ASP C N 1
ATOM 2573 C CA . ASP C 1 52 ? -39.768 -7.872 -27.347 1.00 35.56 121 ASP C CA 1
ATOM 2574 C C . ASP C 1 52 ? -39.951 -6.952 -28.532 1.00 36.89 121 ASP C C 1
ATOM 2575 O O . ASP C 1 52 ? -39.015 -6.691 -29.278 1.00 37.21 121 ASP C O 1
ATOM 2580 N N . TYR C 1 53 ? -41.175 -6.463 -28.681 1.00 37.73 122 TYR C N 1
ATOM 2581 C CA . TYR C 1 53 ? -41.551 -5.536 -29.736 1.00 39.16 122 TYR C CA 1
ATOM 2582 C C . TYR C 1 53 ? -40.709 -4.269 -29.695 1.00 39.15 122 TYR C C 1
ATOM 2583 O O . TYR C 1 53 ? -40.189 -3.813 -30.710 1.00 40.02 122 TYR C O 1
ATOM 2592 N N . THR C 1 54 ? -40.575 -3.716 -28.498 1.00 38.22 123 THR C N 1
ATOM 2593 C CA . THR C 1 54 ? -39.779 -2.521 -28.281 1.00 38.16 123 THR C CA 1
ATOM 2594 C C . THR C 1 54 ? -38.333 -2.823 -28.627 1.00 37.71 123 THR C C 1
ATOM 2595 O O . THR C 1 54 ? -37.655 -2.039 -29.289 1.00 39.15 123 THR C O 1
ATOM 2599 N N . ALA C 1 55 ? -37.873 -3.981 -28.177 1.00 36.68 124 ALA C N 1
ATOM 2600 C CA . ALA C 1 55 ? -36.504 -4.401 -28.414 1.00 36.21 124 ALA C CA 1
ATOM 2601 C C . ALA C 1 55 ? -36.216 -4.527 -29.905 1.00 37.36 124 ALA C C 1
ATOM 2602 O O . ALA C 1 55 ? -35.188 -4.045 -30.381 1.00 37.60 124 ALA C O 1
ATOM 2604 N N . VAL C 1 56 ? -37.115 -5.167 -30.643 1.00 38.15 125 VAL C N 1
ATOM 2605 C CA . VAL C 1 56 ? -36.899 -5.348 -32.073 1.00 39.34 125 VAL C CA 1
ATOM 2606 C C . VAL C 1 56 ? -36.796 -4.010 -32.777 1.00 40.46 125 VAL C C 1
ATOM 2607 O O . VAL C 1 56 ? -35.964 -3.823 -33.661 1.00 41.08 125 VAL C O 1
ATOM 2611 N N . GLY C 1 57 ? -37.631 -3.072 -32.351 1.00 40.75 126 GLY C N 1
ATOM 2612 C CA . GLY C 1 57 ? -37.625 -1.733 -32.909 1.00 41.88 126 GLY C CA 1
ATOM 2613 C C . GLY C 1 57 ? -36.302 -1.030 -32.701 1.00 41.48 126 GLY C C 1
ATOM 2614 O O . GLY C 1 57 ? -35.793 -0.385 -33.614 1.00 42.50 126 GLY C O 1
ATOM 2615 N N . LEU C 1 58 ? -35.742 -1.156 -31.502 1.00 40.06 127 LEU C N 1
ATOM 2616 C CA . LEU C 1 58 ? -34.482 -0.492 -31.182 1.00 39.65 127 LEU C CA 1
ATOM 2617 C C . LEU C 1 58 ? -33.268 -1.122 -31.863 1.00 39.59 127 LEU C C 1
ATOM 2618 O O . LEU C 1 58 ? -32.257 -0.458 -32.059 1.00 41.65 127 LEU C O 1
ATOM 2623 N N . MET C 1 59 ? -33.364 -2.396 -32.220 1.00 39.38 128 MET C N 1
ATOM 2624 C CA . MET C 1 59 ? -32.212 -3.105 -32.771 1.00 39.27 128 MET C CA 1
ATOM 2625 C C . MET C 1 59 ? -32.340 -3.312 -34.267 1.00 40.67 128 MET C C 1
ATOM 2626 O O . MET C 1 59 ? -31.695 -4.192 -34.834 1.00 40.94 128 MET C O 1
ATOM 2631 N N . SER C 1 60 ? -33.162 -2.495 -34.912 1.00 41.91 129 SER C N 1
ATOM 2632 C CA . SER C 1 60 ? -33.386 -2.665 -36.337 1.00 43.39 129 SER C CA 1
ATOM 2633 C C . SER C 1 60 ? -33.318 -1.350 -37.091 1.00 44.77 129 SER C C 1
ATOM 2634 O O . SER C 1 60 ? -33.591 -0.284 -36.533 1.00 44.78 129 SER C O 1
ATOM 2637 N N . THR C 1 61 ? -32.949 -1.429 -38.365 1.00 46.00 130 THR C N 1
ATOM 2638 C CA . THR C 1 61 ? -33.158 -0.306 -39.261 1.00 47.64 130 THR C CA 1
ATOM 2639 C C . THR C 1 61 ? -34.663 -0.189 -39.430 1.00 48.43 130 THR C C 1
ATOM 2640 O O . THR C 1 61 ? -35.383 -1.176 -39.268 1.00 48.03 130 THR C O 1
ATOM 2644 N N . PRO C 1 62 ? -35.153 1.021 -39.719 1.00 49.91 131 PRO C N 1
ATOM 2645 C CA . PRO C 1 62 ? -36.598 1.182 -39.889 1.00 50.49 131 PRO C CA 1
ATOM 2646 C C . PRO C 1 62 ? -37.169 0.274 -40.980 1.00 51.55 131 PRO C C 1
ATOM 2647 O O . PRO C 1 62 ? -38.310 -0.170 -40.867 1.00 51.71 131 PRO C O 1
ATOM 2651 N N . ASN C 1 63 ? -36.373 -0.022 -42.001 1.00 52.28 132 ASN C N 1
ATOM 2652 C CA . ASN C 1 63 ? -36.804 -0.902 -43.082 1.00 53.37 132 ASN C CA 1
ATOM 2653 C C . ASN C 1 63 ? -37.044 -2.316 -42.560 1.00 52.15 132 ASN C C 1
ATOM 2654 O O . ASN C 1 63 ? -38.107 -2.903 -42.778 1.00 52.66 132 ASN C O 1
ATOM 2659 N N . VAL C 1 64 ? -36.057 -2.844 -41.844 1.00 50.59 133 VAL C N 1
ATOM 2660 C CA . VAL C 1 64 ? -36.140 -4.178 -41.261 1.00 49.37 133 VAL C CA 1
ATOM 2661 C C . VAL C 1 64 ? -37.239 -4.285 -40.209 1.00 48.55 133 VAL C C 1
ATOM 2662 O O . VAL C 1 64 ? -37.946 -5.290 -40.135 1.00 48.42 133 VAL C O 1
ATOM 2666 N N . ALA C 1 65 ? -37.393 -3.232 -39.417 1.00 48.12 134 ALA C N 1
ATOM 2667 C CA . ALA C 1 65 ? -38.326 -3.233 -38.296 1.00 48.46 134 ALA C CA 1
ATOM 2668 C C . ALA C 1 65 ? -39.796 -3.364 -38.706 1.00 53.03 134 ALA C C 1
ATOM 2669 O O . ALA C 1 65 ? -40.558 -4.117 -38.098 1.00 50.57 134 ALA C O 1
ATOM 2671 N N . GLU C 1 66 ? -40.215 -2.619 -39.715 1.00 50.09 135 GLU C N 1
ATOM 2672 C CA . GLU C 1 66 ? -41.644 -2.545 -39.980 1.00 51.21 135 GLU C CA 1
ATOM 2673 C C . GLU C 1 66 ? -42.156 -3.726 -40.816 1.00 52.01 135 GLU C C 1
ATOM 2674 O O . GLU C 1 66 ? -43.358 -3.957 -40.893 1.00 52.72 135 GLU C O 1
ATOM 2680 N N . SER C 1 67 ? -41.248 -4.507 -41.389 1.00 54.48 136 SER C N 1
ATOM 2681 C CA . SER C 1 67 ? -41.641 -5.778 -41.977 1.00 52.39 136 SER C CA 1
ATOM 2682 C C . SER C 1 67 ? -42.106 -6.725 -40.866 1.00 50.98 136 SER C C 1
ATOM 2683 O O . SER C 1 67 ? -42.985 -7.558 -41.073 1.00 51.50 136 SER C O 1
ATOM 2686 N N . TYR C 1 68 ? -41.503 -6.587 -39.690 1.00 54.01 137 TYR C N 1
ATOM 2687 C CA . TYR C 1 68 ? -41.863 -7.366 -38.507 1.00 48.34 137 TYR C CA 1
ATOM 2688 C C . TYR C 1 68 ? -43.055 -6.766 -37.801 1.00 47.88 137 TYR C C 1
ATOM 2689 O O . TYR C 1 68 ? -43.942 -7.465 -37.297 1.00 47.63 137 TYR C O 1
ATOM 2698 N N . GLN C 1 69 ? -43.049 -5.441 -37.770 1.00 48.27 138 GLN C N 1
ATOM 2699 C CA . GLN C 1 69 ? -44.033 -4.684 -37.018 1.00 48.27 138 GLN C CA 1
ATOM 2700 C C . GLN C 1 69 ? -45.406 -4.677 -37.653 1.00 49.84 138 GLN C C 1
ATOM 2701 O O . GLN C 1 69 ? -46.393 -4.318 -37.028 1.00 49.90 138 GLN C O 1
ATOM 2707 N N . SER C 1 70 ? -45.440 -5.087 -38.908 1.00 51.19 139 SER C N 1
ATOM 2708 C CA . SER C 1 70 ? -46.666 -5.171 -39.672 1.00 52.89 139 SER C CA 1
ATOM 2709 C C . SER C 1 70 ? -47.623 -6.142 -39.002 1.00 52.41 139 SER C C 1
ATOM 2710 O O . SER C 1 70 ? -48.821 -5.888 -38.886 1.00 53.21 139 SER C O 1
ATOM 2713 N N . LYS C 1 71 ? -47.056 -7.245 -38.529 1.00 51.11 140 LYS C N 1
ATOM 2714 C CA . LYS C 1 71 ? -47.813 -8.355 -37.963 1.00 50.67 140 LYS C CA 1
ATOM 2715 C C . LYS C 1 71 ? -48.616 -7.983 -36.716 1.00 49.89 140 LYS C C 1
ATOM 2716 O O . LYS C 1 71 ? -49.536 -8.707 -36.338 1.00 49.94 140 LYS C O 1
ATOM 2722 N N . PHE C 1 72 ? -48.292 -6.854 -36.088 1.00 49.26 141 PHE C N 1
ATOM 2723 C CA . PHE C 1 72 ? -48.930 -6.518 -34.817 1.00 48.40 141 PHE C CA 1
ATOM 2724 C C . PHE C 1 72 ? -49.962 -5.387 -34.853 1.00 50.09 141 PHE C C 1
ATOM 2725 O O . PHE C 1 72 ? -50.481 -4.993 -33.808 1.00 51.21 141 PHE C O 1
ATOM 2733 N N . LYS C 1 73 ? -50.308 -4.888 -36.031 1.00 51.31 142 LYS C N 1
ATOM 2734 C CA . LYS C 1 73 ? -51.208 -3.741 -36.058 1.00 52.46 142 LYS C CA 1
ATOM 2735 C C . LYS C 1 73 ? -52.538 -4.067 -36.752 1.00 54.19 142 LYS C C 1
ATOM 2736 O O . LYS C 1 73 ? -52.696 -5.111 -37.387 1.00 54.68 142 LYS C O 1
ATOM 2742 N N . GLY C 1 74 ? -53.447 -3.172 -36.491 1.00 55.18 143 GLY C N 1
ATOM 2743 C CA . GLY C 1 74 ? -54.815 -3.360 -36.819 1.00 56.76 143 GLY C CA 1
ATOM 2744 C C . GLY C 1 74 ? -55.496 -4.094 -35.722 1.00 55.83 143 GLY C C 1
ATOM 2745 O O . GLY C 1 74 ? -54.874 -4.474 -34.727 1.00 53.99 143 GLY C O 1
ATOM 2746 N N . ARG C 1 75 ? -56.784 -4.281 -35.965 1.00 60.73 144 ARG C N 1
ATOM 2747 C CA . ARG C 1 75 ? -57.738 -4.941 -35.114 1.00 56.72 144 ARG C CA 1
ATOM 2748 C C . ARG C 1 75 ? -57.337 -6.387 -34.964 1.00 55.63 144 ARG C C 1
ATOM 2749 O O . ARG C 1 75 ? -57.655 -7.040 -33.998 1.00 54.48 144 ARG C O 1
ATOM 2757 N N . ASN C 1 76 ? -56.675 -6.881 -35.979 1.00 56.02 145 ASN C N 1
ATOM 2758 C CA . ASN C 1 76 ? -56.295 -8.256 -36.036 1.00 55.36 145 ASN C CA 1
ATOM 2759 C C . ASN C 1 76 ? -54.799 -8.527 -35.911 1.00 53.81 145 ASN C C 1
ATOM 2760 O O . ASN C 1 76 ? -54.292 -9.437 -36.527 1.00 53.89 145 ASN C O 1
ATOM 2765 N N . GLY C 1 77 ? -54.105 -7.682 -35.158 1.00 52.45 146 GLY C N 1
ATOM 2766 C CA . GLY C 1 77 ? -52.729 -7.897 -34.736 1.00 50.79 146 GLY C CA 1
ATOM 2767 C C . GLY C 1 77 ? -52.485 -9.235 -34.061 1.00 49.53 146 GLY C C 1
ATOM 2768 O O . GLY C 1 77 ? -53.357 -9.737 -33.348 1.00 49.36 146 GLY C O 1
ATOM 2769 N N . LEU C 1 78 ? -51.304 -9.810 -34.293 1.00 48.75 147 LEU C N 1
ATOM 2770 C CA . LEU C 1 78 ? -50.964 -11.153 -33.821 1.00 47.75 147 LEU C CA 1
ATOM 2771 C C . LEU C 1 78 ? -51.233 -11.373 -32.340 1.00 46.36 147 LEU C C 1
ATOM 2772 O O . LEU C 1 78 ? -51.771 -12.407 -31.956 1.00 46.24 147 LEU C O 1
ATOM 2777 N N . ASP C 1 79 ? -50.834 -10.424 -31.502 1.00 45.35 148 ASP C N 1
ATOM 2778 C CA . ASP C 1 79 ? -51.018 -10.592 -30.065 1.00 44.04 148 ASP C CA 1
ATOM 2779 C C . ASP C 1 79 ? -52.490 -10.485 -29.671 1.00 44.78 148 ASP C C 1
ATOM 2780 O O . ASP C 1 79 ? -52.937 -11.096 -28.705 1.00 44.11 148 ASP C O 1
ATOM 2785 N N . LYS C 1 80 ? -53.243 -9.736 -30.462 1.00 46.28 149 LYS C N 1
ATOM 2786 C CA . LYS C 1 80 ? -54.660 -9.495 -30.204 1.00 47.22 149 LYS C CA 1
ATOM 2787 C C . LYS C 1 80 ? -55.509 -10.702 -30.608 1.00 48.11 149 LYS C C 1
ATOM 2788 O O . LYS C 1 80 ? -56.589 -10.920 -30.055 1.00 48.45 149 LYS C O 1
ATOM 2794 N N . VAL C 1 81 ? -54.982 -11.505 -31.528 1.00 48.48 150 VAL C N 1
ATOM 2795 C CA . VAL C 1 81 ? -55.655 -12.701 -32.000 1.00 49.41 150 VAL C CA 1
ATOM 2796 C C . VAL C 1 81 ? -55.280 -13.922 -31.145 1.00 48.11 150 VAL C C 1
ATOM 2797 O O . VAL C 1 81 ? -56.150 -14.699 -30.745 1.00 48.41 150 VAL C O 1
ATOM 2801 N N . LEU C 1 82 ? -53.988 -14.097 -30.889 1.00 46.77 151 LEU C N 1
ATOM 2802 C CA . LEU C 1 82 ? -53.482 -15.211 -30.088 1.00 45.54 151 LEU C CA 1
ATOM 2803 C C . LEU C 1 82 ? -53.768 -15.039 -28.599 1.00 44.34 151 LEU C C 1
ATOM 2804 O O . LEU C 1 82 ? -54.049 -16.009 -27.893 1.00 43.91 151 LEU C O 1
ATOM 2809 N N . GLY C 1 83 ? -53.670 -13.805 -28.123 1.00 43.86 152 GLY C N 1
ATOM 2810 C CA . GLY C 1 83 ? -53.760 -13.514 -26.704 1.00 42.66 152 GLY C CA 1
ATOM 2811 C C . GLY C 1 83 ? -52.705 -14.245 -25.887 1.00 41.11 152 GLY C C 1
ATOM 2812 O O . GLY C 1 83 ? -51.523 -14.219 -26.224 1.00 40.53 152 GLY C O 1
ATOM 2813 N N . ASP C 1 84 ? -53.136 -14.903 -24.816 1.00 40.51 153 ASP C N 1
ATOM 2814 C CA . ASP C 1 84 ? -52.245 -15.671 -23.958 1.00 39.15 153 ASP C CA 1
ATOM 2815 C C . ASP C 1 84 ? -52.561 -17.147 -24.120 1.00 39.57 153 ASP C C 1
ATOM 2816 O O . ASP C 1 84 ? -52.330 -17.954 -23.223 1.00 38.76 153 ASP C O 1
ATOM 2821 N N . SER C 1 85 ? -53.146 -17.484 -25.259 1.00 40.97 154 SER C N 1
ATOM 2822 C CA . SER C 1 85 ? -53.541 -18.856 -25.543 1.00 41.64 154 SER C CA 1
ATOM 2823 C C . SER C 1 85 ? -52.367 -19.772 -25.826 1.00 41.12 154 SER C C 1
ATOM 2824 O O . SER C 1 85 ? -52.460 -20.976 -25.605 1.00 43.06 154 SER C O 1
ATOM 2827 N N . GLU C 1 86 ? -51.284 -19.213 -26.360 1.00 40.71 155 GLU C N 1
ATOM 2828 C CA . GLU C 1 86 ? -50.137 -20.017 -26.777 1.00 40.37 155 GLU C CA 1
ATOM 2829 C C . GLU C 1 86 ? -48.814 -19.266 -26.650 1.00 39.27 155 GLU C C 1
ATOM 2830 O O . GLU C 1 86 ? -48.789 -18.056 -26.430 1.00 38.93 155 GLU C O 1
ATOM 2836 N N . THR C 1 87 ? -47.714 -20.002 -26.784 1.00 39.08 156 THR C N 1
ATOM 2837 C CA . THR C 1 87 ? -46.381 -19.413 -26.765 1.00 37.86 156 THR C CA 1
ATOM 2838 C C . THR C 1 87 ? -45.497 -20.107 -27.779 1.00 38.31 156 THR C C 1
ATOM 2839 O O . THR C 1 87 ? -45.742 -21.248 -28.163 1.00 38.99 156 THR C O 1
ATOM 2843 N N . THR C 1 88 ? -44.481 -19.390 -28.227 1.00 38.02 157 THR C N 1
ATOM 2844 C CA . THR C 1 88 ? -43.466 -19.955 -29.090 1.00 38.30 157 THR C CA 1
ATOM 2845 C C . THR C 1 88 ? -42.124 -19.573 -28.507 1.00 37.05 157 THR C C 1
ATOM 2846 O O . THR C 1 88 ? -41.842 -18.391 -28.318 1.00 36.60 157 THR C O 1
ATOM 2850 N N . ARG C 1 89 ? -41.317 -20.584 -28.190 1.00 36.54 158 ARG C N 1
ATOM 2851 C CA . ARG C 1 89 ? -39.995 -20.387 -27.588 1.00 35.40 158 ARG C CA 1
ATOM 2852 C C . ARG C 1 89 ? -38.915 -20.509 -28.652 1.00 35.85 158 ARG C C 1
ATOM 2853 O O . ARG C 1 89 ? -39.118 -21.176 -29.667 1.00 36.93 158 ARG C O 1
ATOM 2861 N N . VAL C 1 90 ? -37.766 -19.911 -28.411 1.00 35.11 159 VAL C N 1
ATOM 2862 C CA . VAL C 1 90 ? -36.612 -20.012 -29.289 1.00 35.51 159 VAL C CA 1
ATOM 2863 C C . VAL C 1 90 ? -35.402 -20.709 -28.675 1.00 35.97 159 VAL C C 1
ATOM 2864 O O . VAL C 1 90 ? -35.014 -20.446 -27.575 1.00 33.61 159 VAL C O 1
ATOM 2868 N N . LYS C 1 91 ? -34.832 -21.610 -29.457 1.00 35.36 160 LYS C N 1
ATOM 2869 C CA . LYS C 1 91 ? -33.605 -22.296 -29.147 1.00 34.87 160 LYS C CA 1
ATOM 2870 C C . LYS C 1 91 ? -32.592 -21.963 -30.179 1.00 35.35 160 LYS C C 1
ATOM 2871 O O . LYS C 1 91 ? -32.779 -22.289 -31.311 1.00 42.57 160 LYS C O 1
ATOM 2877 N N . ILE C 1 92 ? -31.484 -21.386 -29.787 1.00 34.58 161 ILE C N 1
ATOM 2878 C CA . ILE C 1 92 ? -30.439 -21.088 -30.734 1.00 35.04 161 ILE C CA 1
ATOM 2879 C C . ILE C 1 92 ? -29.589 -22.309 -30.860 1.00 35.24 161 ILE C C 1
ATOM 2880 O O . ILE C 1 92 ? -29.141 -22.842 -29.909 1.00 34.45 161 ILE C O 1
ATOM 2885 N N . ASN C 1 93 ? -29.377 -22.757 -32.064 1.00 36.35 162 ASN C N 1
ATOM 2886 C CA . ASN C 1 93 ? -28.584 -23.961 -32.280 1.00 36.72 162 ASN C CA 1
ATOM 2887 C C . ASN C 1 93 ? -27.125 -23.659 -32.654 1.00 36.73 162 ASN C C 1
ATOM 2888 O O . ASN C 1 93 ? -26.204 -24.302 -32.158 1.00 36.37 162 ASN C O 1
ATOM 2893 N N . SER C 1 94 ? -26.921 -22.664 -33.508 1.00 37.21 163 SER C N 1
ATOM 2894 C CA . SER C 1 94 ? -25.577 -22.263 -33.908 1.00 37.31 163 SER C CA 1
ATOM 2895 C C . SER C 1 94 ? -25.562 -20.850 -34.482 1.00 37.55 163 SER C C 1
ATOM 2896 O O . SER C 1 94 ? -26.561 -20.382 -35.018 1.00 38.10 163 SER C O 1
ATOM 2899 N N . VAL C 1 95 ? -24.430 -20.167 -34.344 1.00 37.19 164 VAL C N 1
ATOM 2900 C CA . VAL C 1 95 ? -24.258 -18.839 -34.922 1.00 37.53 164 VAL C CA 1
ATOM 2901 C C . VAL C 1 95 ? -22.940 -18.769 -35.684 1.00 38.15 164 VAL C C 1
ATOM 2902 O O . VAL C 1 95 ? -21.874 -18.983 -35.109 1.00 37.80 164 VAL C O 1
ATOM 2906 N N . ILE C 1 96 ? -23.014 -18.461 -36.974 1.00 39.37 165 ILE C N 1
ATOM 2907 C CA . ILE C 1 96 ? -21.818 -18.323 -37.788 1.00 40.11 165 ILE C CA 1
ATOM 2908 C C . ILE C 1 96 ? -21.622 -16.893 -38.257 1.00 40.48 165 ILE C C 1
ATOM 2909 O O . ILE C 1 96 ? -22.509 -16.315 -38.876 1.00 41.14 165 ILE C O 1
ATOM 2914 N N . LEU C 1 97 ? -20.458 -16.327 -37.967 1.00 40.14 166 LEU C N 1
ATOM 2915 C CA . LEU C 1 97 ? -20.183 -14.934 -38.307 1.00 40.47 166 LEU C CA 1
ATOM 2916 C C . LEU C 1 97 ? -19.341 -14.807 -39.565 1.00 46.69 166 LEU C C 1
ATOM 2917 O O . LEU C 1 97 ? -18.427 -15.594 -39.794 1.00 48.00 166 LEU C O 1
ATOM 2922 N N . ASP C 1 98 ? -19.665 -13.804 -40.373 1.00 42.67 167 ASP C N 1
ATOM 2923 C CA . ASP C 1 98 ? -18.790 -13.338 -41.437 1.00 45.10 167 ASP C CA 1
ATOM 2924 C C . ASP C 1 98 ? -18.537 -11.868 -41.147 1.00 49.79 167 ASP C C 1
ATOM 2925 O O . ASP C 1 98 ? -19.099 -10.987 -41.798 1.00 51.49 167 ASP C O 1
ATOM 2930 N N . LYS C 1 99 ? -17.670 -11.612 -40.173 1.00 47.35 168 LYS C N 1
ATOM 2931 C CA . LYS C 1 99 ? -17.498 -10.262 -39.641 1.00 47.09 168 LYS C CA 1
ATOM 2932 C C . LYS C 1 99 ? -16.953 -9.245 -40.646 1.00 48.13 168 LYS C C 1
ATOM 2933 O O . LYS C 1 99 ? -17.323 -8.075 -40.572 1.00 47.60 168 LYS C O 1
ATOM 2939 N N . PRO C 1 100 ? -16.069 -9.665 -41.572 1.00 49.16 169 PRO C N 1
ATOM 2940 C CA . PRO C 1 100 ? -15.610 -8.648 -42.526 1.00 49.33 169 PRO C CA 1
ATOM 2941 C C . PRO C 1 100 ? -16.722 -8.004 -43.359 1.00 47.32 169 PRO C C 1
ATOM 2942 O O . PRO C 1 100 ? -16.524 -6.891 -43.849 1.00 51.00 169 PRO C O 1
ATOM 2946 N N . HIS C 1 101 ? -17.863 -8.674 -43.508 1.00 49.89 170 HIS C N 1
ATOM 2947 C CA . HIS C 1 101 ? -18.963 -8.149 -44.317 1.00 48.01 170 HIS C CA 1
ATOM 2948 C C . HIS C 1 101 ? -20.150 -7.785 -43.446 1.00 47.11 170 HIS C C 1
ATOM 2949 O O . HIS C 1 101 ? -21.199 -7.372 -43.948 1.00 47.86 170 HIS C O 1
ATOM 2956 N N . GLY C 1 102 ? -19.991 -7.970 -42.141 1.00 45.55 171 GLY C N 1
ATOM 2957 C CA . GLY C 1 102 ? -21.050 -7.685 -41.194 1.00 44.60 171 GLY C CA 1
ATOM 2958 C C . GLY C 1 102 ? -22.264 -8.547 -41.453 1.00 44.75 171 GLY C C 1
ATOM 2959 O O . GLY C 1 102 ? -23.403 -8.094 -41.346 1.00 46.64 171 GLY C O 1
ATOM 2960 N N . VAL C 1 103 ? -22.010 -9.800 -41.807 1.00 44.85 172 VAL C N 1
ATOM 2961 C CA . VAL C 1 103 ? -23.073 -10.753 -42.084 1.00 45.08 172 VAL C CA 1
ATOM 2962 C C . VAL C 1 103 ? -22.938 -11.951 -41.153 1.00 43.85 172 VAL C C 1
ATOM 2963 O O . VAL C 1 103 ? -21.833 -12.426 -40.896 1.00 44.55 172 VAL C O 1
ATOM 2967 N N . ALA C 1 104 ? -24.065 -12.424 -40.635 1.00 45.38 173 ALA C N 1
ATOM 2968 C CA . ALA C 1 104 ? -24.075 -13.553 -39.720 1.00 42.23 173 ALA C CA 1
ATOM 2969 C C . ALA C 1 104 ? -25.189 -14.509 -40.093 1.00 42.73 173 ALA C C 1
ATOM 2970 O O . ALA C 1 104 ? -26.236 -14.082 -40.567 1.00 43.43 173 ALA C O 1
ATOM 2972 N N . THR C 1 105 ? -24.960 -15.801 -39.879 1.00 42.44 174 THR C N 1
ATOM 2973 C CA . THR C 1 105 ? -25.980 -16.816 -40.125 1.00 42.88 174 THR C CA 1
ATOM 2974 C C . THR C 1 105 ? -26.382 -17.495 -38.836 1.00 41.59 174 THR C C 1
ATOM 2975 O O . THR C 1 105 ? -25.556 -18.114 -38.170 1.00 42.20 174 THR C O 1
ATOM 2979 N N . ILE C 1 106 ? -27.657 -17.393 -38.491 1.00 41.44 175 ILE C N 1
ATOM 2980 C CA . ILE C 1 106 ? -28.132 -17.940 -37.235 1.00 40.26 175 ILE C CA 1
ATOM 2981 C C . ILE C 1 106 ? -29.162 -19.007 -37.518 1.00 41.37 175 ILE C C 1
ATOM 2982 O O . ILE C 1 106 ? -30.174 -18.764 -38.173 1.00 49.87 175 ILE C O 1
ATOM 2987 N N . ARG C 1 107 ? -28.867 -20.210 -37.045 1.00 40.48 176 ARG C N 1
ATOM 2988 C CA . ARG C 1 107 ? -29.771 -21.335 -37.196 1.00 41.03 176 ARG C CA 1
ATOM 2989 C C . ARG C 1 107 ? -30.450 -21.572 -35.848 1.00 39.88 176 ARG C C 1
ATOM 2990 O O . ARG C 1 107 ? -29.777 -21.642 -34.817 1.00 38.73 176 ARG C O 1
ATOM 2998 N N . PHE C 1 108 ? -31.777 -21.646 -35.842 1.00 40.23 177 PHE C N 1
ATOM 2999 C CA . PHE C 1 108 ? -32.508 -21.759 -34.584 1.00 39.22 177 PHE C CA 1
ATOM 3000 C C . PHE C 1 108 ? -33.768 -22.612 -34.666 1.00 39.88 177 PHE C C 1
ATOM 3001 O O . PHE C 1 108 ? -34.271 -22.911 -35.745 1.00 43.32 177 PHE C O 1
ATOM 3009 N N . THR C 1 109 ? -34.285 -22.980 -33.503 1.00 39.01 178 THR C N 1
ATOM 3010 C CA . THR C 1 109 ? -35.452 -23.841 -33.417 1.00 39.56 178 THR C CA 1
ATOM 3011 C C . THR C 1 109 ? -36.574 -23.144 -32.659 1.00 39.07 178 THR C C 1
ATOM 3012 O O . THR C 1 109 ? -36.336 -22.549 -31.605 1.00 43.61 178 THR C O 1
ATOM 3016 N N . THR C 1 110 ? -37.791 -23.205 -33.200 1.00 42.48 179 THR C N 1
ATOM 3017 C CA . THR C 1 110 ? -38.959 -22.674 -32.505 1.00 39.78 179 THR C CA 1
ATOM 3018 C C . THR C 1 110 ? -39.828 -23.829 -32.046 1.00 40.04 179 THR C C 1
ATOM 3019 O O . THR C 1 110 ? -40.013 -24.797 -32.781 1.00 43.74 179 THR C O 1
ATOM 3023 N N . VAL C 1 111 ? -40.342 -23.745 -30.826 1.00 39.89 180 VAL C N 1
ATOM 3024 C CA . VAL C 1 111 ? -41.292 -24.734 -30.346 1.00 39.43 180 VAL C CA 1
ATOM 3025 C C . VAL C 1 111 ? -42.568 -24.059 -29.863 1.00 41.37 180 VAL C C 1
ATOM 3026 O O . VAL C 1 111 ? -42.574 -23.369 -28.846 1.00 43.98 180 VAL C O 1
ATOM 3030 N N . ARG C 1 112 ? -43.652 -24.271 -30.594 1.00 40.73 181 ARG C N 1
ATOM 3031 C CA . ARG C 1 112 ? -44.927 -23.668 -30.259 1.00 40.97 181 ARG C CA 1
ATOM 3032 C C . ARG C 1 112 ? -45.652 -24.540 -29.251 1.00 40.73 181 ARG C C 1
ATOM 3033 O O . ARG C 1 112 ? -45.597 -25.774 -29.321 1.00 41.16 181 ARG C O 1
ATOM 3041 N N . ARG C 1 113 ? -46.343 -23.897 -28.318 1.00 40.12 182 ARG C N 1
ATOM 3042 C CA . ARG C 1 113 ? -47.126 -24.633 -27.349 1.00 39.98 182 ARG C CA 1
ATOM 3043 C C . ARG C 1 113 ? -48.453 -23.941 -27.065 1.00 41.95 182 ARG C C 1
ATOM 3044 O O . ARG C 1 113 ? -48.481 -22.793 -26.631 1.00 42.13 182 ARG C O 1
ATOM 3052 N N . VAL C 1 114 ? -49.546 -24.662 -27.297 1.00 41.50 183 VAL C N 1
ATOM 3053 C CA . VAL C 1 114 ? -50.887 -24.173 -27.001 1.00 42.03 183 VAL C CA 1
ATOM 3054 C C . VAL C 1 114 ? -51.199 -24.516 -25.551 1.00 42.40 183 VAL C C 1
ATOM 3055 O O . VAL C 1 114 ? -51.072 -25.668 -25.146 1.00 43.75 183 VAL C O 1
ATOM 3059 N N . ARG C 1 115 ? -51.592 -23.521 -24.765 1.00 41.49 184 ARG C N 1
ATOM 3060 C CA . ARG C 1 115 ? -51.755 -23.736 -23.335 1.00 41.32 184 ARG C CA 1
ATOM 3061 C C . ARG C 1 115 ? -52.849 -24.747 -23.028 1.00 43.60 184 ARG C C 1
ATOM 3062 O O . ARG C 1 115 ? -52.788 -25.439 -22.015 1.00 47.10 184 ARG C O 1
ATOM 3070 N N . SER C 1 116 ? -53.846 -24.825 -23.900 1.00 46.48 185 SER C N 1
ATOM 3071 C CA . SER C 1 116 ? -54.915 -25.812 -23.771 1.00 44.41 185 SER C CA 1
ATOM 3072 C C . SER C 1 116 ? -54.374 -27.233 -23.981 1.00 48.13 185 SER C C 1
ATOM 3073 O O . SER C 1 116 ? -54.820 -28.177 -23.328 1.00 49.09 185 SER C O 1
ATOM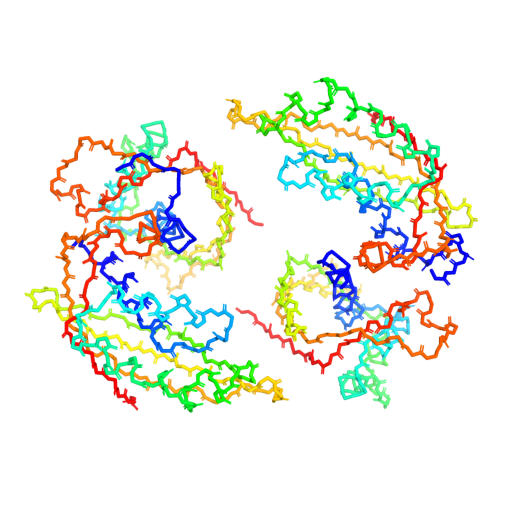 3076 N N . ASN C 1 117 ? -53.433 -27.384 -24.912 1.00 43.26 186 ASN C N 1
ATOM 3077 C CA . ASN C 1 117 ? -52.838 -28.690 -25.185 1.00 45.03 186 ASN C CA 1
ATOM 3078 C C . ASN C 1 117 ? -51.912 -29.144 -24.066 1.00 48.77 186 ASN C C 1
ATOM 3079 O O . ASN C 1 117 ? -51.339 -28.317 -23.356 1.00 50.31 186 ASN C O 1
ATOM 3084 N N . PRO C 1 118 ? -51.764 -30.468 -23.901 1.00 47.68 187 PRO C N 1
ATOM 3085 C CA . PRO C 1 118 ? -50.837 -31.013 -22.905 1.00 47.19 187 PRO C CA 1
ATOM 3086 C C . PRO C 1 118 ? -49.418 -31.162 -23.439 1.00 44.16 187 PRO C C 1
ATOM 3087 O O . PRO C 1 118 ? -48.465 -31.138 -22.667 1.00 44.10 187 PRO C O 1
ATOM 3091 N N . VAL C 1 119 ? -49.284 -31.327 -24.749 1.00 45.10 188 VAL C N 1
ATOM 3092 C CA . VAL C 1 119 ? -47.972 -31.508 -25.360 1.00 44.58 188 VAL C CA 1
ATOM 3093 C C . VAL C 1 119 ? -47.585 -30.283 -26.198 1.00 45.83 188 VAL C C 1
ATOM 3094 O O . VAL C 1 119 ? -48.453 -29.621 -26.769 1.00 49.01 188 VAL C O 1
ATOM 3098 N N . ASP C 1 120 ? -46.284 -30.008 -26.297 1.00 48.79 189 ASP C N 1
ATOM 3099 C CA . ASP C 1 120 ? -45.764 -28.980 -27.196 1.00 47.55 189 ASP C CA 1
ATOM 3100 C C . ASP C 1 120 ? -45.929 -29.484 -28.618 1.00 43.26 189 ASP C C 1
ATOM 3101 O O . ASP C 1 120 ? -46.065 -30.681 -28.835 1.00 43.11 189 ASP C O 1
ATOM 3106 N N . ASP C 1 121 ? -45.957 -28.582 -29.588 1.00 42.72 190 ASP C N 1
ATOM 3107 C CA . ASP C 1 121 ? -45.909 -29.018 -30.972 1.00 44.79 190 ASP C CA 1
ATOM 3108 C C . ASP C 1 121 ? -44.515 -29.536 -31.286 1.00 51.47 190 ASP C C 1
ATOM 3109 O O . ASP C 1 121 ? -43.610 -29.456 -30.455 1.00 52.84 190 ASP C O 1
ATOM 3114 N N . GLN C 1 122 ? -44.342 -30.071 -32.487 1.00 47.92 191 GLN C N 1
ATOM 3115 C CA . GLN C 1 122 ? -43.030 -30.525 -32.916 1.00 50.36 191 GLN C CA 1
ATOM 3116 C C . GLN C 1 122 ? -42.227 -29.314 -33.362 1.00 44.50 191 GLN C C 1
ATOM 3117 O O . GLN C 1 122 ? -42.765 -28.401 -33.986 1.00 45.00 191 GLN C O 1
ATOM 3123 N N . PRO C 1 123 ? -40.933 -29.301 -33.029 1.00 47.91 192 PRO C N 1
ATOM 3124 C CA . PRO C 1 123 ? -40.022 -28.196 -33.329 1.00 42.89 192 PRO C CA 1
ATOM 3125 C C . PRO C 1 123 ? -39.921 -27.870 -34.811 1.00 44.17 192 PRO C C 1
ATOM 3126 O O . PRO C 1 123 ? -40.110 -28.746 -35.654 1.00 45.49 192 PRO C O 1
ATOM 3130 N N . GLN C 1 124 ? -39.668 -26.603 -35.122 1.00 43.87 193 GLN C N 1
ATOM 3131 C CA . GLN C 1 124 ? -39.405 -26.202 -36.499 1.00 45.03 193 GLN C CA 1
ATOM 3132 C C . GLN C 1 124 ? -38.040 -25.532 -36.560 1.00 44.25 193 GLN C C 1
ATOM 3133 O O . GLN C 1 124 ? -37.697 -24.723 -35.702 1.00 42.95 193 GLN C O 1
ATOM 3139 N N . ARG C 1 125 ? -37.257 -25.875 -37.580 1.00 45.11 194 ARG C N 1
ATOM 3140 C CA . ARG C 1 125 ? -35.868 -25.423 -37.687 1.00 44.50 194 ARG C CA 1
ATOM 3141 C C . ARG C 1 125 ? -35.686 -24.383 -38.789 1.00 45.30 194 ARG C C 1
ATOM 3142 O O . ARG C 1 125 ? -36.186 -24.552 -39.901 1.00 46.79 194 ARG C O 1
ATOM 3150 N N . TRP C 1 126 ? -34.979 -23.301 -38.471 1.00 44.40 195 TRP C N 1
ATOM 3151 C CA . TRP C 1 126 ? -34.881 -22.164 -39.386 1.00 45.11 195 TRP C CA 1
ATOM 3152 C C . TRP C 1 126 ? -33.468 -21.635 -39.633 1.00 44.77 195 TRP C C 1
ATOM 3153 O O . TRP C 1 126 ? -32.534 -21.923 -38.886 1.00 43.70 195 TRP C O 1
ATOM 3164 N N . ILE C 1 127 ? -33.336 -20.836 -40.687 1.00 45.77 196 ILE C N 1
ATOM 3165 C CA . ILE C 1 127 ? -32.096 -20.130 -40.978 1.00 45.59 196 ILE C CA 1
ATOM 3166 C C . ILE C 1 127 ? -32.323 -18.627 -40.954 1.00 45.45 196 ILE C C 1
ATOM 3167 O O . ILE C 1 127 ? -33.181 -18.115 -41.673 1.00 46.53 196 ILE C O 1
ATOM 3172 N N . ALA C 1 128 ? -31.559 -17.910 -40.148 1.00 44.24 197 ALA C N 1
ATOM 3173 C CA . ALA C 1 128 ? -31.619 -16.459 -40.198 1.00 44.24 197 ALA C CA 1
ATOM 3174 C C . ALA C 1 128 ? -30.311 -15.913 -40.761 1.00 44.50 197 ALA C C 1
ATOM 3175 O O . ALA C 1 128 ? -29.259 -16.040 -40.134 1.00 45.47 197 ALA C O 1
ATOM 3177 N N . ILE C 1 129 ? -30.378 -15.321 -41.947 1.00 45.89 198 ILE C N 1
ATOM 3178 C CA . ILE C 1 129 ? -29.234 -14.631 -42.527 1.00 46.29 198 ILE C CA 1
ATOM 3179 C C . ILE C 1 129 ? -29.355 -13.156 -42.190 1.00 46.02 198 ILE C C 1
ATOM 3180 O O . ILE C 1 129 ? -30.315 -12.496 -42.598 1.00 47.15 198 ILE C O 1
ATOM 3185 N N . MET C 1 130 ? -28.401 -12.633 -41.431 1.00 44.95 199 MET C N 1
ATOM 3186 C CA . MET C 1 130 ? -28.556 -11.295 -40.890 1.00 44.54 199 MET C CA 1
ATOM 3187 C C . MET C 1 130 ? -27.414 -10.390 -41.285 1.00 44.89 199 MET C C 1
ATOM 3188 O O . MET C 1 130 ? -26.266 -10.813 -41.346 1.00 44.67 199 MET C O 1
ATOM 3193 N N . GLY C 1 131 ? -27.743 -9.134 -41.553 1.00 45.52 200 GLY C N 1
ATOM 3194 C CA . GLY C 1 131 ? -26.737 -8.106 -41.707 1.00 45.74 200 GLY C CA 1
ATOM 3195 C C . GLY C 1 131 ? -26.846 -7.241 -40.477 1.00 44.59 200 GLY C C 1
ATOM 3196 O O . GLY C 1 131 ? -27.950 -6.884 -40.060 1.00 44.44 200 GLY C O 1
ATOM 3197 N N . TYR C 1 132 ? -25.709 -6.894 -39.895 1.00 43.84 201 TYR C N 1
ATOM 3198 C CA . TYR C 1 132 ? -25.711 -6.129 -38.660 1.00 42.73 201 TYR C CA 1
ATOM 3199 C C . TYR C 1 132 ? -24.537 -5.167 -38.595 1.00 42.83 201 TYR C C 1
ATOM 3200 O O . TYR C 1 132 ? -23.605 -5.244 -39.401 1.00 43.56 201 TYR C O 1
ATOM 3209 N N . GLU C 1 133 ? -24.659 -4.181 -37.708 1.00 42.11 202 GLU C N 1
ATOM 3210 C CA . GLU C 1 133 ? -23.650 -3.141 -37.521 1.00 42.23 202 GLU C CA 1
ATOM 3211 C C . GLU C 1 133 ? -23.837 -2.457 -36.167 1.00 41.19 202 GLU C C 1
ATOM 3212 O O . GLU C 1 133 ? -24.893 -2.586 -35.548 1.00 40.50 202 GLU C O 1
ATOM 3218 N N . TYR C 1 134 ? -22.825 -1.724 -35.709 1.00 41.11 203 TYR C N 1
ATOM 3219 C CA . TYR C 1 134 ? -22.960 -0.953 -34.474 1.00 40.28 203 TYR C CA 1
ATOM 3220 C C . TYR C 1 134 ? -22.872 0.532 -34.747 1.00 41.29 203 TYR C C 1
ATOM 3221 O O . TYR C 1 134 ? -21.972 0.994 -35.445 1.00 43.84 203 TYR C O 1
ATOM 3230 N N . LYS C 1 135 ? -23.816 1.276 -34.186 1.00 41.22 204 LYS C N 1
ATOM 3231 C CA . LYS C 1 135 ? -23.854 2.729 -34.337 1.00 44.48 204 LYS C CA 1
ATOM 3232 C C . LYS C 1 135 ? -24.116 3.445 -33.018 1.00 49.14 204 LYS C C 1
ATOM 3233 O O . LYS C 1 135 ? -25.021 3.069 -32.276 1.00 49.93 204 LYS C O 1
ATOM 3239 N N . SER C 1 136 ? -23.316 4.462 -32.724 1.00 44.50 205 SER C N 1
ATOM 3240 C CA . SER C 1 136 ? -23.638 5.397 -31.646 1.00 55.15 205 SER C CA 1
ATOM 3241 C C . SER C 1 136 ? -25.063 5.916 -31.849 1.00 64.24 205 SER C C 1
ATOM 3242 O O . SER C 1 136 ? -25.364 6.503 -32.889 1.00 65.80 205 SER C O 1
ATOM 3245 N N . LEU C 1 137 ? -25.947 5.679 -30.879 1.00 54.32 206 LEU C N 1
ATOM 3246 C CA . LEU C 1 137 ? -27.336 6.143 -30.997 1.00 59.22 206 LEU C CA 1
ATOM 3247 C C . LEU C 1 137 ? -27.859 6.984 -29.813 1.00 61.27 206 LEU C C 1
ATOM 3248 O O . LEU C 1 137 ? -27.206 7.109 -28.775 1.00 59.58 206 LEU C O 1
ATOM 3253 N N . ALA C 1 138 ? -29.050 7.552 -30.014 1.00 62.57 207 ALA C N 1
ATOM 3254 C CA . ALA C 1 138 ? -29.774 8.424 -29.072 1.00 66.33 207 ALA C CA 1
ATOM 3255 C C . ALA C 1 138 ? -29.963 7.914 -27.626 1.00 72.28 207 ALA C C 1
ATOM 3256 O O . ALA C 1 138 ? -30.577 6.871 -27.392 1.00 70.25 207 ALA C O 1
ATOM 3258 N N . MET C 1 139 ? -29.426 8.686 -26.677 1.00 79.54 208 MET C N 1
ATOM 3259 C CA . MET C 1 139 ? -29.398 8.384 -25.237 1.00 71.59 208 MET C CA 1
ATOM 3260 C C . MET C 1 139 ? -30.768 8.372 -24.525 1.00 59.70 208 MET C C 1
ATOM 3261 O O . MET C 1 139 ? -31.737 8.986 -24.991 1.00 61.28 208 MET C O 1
ATOM 3266 N N . ASN C 1 140 ? -30.893 7.426 -23.592 1.00 70.73 209 ASN C N 1
ATOM 3267 C CA . ASN C 1 140 ? -32.031 7.276 -22.676 1.00 59.36 209 ASN C CA 1
ATOM 3268 C C . ASN C 1 140 ? -31.767 6.373 -21.468 1.00 53.81 209 ASN C C 1
ATOM 3269 O O . ASN C 1 140 ? -30.871 5.566 -21.499 1.00 47.64 209 ASN C O 1
ATOM 3274 N N . ALA C 1 141 ? -32.593 6.483 -20.431 1.00 40.39 210 ALA C N 1
ATOM 3275 C CA . ALA C 1 141 ? -32.502 5.516 -19.349 1.00 47.44 210 ALA C CA 1
ATOM 3276 C C . ALA C 1 141 ? -32.867 4.073 -19.764 1.00 55.67 210 ALA C C 1
ATOM 3277 O O . ALA C 1 141 ? -32.244 3.146 -19.275 1.00 59.88 210 ALA C O 1
ATOM 3279 N N . GLU C 1 142 ? -33.992 3.915 -20.452 1.00 61.77 211 GLU C N 1
ATOM 3280 C CA . GLU C 1 142 ? -34.563 2.602 -20.781 1.00 46.41 211 GLU C CA 1
ATOM 3281 C C . GLU C 1 142 ? -33.753 1.758 -21.771 1.00 35.26 211 GLU C C 1
ATOM 3282 O O . GLU C 1 142 ? -33.606 0.578 -21.581 1.00 32.46 211 GLU C O 1
ATOM 3288 N N . GLN C 1 143 ? -33.244 2.416 -22.816 1.00 39.79 212 GLN C N 1
ATOM 3289 C CA . GLN C 1 143 ? -32.415 1.822 -23.848 1.00 39.01 212 GLN C CA 1
ATOM 3290 C C . GLN C 1 143 ? -31.090 1.330 -23.324 1.00 33.34 212 GLN C C 1
ATOM 3291 O O . GLN C 1 143 ? -30.503 0.420 -23.832 1.00 33.00 212 GLN C O 1
ATOM 3297 N N . ARG C 1 144 ? -30.640 1.922 -22.247 1.00 36.24 213 ARG C N 1
ATOM 3298 C CA . ARG C 1 144 ? -29.408 1.549 -21.611 1.00 33.35 213 ARG C CA 1
ATOM 3299 C C . ARG C 1 144 ? -29.527 0.084 -21.300 1.00 31.06 213 ARG C C 1
ATOM 3300 O O . ARG C 1 144 ? -28.609 -0.677 -21.402 1.00 30.52 213 ARG C O 1
ATOM 3308 N N . TYR C 1 145 ? -30.718 -0.291 -20.949 1.00 30.88 214 TYR C N 1
ATOM 3309 C CA . TYR C 1 145 ? -30.970 -1.633 -20.448 1.00 29.99 214 TYR C CA 1
ATOM 3310 C C . TYR C 1 145 ? -31.274 -2.597 -21.592 1.00 30.36 214 TYR C C 1
ATOM 3311 O O . TYR C 1 145 ? -31.517 -3.774 -21.355 1.00 29.80 214 TYR C O 1
ATOM 3320 N N . VAL C 1 146 ? -31.329 -2.089 -22.823 1.00 31.39 215 VAL C N 1
ATOM 3321 C CA . VAL C 1 146 ? -31.697 -2.930 -23.962 1.00 31.91 215 VAL C CA 1
ATOM 3322 C C . VAL C 1 146 ? -30.649 -2.979 -25.077 1.00 32.47 215 VAL C C 1
ATOM 3323 O O . VAL C 1 146 ? -30.239 -4.062 -25.501 1.00 32.29 215 VAL C O 1
ATOM 3327 N N . ASN C 1 147 ? -30.285 -1.807 -25.592 1.00 33.23 216 ASN C N 1
ATOM 3328 C CA . ASN C 1 147 ? -29.260 -1.684 -26.627 1.00 33.89 216 ASN C CA 1
ATOM 3329 C C . ASN C 1 147 ? -28.255 -0.562 -26.352 1.00 34.09 216 ASN C C 1
ATOM 3330 O O . ASN C 1 147 ? -28.310 0.485 -26.997 1.00 35.16 216 ASN C O 1
ATOM 3335 N N . PRO C 1 148 ? -27.347 -0.766 -25.402 1.00 33.16 217 PRO C N 1
ATOM 3336 C CA . PRO C 1 148 ? -26.404 0.294 -25.032 1.00 33.31 217 PRO C CA 1
ATOM 3337 C C . PRO C 1 148 ? -25.352 0.537 -26.098 1.00 34.12 217 PRO C C 1
ATOM 3338 O O . PRO C 1 148 ? -24.831 1.642 -26.196 1.00 34.75 217 PRO C O 1
ATOM 3342 N N . LEU C 1 149 ? -25.017 -0.494 -26.861 1.00 34.15 218 LEU C N 1
ATOM 3343 C CA . LEU C 1 149 ? -23.940 -0.393 -27.835 1.00 34.88 218 LEU C CA 1
ATOM 3344 C C . LEU C 1 149 ? -24.448 0.027 -29.207 1.00 36.21 218 LEU C C 1
ATOM 3345 O O . LEU C 1 149 ? -23.689 0.082 -30.170 1.00 36.99 218 LEU C O 1
ATOM 3350 N N . GLY C 1 150 ? -25.741 0.298 -29.303 1.00 36.53 219 GLY C N 1
ATOM 3351 C CA . GLY C 1 150 ? -26.311 0.727 -30.563 1.00 37.88 219 GLY C CA 1
ATOM 3352 C C . GLY C 1 150 ? -26.231 -0.313 -31.663 1.00 38.30 219 GLY C C 1
ATOM 3353 O O . GLY C 1 150 ? -26.063 0.025 -32.834 1.00 39.52 219 GLY C O 1
ATOM 3354 N N . PHE C 1 151 ? -26.397 -1.573 -31.328 1.00 37.38 220 PHE C N 1
ATOM 3355 C CA . PHE C 1 151 ? -26.433 -2.648 -32.304 1.00 37.76 220 PHE C CA 1
ATOM 3356 C C . PHE C 1 151 ? -27.595 -2.485 -33.248 1.00 38.87 220 PHE C C 1
ATOM 3357 O O . PHE C 1 151 ? -28.668 -2.130 -32.853 1.00 38.84 220 PHE C O 1
ATOM 3365 N N . ARG C 1 152 ? -27.351 -2.746 -34.514 1.00 39.94 221 ARG C N 1
ATOM 3366 C CA . ARG C 1 152 ? -28.338 -2.572 -35.537 1.00 41.11 221 ARG C CA 1
ATOM 3367 C C . ARG C 1 152 ? -28.357 -3.720 -36.517 1.00 41.82 221 ARG C C 1
ATOM 3368 O O . ARG C 1 152 ? -27.336 -4.127 -37.011 1.00 42.08 221 ARG C O 1
ATOM 3376 N N . VAL C 1 153 ? -29.536 -4.193 -36.842 1.00 42.20 222 VAL C N 1
ATOM 3377 C CA . VAL C 1 153 ? -29.678 -5.173 -37.884 1.00 43.03 222 VAL C CA 1
ATOM 3378 C C . VAL C 1 153 ? -30.149 -4.447 -39.144 1.00 44.79 222 VAL C C 1
ATOM 3379 O O . VAL C 1 153 ? -31.050 -3.628 -39.060 1.00 45.32 222 VAL C O 1
ATOM 3383 N N . THR C 1 154 ? -29.489 -4.709 -40.279 1.00 45.76 223 THR C N 1
ATOM 3384 C CA . THR C 1 154 ? -29.747 -4.006 -41.534 1.00 47.55 223 THR C CA 1
ATOM 3385 C C . THR C 1 154 ? -30.482 -4.863 -42.569 1.00 48.67 223 THR C C 1
ATOM 3386 O O . THR C 1 154 ? -31.070 -4.331 -43.507 1.00 50.19 223 THR C O 1
ATOM 3390 N N . SER C 1 155 ? -30.446 -6.184 -42.399 1.00 48.00 224 SER C N 1
ATOM 3391 C CA . SER C 1 155 ? -31.229 -7.099 -43.230 1.00 48.96 224 SER C CA 1
ATOM 3392 C C . SER C 1 155 ? -31.571 -8.368 -42.454 1.00 47.78 224 SER C C 1
ATOM 3393 O O . SER C 1 155 ? -30.794 -8.808 -41.604 1.00 46.42 224 SER C O 1
ATOM 3396 N N . TYR C 1 156 ? -32.716 -8.968 -42.768 1.00 48.39 225 TYR C N 1
ATOM 3397 C CA . TYR C 1 156 ? -33.227 -10.102 -42.003 1.00 47.40 225 TYR C CA 1
ATOM 3398 C C . TYR C 1 156 ? -34.104 -11.002 -42.875 1.00 48.62 225 TYR C C 1
ATOM 3399 O O . TYR C 1 156 ? -35.104 -10.560 -43.444 1.00 49.80 225 TYR C O 1
ATOM 3408 N N . ARG C 1 157 ? -33.710 -12.266 -42.977 1.00 48.42 226 ARG C N 1
ATOM 3409 C CA . ARG C 1 157 ? -34.455 -13.256 -43.741 1.00 49.54 226 ARG C CA 1
ATOM 3410 C C . ARG C 1 157 ? -34.484 -14.621 -43.040 1.00 48.60 226 ARG C C 1
ATOM 3411 O O . ARG C 1 157 ? -33.470 -15.086 -42.517 1.00 47.56 226 ARG C O 1
ATOM 3419 N N . VAL C 1 158 ? -35.657 -15.247 -43.000 1.00 49.00 227 VAL C N 1
ATOM 3420 C CA . VAL C 1 158 ? -35.782 -16.560 -42.371 1.00 48.28 227 VAL C CA 1
ATOM 3421 C C . VAL C 1 158 ? -36.341 -17.637 -43.307 1.00 49.71 227 VAL C C 1
ATOM 3422 O O . VAL C 1 158 ? -37.267 -17.370 -44.067 1.00 52.39 227 VAL C O 1
ATOM 3426 N N . ASN C 1 159 ? -35.783 -18.843 -43.241 1.00 49.49 228 ASN C N 1
ATOM 3427 C CA . ASN C 1 159 ? -36.311 -19.988 -43.984 1.00 50.72 228 ASN C CA 1
ATOM 3428 C C . ASN C 1 159 ? -36.169 -21.282 -43.185 1.00 49.90 228 ASN C C 1
ATOM 3429 O O . ASN C 1 159 ? -35.289 -21.383 -42.330 1.00 48.58 228 ASN C O 1
ATOM 3434 N N . PRO C 1 160 ? -37.016 -22.275 -43.454 1.00 50.81 229 PRO C N 1
ATOM 3435 C CA . PRO C 1 160 ? -36.868 -23.554 -42.766 1.00 50.20 229 PRO C CA 1
ATOM 3436 C C . PRO C 1 160 ? -35.607 -24.247 -43.238 1.00 50.41 229 PRO C C 1
ATOM 3437 O O . PRO C 1 160 ? -35.037 -23.857 -44.255 1.00 51.33 229 PRO C O 1
ATOM 3441 N N . GLU C 1 161 ? -35.172 -25.255 -42.499 1.00 49.64 230 GLU C N 1
ATOM 3442 C CA . GLU C 1 161 ? -33.984 -25.990 -42.880 1.00 49.88 230 GLU C CA 1
ATOM 3443 C C . GLU C 1 161 ? -34.345 -27.347 -43.481 1.00 51.23 230 GLU C C 1
ATOM 3444 O O . GLU C 1 161 ? -35.516 -27.735 -43.500 1.00 51.86 230 GLU C O 1
ATOM 3450 N N . TYR D 1 25 ? -52.199 -18.254 -4.411 1.00 45.43 94 TYR D N 1
ATOM 3451 C CA . TYR D 1 25 ? -52.198 -18.102 -2.962 1.00 41.20 94 TYR D CA 1
ATOM 3452 C C . TYR D 1 25 ? -50.874 -17.549 -2.463 1.00 42.58 94 TYR D C 1
ATOM 3453 O O . TYR D 1 25 ? -50.615 -17.536 -1.263 1.00 51.83 94 TYR D O 1
ATOM 3462 N N . GLY D 1 26 ? -50.021 -17.110 -3.375 1.00 42.51 95 GLY D N 1
ATOM 3463 C CA . GLY D 1 26 ? -48.712 -16.609 -2.992 1.00 36.04 95 GLY D CA 1
ATOM 3464 C C . GLY D 1 26 ? -47.686 -17.686 -3.241 1.00 32.96 95 GLY D C 1
ATOM 3465 O O . GLY D 1 26 ? -48.009 -18.870 -3.170 1.00 35.85 95 GLY D O 1
ATOM 3466 N N . ASP D 1 27 ? -46.449 -17.276 -3.490 1.00 31.59 96 ASP D N 1
ATOM 3467 C CA . ASP D 1 27 ? -45.406 -18.184 -3.942 1.00 32.44 96 ASP D CA 1
ATOM 3468 C C . ASP D 1 27 ? -45.119 -19.351 -3.011 1.00 33.08 96 ASP D C 1
ATOM 3469 O O . ASP D 1 27 ? -45.101 -20.508 -3.444 1.00 33.64 96 ASP D O 1
ATOM 3474 N N . GLU D 1 28 ? -44.887 -19.050 -1.739 1.00 31.98 97 GLU D N 1
ATOM 3475 C CA . GLU D 1 28 ? -44.403 -20.058 -0.804 1.00 30.05 97 GLU D CA 1
ATOM 3476 C C . GLU D 1 28 ? -45.448 -21.132 -0.551 1.00 26.46 97 GLU D C 1
ATOM 3477 O O . GLU D 1 28 ? -45.110 -22.303 -0.380 1.00 25.40 97 GLU D O 1
ATOM 3483 N N . ILE D 1 29 ? -46.714 -20.732 -0.564 1.00 26.34 98 ILE D N 1
ATOM 3484 C CA . ILE D 1 29 ? -47.799 -21.678 -0.376 1.00 28.23 98 ILE D CA 1
ATOM 3485 C C . ILE D 1 29 ? -47.864 -22.585 -1.597 1.00 28.67 98 ILE D C 1
ATOM 3486 O O . ILE D 1 29 ? -47.995 -23.799 -1.461 1.00 31.57 98 ILE D O 1
ATOM 3491 N N . ASP D 1 30 ? -47.754 -22.001 -2.788 1.00 30.70 99 ASP D N 1
ATOM 3492 C CA . ASP D 1 30 ? -47.704 -22.793 -4.016 1.00 29.98 99 ASP D CA 1
ATOM 3493 C C . ASP D 1 30 ? -46.547 -23.781 -3.969 1.00 28.51 99 ASP D C 1
ATOM 3494 O O . ASP D 1 30 ? -46.723 -24.966 -4.242 1.00 30.57 99 ASP D O 1
ATOM 3499 N N . LYS D 1 31 ? -45.365 -23.287 -3.612 1.00 28.87 100 LYS D N 1
ATOM 3500 C CA . LYS D 1 31 ? -44.169 -24.121 -3.569 1.00 28.09 100 LYS D CA 1
ATOM 3501 C C . LYS D 1 31 ? -44.327 -25.251 -2.567 1.00 27.33 100 LYS D C 1
ATOM 3502 O O . LYS D 1 31 ? -43.809 -26.348 -2.758 1.00 28.58 100 LYS D O 1
ATOM 3508 N N . PHE D 1 32 ? -45.047 -24.988 -1.488 1.00 30.86 101 PHE D N 1
ATOM 3509 C CA . PHE D 1 32 ? -45.254 -26.032 -0.510 1.00 26.74 101 PHE D CA 1
ATOM 3510 C C . PHE D 1 32 ? -46.061 -27.197 -1.096 1.00 27.64 101 PHE D C 1
ATOM 3511 O O . PHE D 1 32 ? -45.607 -28.334 -1.058 1.00 28.74 101 PHE D O 1
ATOM 3519 N N . TRP D 1 33 ? -47.236 -26.918 -1.658 1.00 28.13 102 TRP D N 1
ATOM 3520 C CA . TRP D 1 33 ? -48.090 -27.999 -2.166 1.00 29.10 102 TRP D CA 1
ATOM 3521 C C . TRP D 1 33 ? -47.441 -28.725 -3.331 1.00 29.33 102 TRP D C 1
ATOM 3522 O O . TRP D 1 33 ? -47.574 -29.934 -3.444 1.00 30.03 102 TRP D O 1
ATOM 3533 N N . LEU D 1 34 ? -46.716 -28.007 -4.178 1.00 28.81 103 LEU D N 1
ATOM 3534 C CA . LEU D 1 34 ? -46.040 -28.661 -5.294 1.00 29.05 103 LEU D CA 1
ATOM 3535 C C . LEU D 1 34 ? -44.959 -29.637 -4.845 1.00 28.95 103 LEU D C 1
ATOM 3536 O O . LEU D 1 34 ? -44.855 -30.742 -5.383 1.00 32.73 103 LEU D O 1
ATOM 3541 N N . THR D 1 35 ? -44.155 -29.231 -3.868 1.00 31.18 104 THR D N 1
ATOM 3542 C CA . THR D 1 35 ? -43.069 -30.083 -3.397 1.00 28.15 104 THR D CA 1
ATOM 3543 C C . THR D 1 35 ? -43.619 -31.268 -2.622 1.00 28.90 104 THR D C 1
ATOM 3544 O O . THR D 1 35 ? -43.126 -32.378 -2.755 1.00 29.39 104 THR D O 1
ATOM 3548 N N . GLN D 1 36 ? -44.657 -31.031 -1.829 1.00 29.07 105 GLN D N 1
ATOM 3549 C CA . GLN D 1 36 ? -45.311 -32.100 -1.081 1.00 29.88 105 GLN D CA 1
ATOM 3550 C C . GLN D 1 36 ? -45.881 -33.153 -2.036 1.00 30.89 105 GLN D C 1
ATOM 3551 O O . GLN D 1 36 ? -45.886 -34.348 -1.741 1.00 31.64 105 GLN D O 1
ATOM 3557 N N . TYR D 1 37 ? -46.384 -32.687 -3.172 1.00 31.00 106 TYR D N 1
ATOM 3558 C CA . TYR D 1 37 ? -46.946 -33.560 -4.188 1.00 32.00 106 TYR D CA 1
ATOM 3559 C C . TYR D 1 37 ? -45.885 -34.464 -4.805 1.00 32.23 106 TYR D C 1
ATOM 3560 O O . TYR D 1 37 ? -46.089 -35.670 -4.939 1.00 33.19 106 TYR D O 1
ATOM 3569 N N . VAL D 1 38 ? -44.764 -33.866 -5.199 1.00 31.42 107 VAL D N 1
ATOM 3570 C CA . VAL D 1 38 ? -43.666 -34.610 -5.796 1.00 31.60 107 VAL D CA 1
ATOM 3571 C C . VAL D 1 38 ? -43.145 -35.619 -4.791 1.00 31.89 107 VAL D C 1
ATOM 3572 O O . VAL D 1 38 ? -42.870 -36.766 -5.133 1.00 34.00 107 VAL D O 1
ATOM 3576 N N . ILE D 1 39 ? -43.027 -35.190 -3.540 1.00 31.32 108 ILE D N 1
ATOM 3577 C CA . ILE D 1 39 ? -42.576 -36.073 -2.475 1.00 31.64 108 ILE D CA 1
ATOM 3578 C C . ILE D 1 39 ? -43.541 -37.248 -2.291 1.00 32.86 108 ILE D C 1
ATOM 3579 O O . ILE D 1 39 ? -43.111 -38.384 -2.156 1.00 33.59 108 ILE D O 1
ATOM 3584 N N . HIS D 1 40 ? -44.840 -36.974 -2.303 1.00 33.17 109 HIS D N 1
ATOM 3585 C CA . HIS D 1 40 ? -45.834 -38.035 -2.158 1.00 34.40 109 HIS D CA 1
ATOM 3586 C C . HIS D 1 40 ? -45.801 -38.976 -3.343 1.00 35.32 109 HIS D C 1
ATOM 3587 O O . HIS D 1 40 ? -45.949 -40.186 -3.196 1.00 37.87 109 HIS D O 1
ATOM 3594 N N . ARG D 1 41 ? -45.613 -38.407 -4.526 1.00 34.98 110 ARG D N 1
ATOM 3595 C CA . ARG D 1 41 ? -45.771 -39.171 -5.747 1.00 35.94 110 ARG D CA 1
ATOM 3596 C C . ARG D 1 41 ? -44.500 -39.910 -6.137 1.00 36.09 110 ARG D C 1
ATOM 3597 O O . ARG D 1 41 ? -44.570 -41.016 -6.656 1.00 37.21 110 ARG D O 1
ATOM 3605 N N . GLU D 1 42 ? -43.343 -39.304 -5.887 1.00 35.05 111 GLU D N 1
ATOM 3606 C CA . GLU D 1 42 ? -42.077 -39.867 -6.354 1.00 35.15 111 GLU D CA 1
ATOM 3607 C C . GLU D 1 42 ? -41.333 -40.693 -5.293 1.00 35.83 111 GLU D C 1
ATOM 3608 O O . GLU D 1 42 ? -40.337 -41.348 -5.599 1.00 35.71 111 GLU D O 1
ATOM 3614 N N . SER D 1 43 ? -41.808 -40.661 -4.052 1.00 41.64 112 SER D N 1
ATOM 3615 C CA . SER D 1 43 ? -41.245 -41.515 -3.006 1.00 37.31 112 SER D CA 1
ATOM 3616 C C . SER D 1 43 ? -41.822 -42.928 -3.062 1.00 37.28 112 SER D C 1
ATOM 3617 O O . SER D 1 43 ? -42.895 -43.141 -3.618 1.00 37.94 112 SER D O 1
ATOM 3620 N N . TYR D 1 44 ? -41.101 -43.884 -2.480 1.00 38.11 113 TYR D N 1
ATOM 3621 C CA . TYR D 1 44 ? -41.668 -45.193 -2.185 1.00 41.92 113 TYR D CA 1
ATOM 3622 C C . TYR D 1 44 ? -41.311 -45.677 -0.788 1.00 47.03 113 TYR D C 1
ATOM 3623 O O . TYR D 1 44 ? -40.140 -45.872 -0.460 1.00 48.73 113 TYR D O 1
ATOM 3632 N N . ASP D 1 45 ? -42.347 -45.851 0.024 1.00 43.52 114 ASP D N 1
ATOM 3633 C CA . ASP D 1 45 ? -42.255 -46.464 1.344 1.00 46.91 114 ASP D CA 1
ATOM 3634 C C . ASP D 1 45 ? -43.516 -47.285 1.553 1.00 47.92 114 ASP D C 1
ATOM 3635 O O . ASP D 1 45 ? -44.617 -46.744 1.501 1.00 46.08 114 ASP D O 1
ATOM 3640 N N . PHE D 1 46 ? -43.361 -48.587 1.775 1.00 44.53 115 PHE D N 1
ATOM 3641 C CA . PHE D 1 46 ? -44.510 -49.477 1.846 1.00 51.16 115 PHE D CA 1
ATOM 3642 C C . PHE D 1 46 ? -45.514 -49.081 2.916 1.00 56.28 115 PHE D C 1
ATOM 3643 O O . PHE D 1 46 ? -46.719 -49.200 2.721 1.00 56.02 115 PHE D O 1
ATOM 3651 N N . TYR D 1 47 ? -45.013 -48.594 4.041 1.00 52.00 116 TYR D N 1
ATOM 3652 C CA . TYR D 1 47 ? -45.870 -48.274 5.176 1.00 55.53 116 TYR D CA 1
ATOM 3653 C C . TYR D 1 47 ? -46.565 -46.926 5.065 1.00 50.33 116 TYR D C 1
ATOM 3654 O O . TYR D 1 47 ? -47.459 -46.607 5.849 1.00 52.16 116 TYR D O 1
ATOM 3663 N N . SER D 1 48 ? -46.177 -46.141 4.074 1.00 56.62 117 SER D N 1
ATOM 3664 C CA . SER D 1 48 ? -46.807 -44.851 3.889 1.00 50.44 117 SER D CA 1
ATOM 3665 C C . SER D 1 48 ? -47.342 -44.726 2.473 1.00 49.68 117 SER D C 1
ATOM 3666 O O . SER D 1 48 ? -47.806 -43.657 2.067 1.00 51.82 117 SER D O 1
ATOM 3669 N N . VAL D 1 49 ? -47.288 -45.826 1.725 1.00 50.98 118 VAL D N 1
ATOM 3670 C CA . VAL D 1 49 ? -47.675 -45.791 0.326 1.00 47.58 118 VAL D CA 1
ATOM 3671 C C . VAL D 1 49 ? -49.165 -45.495 0.231 1.00 48.02 118 VAL D C 1
ATOM 3672 O O . VAL D 1 49 ? -49.606 -44.812 -0.687 1.00 48.76 118 VAL D O 1
ATOM 3676 N N . GLN D 1 50 ? -49.922 -45.945 1.227 1.00 48.42 119 GLN D N 1
ATOM 3677 C CA . GLN D 1 50 ? -51.361 -45.723 1.259 1.00 48.25 119 GLN D CA 1
ATOM 3678 C C . GLN D 1 50 ? -51.648 -44.251 1.531 1.00 48.12 119 GLN D C 1
ATOM 3679 O O . GLN D 1 50 ? -52.570 -43.665 0.955 1.00 48.83 119 GLN D O 1
ATOM 3685 N N . VAL D 1 51 ? -50.849 -43.657 2.410 1.00 49.38 120 VAL D N 1
ATOM 3686 C CA . VAL D 1 51 ? -50.966 -42.233 2.694 1.00 50.13 120 VAL D CA 1
ATOM 3687 C C . VAL D 1 51 ? -50.571 -41.422 1.461 1.00 44.00 120 VAL D C 1
ATOM 3688 O O . VAL D 1 51 ? -51.256 -40.475 1.073 1.00 43.18 120 VAL D O 1
ATOM 3692 N N . ASP D 1 52 ? -49.458 -41.805 0.848 1.00 43.32 121 ASP D N 1
ATOM 3693 C CA . ASP D 1 52 ? -48.983 -41.134 -0.355 1.00 40.86 121 ASP D CA 1
ATOM 3694 C C . ASP D 1 52 ? -49.952 -41.304 -1.516 1.00 42.58 121 ASP D C 1
ATOM 3695 O O . ASP D 1 52 ? -50.234 -40.347 -2.236 1.00 41.73 121 ASP D O 1
ATOM 3700 N N . TYR D 1 53 ? -50.456 -42.526 -1.689 1.00 43.91 122 TYR D N 1
ATOM 3701 C CA . TYR D 1 53 ? -51.420 -42.835 -2.741 1.00 43.10 122 TYR D CA 1
ATOM 3702 C C . TYR D 1 53 ? -52.687 -41.997 -2.585 1.00 41.46 122 TYR D C 1
ATOM 3703 O O . TYR D 1 53 ? -53.225 -41.467 -3.558 1.00 41.49 122 TYR D O 1
ATOM 3712 N N . THR D 1 54 ? -53.160 -41.885 -1.349 1.00 43.24 123 THR D N 1
ATOM 3713 C CA . THR D 1 54 ? -54.346 -41.087 -1.046 1.00 46.05 123 THR D CA 1
ATOM 3714 C C . THR D 1 54 ? -54.144 -39.602 -1.352 1.00 43.20 123 THR D C 1
ATOM 3715 O O . THR D 1 54 ? -54.990 -38.955 -1.973 1.00 41.82 123 THR D O 1
ATOM 3719 N N . ALA D 1 55 ? -53.006 -39.070 -0.923 1.00 48.08 124 ALA D N 1
ATOM 3720 C CA . ALA D 1 55 ? -52.706 -37.658 -1.124 1.00 42.07 124 ALA D CA 1
ATOM 3721 C C . ALA D 1 55 ? -52.641 -37.291 -2.602 1.00 37.94 124 ALA D C 1
ATOM 3722 O O . ALA D 1 55 ? -53.201 -36.272 -3.023 1.00 37.85 124 ALA D O 1
ATOM 3724 N N . VAL D 1 56 ? -51.945 -38.112 -3.381 1.00 37.81 125 VAL D N 1
ATOM 3725 C CA . VAL D 1 56 ? -51.790 -37.855 -4.806 1.00 38.39 125 VAL D CA 1
ATOM 3726 C C . VAL D 1 56 ? -53.149 -37.838 -5.504 1.00 42.14 125 VAL D C 1
ATOM 3727 O O . VAL D 1 56 ? -53.400 -37.016 -6.387 1.00 39.82 125 VAL D O 1
ATOM 3731 N N . GLY D 1 57 ? -54.036 -38.732 -5.084 1.00 40.00 126 GLY D N 1
ATOM 3732 C CA . GLY D 1 57 ? -55.373 -38.777 -5.649 1.00 41.36 126 GLY D CA 1
ATOM 3733 C C . GLY D 1 57 ? -56.112 -37.475 -5.397 1.00 45.82 126 GLY D C 1
ATOM 3734 O O . GLY D 1 57 ? -56.731 -36.909 -6.302 1.00 50.38 126 GLY D O 1
ATOM 3735 N N . LEU D 1 58 ? -56.002 -36.972 -4.172 1.00 45.30 127 LEU D N 1
ATOM 3736 C CA . LEU D 1 58 ? -56.702 -35.756 -3.782 1.00 40.42 127 LEU D CA 1
ATOM 3737 C C . LEU D 1 58 ? -56.131 -34.513 -4.435 1.00 38.12 127 LEU D C 1
ATOM 3738 O O . LEU D 1 58 ? -56.839 -33.523 -4.594 1.00 38.02 127 LEU D O 1
ATOM 3743 N N . MET D 1 59 ? -54.860 -34.569 -4.826 1.00 37.38 128 MET D N 1
ATOM 3744 C CA . MET D 1 59 ? -54.185 -33.398 -5.357 1.00 36.30 128 MET D CA 1
ATOM 3745 C C . MET D 1 59 ? -54.020 -33.465 -6.867 1.00 36.68 128 MET D C 1
ATOM 3746 O O . MET D 1 59 ? -53.173 -32.773 -7.441 1.00 35.87 128 MET D O 1
ATOM 3751 N N . SER D 1 60 ? -54.840 -34.278 -7.516 1.00 37.97 129 SER D N 1
ATOM 3752 C CA . SER D 1 60 ? -54.729 -34.453 -8.959 1.00 42.05 129 SER D CA 1
ATOM 3753 C C . SER D 1 60 ? -56.085 -34.398 -9.650 1.00 45.36 129 SER D C 1
ATOM 3754 O O . SER D 1 60 ? -57.108 -34.729 -9.047 1.00 44.08 129 SER D O 1
ATOM 3757 N N . THR D 1 61 ? -56.100 -33.962 -10.908 1.00 45.07 130 THR D N 1
ATOM 3758 C CA . THR D 1 61 ? -57.279 -34.182 -11.740 1.00 48.65 130 THR D CA 1
ATOM 3759 C C . THR D 1 61 ? -57.319 -35.674 -12.014 1.00 49.82 130 THR D C 1
ATOM 3760 O O . THR D 1 61 ? -56.268 -36.309 -12.072 1.00 47.73 130 THR D O 1
ATOM 3764 N N . PRO D 1 62 ? -58.523 -36.237 -12.217 1.00 50.40 131 PRO D N 1
ATOM 3765 C CA . PRO D 1 62 ? -58.643 -37.688 -12.421 1.00 49.11 131 PRO D CA 1
ATOM 3766 C C . PRO D 1 62 ? -57.796 -38.212 -13.580 1.00 47.81 131 PRO D C 1
ATOM 3767 O O . PRO D 1 62 ? -57.311 -39.341 -13.503 1.00 51.60 131 PRO D O 1
ATOM 3771 N N . ASN D 1 63 ? -57.586 -37.403 -14.612 1.00 47.47 132 ASN D N 1
ATOM 3772 C CA . ASN D 1 63 ? -56.720 -37.817 -15.705 1.00 47.11 132 ASN D CA 1
ATOM 3773 C C . ASN D 1 63 ? -55.292 -37.990 -15.225 1.00 46.29 132 ASN D C 1
ATOM 3774 O O . ASN D 1 63 ? -54.664 -39.019 -15.465 1.00 45.79 132 ASN D O 1
ATOM 3779 N N . VAL D 1 64 ? -54.791 -36.971 -14.539 1.00 46.91 133 VAL D N 1
ATOM 3780 C CA . VAL D 1 64 ? -53.467 -37.018 -13.948 1.00 46.51 133 VAL D CA 1
ATOM 3781 C C . VAL D 1 64 ? -53.462 -38.089 -12.870 1.00 47.78 133 VAL D C 1
ATOM 3782 O O . VAL D 1 64 ? -52.490 -38.830 -12.714 1.00 48.83 133 VAL D O 1
ATOM 3786 N N . ALA D 1 65 ? -54.562 -38.170 -12.128 1.00 45.14 134 ALA D N 1
ATOM 3787 C CA . ALA D 1 65 ? -54.608 -39.077 -10.995 1.00 48.21 134 ALA D CA 1
ATOM 3788 C C . ALA D 1 65 ? -54.548 -40.531 -11.393 1.00 54.71 134 ALA D C 1
ATOM 3789 O O . ALA D 1 65 ? -53.623 -41.230 -11.012 1.00 56.60 134 ALA D O 1
ATOM 3791 N N . GLU D 1 66 ? -55.462 -40.964 -12.250 1.00 50.77 135 GLU D N 1
ATOM 3792 C CA . GLU D 1 66 ? -55.608 -42.395 -12.445 1.00 54.76 135 GLU D CA 1
ATOM 3793 C C . GLU D 1 66 ? -54.537 -42.863 -13.424 1.00 50.96 135 GLU D C 1
ATOM 3794 O O . GLU D 1 66 ? -54.318 -44.057 -13.600 1.00 54.56 135 GLU D O 1
ATOM 3800 N N . SER D 1 67 ? -53.863 -41.904 -14.047 1.00 57.56 136 SER D N 1
ATOM 3801 C CA . SER D 1 67 ? -52.656 -42.206 -14.794 1.00 51.96 136 SER D CA 1
ATOM 3802 C C . SER D 1 67 ? -51.551 -42.635 -13.827 1.00 52.14 136 SER D C 1
ATOM 3803 O O . SER D 1 67 ? -50.688 -43.438 -14.174 1.00 53.53 136 SER D O 1
ATOM 3806 N N . TYR D 1 68 ? -51.591 -42.088 -12.614 1.00 50.39 137 TYR D N 1
ATOM 3807 C CA . TYR D 1 68 ? -50.638 -42.432 -11.560 1.00 49.95 137 TYR D CA 1
ATOM 3808 C C . TYR D 1 68 ? -51.022 -43.731 -10.859 1.00 54.88 137 TYR D C 1
ATOM 3809 O O . TYR D 1 68 ? -50.165 -44.527 -10.491 1.00 58.61 137 TYR D O 1
ATOM 3818 N N . GLN D 1 69 ? -52.321 -43.942 -10.696 1.00 52.07 138 GLN D N 1
ATOM 3819 C CA . GLN D 1 69 ? -52.854 -45.109 -10.008 1.00 56.48 138 GLN D CA 1
ATOM 3820 C C . GLN D 1 69 ? -52.645 -46.340 -10.894 1.00 62.67 138 GLN D C 1
ATOM 3821 O O . GLN D 1 69 ? -52.925 -47.473 -10.489 1.00 57.80 138 GLN D O 1
ATOM 3827 N N . SER D 1 70 ? -52.170 -46.093 -12.117 1.00 57.92 139 SER D N 1
ATOM 3828 C CA . SER D 1 70 ? -51.898 -47.150 -13.082 1.00 58.73 139 SER D CA 1
ATOM 3829 C C . SER D 1 70 ? -50.934 -48.129 -12.453 1.00 58.89 139 SER D C 1
ATOM 3830 O O . SER D 1 70 ? -51.124 -49.339 -12.510 1.00 60.02 139 SER D O 1
ATOM 3833 N N . LYS D 1 71 ? -49.896 -47.578 -11.841 1.00 65.63 140 LYS D N 1
ATOM 3834 C CA . LYS D 1 71 ? -48.838 -48.377 -11.264 1.00 58.79 140 LYS D CA 1
ATOM 3835 C C . LYS D 1 71 ? -49.268 -49.224 -10.072 1.00 54.84 140 LYS D C 1
ATOM 3836 O O . LYS D 1 71 ? -48.535 -50.118 -9.656 1.00 53.20 140 LYS D O 1
ATOM 3842 N N . PHE D 1 72 ? -50.424 -48.930 -9.493 1.00 59.34 141 PHE D N 1
ATOM 3843 C CA . PHE D 1 72 ? -50.788 -49.623 -8.269 1.00 58.30 141 PHE D CA 1
ATOM 3844 C C . PHE D 1 72 ? -51.878 -50.675 -8.375 1.00 63.93 141 PHE D C 1
ATOM 3845 O O . PHE D 1 72 ? -52.314 -51.196 -7.348 1.00 64.46 141 PHE D O 1
ATOM 3853 N N . LYS D 1 73 ? -52.282 -51.027 -9.597 1.00 61.70 142 LYS D N 1
ATOM 3854 C CA . LYS D 1 73 ? -53.446 -51.896 -9.827 1.00 63.33 142 LYS D CA 1
ATOM 3855 C C . LYS D 1 73 ? -53.119 -53.273 -10.428 1.00 67.42 142 LYS D C 1
ATOM 3856 O O . LYS D 1 73 ? -52.129 -53.429 -11.143 1.00 64.52 142 LYS D O 1
ATOM 3862 N N . GLY D 1 74 ? -53.956 -54.265 -10.119 1.00 63.36 143 GLY D N 1
ATOM 3863 C CA . GLY D 1 74 ? -53.697 -55.648 -10.475 1.00 70.39 143 GLY D CA 1
ATOM 3864 C C . GLY D 1 74 ? -52.811 -56.273 -9.412 1.00 77.96 143 GLY D C 1
ATOM 3865 O O . GLY D 1 74 ? -52.455 -55.608 -8.434 1.00 76.71 143 GLY D O 1
ATOM 3866 N N . ARG D 1 75 ? -52.461 -57.545 -9.585 1.00 83.76 144 ARG D N 1
ATOM 3867 C CA . ARG D 1 75 ? -51.600 -58.228 -8.624 1.00 78.21 144 ARG D CA 1
ATOM 3868 C C . ARG D 1 75 ? -50.171 -57.712 -8.657 1.00 75.51 144 ARG D C 1
ATOM 3869 O O . ARG D 1 75 ? -49.407 -57.992 -7.744 1.00 77.41 144 ARG D O 1
ATOM 3877 N N . ASN D 1 76 ? -49.782 -57.051 -9.743 1.00 75.95 145 ASN D N 1
ATOM 3878 C CA . ASN D 1 76 ? -48.433 -56.511 -9.855 1.00 72.84 145 ASN D CA 1
ATOM 3879 C C . ASN D 1 76 ? -48.534 -54.984 -9.761 1.00 63.87 145 ASN D C 1
ATOM 3880 O O . ASN D 1 76 ? -47.964 -54.239 -10.551 1.00 66.04 145 ASN D O 1
ATOM 3885 N N . GLY D 1 77 ? -49.357 -54.524 -8.828 1.00 74.05 146 GLY D N 1
ATOM 3886 C CA . GLY D 1 77 ? -49.322 -53.135 -8.411 1.00 65.26 146 GLY D CA 1
ATOM 3887 C C . GLY D 1 77 ? -47.958 -52.898 -7.791 1.00 57.15 146 GLY D C 1
ATOM 3888 O O . GLY D 1 77 ? -47.411 -53.808 -7.185 1.00 55.22 146 GLY D O 1
ATOM 3889 N N . LEU D 1 78 ? -47.397 -51.704 -7.945 1.00 59.45 147 LEU D N 1
ATOM 3890 C CA . LEU D 1 78 ? -46.037 -51.442 -7.472 1.00 54.83 147 LEU D CA 1
ATOM 3891 C C . LEU D 1 78 ? -45.797 -51.936 -6.049 1.00 54.56 147 LEU D C 1
ATOM 3892 O O . LEU D 1 78 ? -44.764 -52.537 -5.761 1.00 52.83 147 LEU D O 1
ATOM 3897 N N . ASP D 1 79 ? -46.756 -51.683 -5.166 1.00 51.79 148 ASP D N 1
ATOM 3898 C CA . ASP D 1 79 ? -46.625 -52.076 -3.771 1.00 54.19 148 ASP D CA 1
ATOM 3899 C C . ASP D 1 79 ? -46.661 -53.591 -3.628 1.00 58.99 148 ASP D C 1
ATOM 3900 O O . ASP D 1 79 ? -46.158 -54.136 -2.646 1.00 59.90 148 ASP D O 1
ATOM 3905 N N . LYS D 1 80 ? -47.240 -54.269 -4.614 1.00 60.46 149 LYS D N 1
ATOM 3906 C CA . LYS D 1 80 ? -47.377 -55.717 -4.551 1.00 60.79 149 LYS D CA 1
ATOM 3907 C C . LYS D 1 80 ? -46.074 -56.445 -4.819 1.00 60.07 149 LYS D C 1
ATOM 3908 O O . LYS D 1 80 ? -45.834 -57.525 -4.294 1.00 58.98 149 LYS D O 1
ATOM 3914 N N . VAL D 1 81 ? -45.227 -55.835 -5.633 1.00 58.00 150 VAL D N 1
ATOM 3915 C CA . VAL D 1 81 ? -43.942 -56.424 -5.986 1.00 61.20 150 VAL D CA 1
ATOM 3916 C C . VAL D 1 81 ? -42.803 -55.952 -5.108 1.00 59.65 150 VAL D C 1
ATOM 3917 O O . VAL D 1 81 ? -41.990 -56.753 -4.635 1.00 59.84 150 VAL D O 1
ATOM 3921 N N . LEU D 1 82 ? -42.729 -54.648 -4.891 1.00 62.71 151 LEU D N 1
ATOM 3922 C CA . LEU D 1 82 ? -41.628 -54.148 -4.104 1.00 57.72 151 LEU D CA 1
ATOM 3923 C C . LEU D 1 82 ? -41.875 -54.538 -2.659 1.00 57.92 151 LEU D C 1
ATOM 3924 O O . LEU D 1 82 ? -40.960 -55.003 -1.979 1.00 54.96 151 LEU D O 1
ATOM 3929 N N . GLY D 1 83 ? -43.126 -54.425 -2.220 1.00 54.87 152 GLY D N 1
ATOM 3930 C CA . GLY D 1 83 ? -43.447 -54.664 -0.827 1.00 55.10 152 GLY D CA 1
ATOM 3931 C C . GLY D 1 83 ? -42.609 -53.729 0.018 1.00 54.42 152 GLY D C 1
ATOM 3932 O O . GLY D 1 83 ? -42.618 -52.523 -0.197 1.00 54.67 152 GLY D O 1
ATOM 3933 N N . ASP D 1 84 ? -41.886 -54.290 0.980 1.00 55.13 153 ASP D N 1
ATOM 3934 C CA . ASP D 1 84 ? -40.991 -53.515 1.824 1.00 52.37 153 ASP D CA 1
ATOM 3935 C C . ASP D 1 84 ? -39.543 -53.872 1.488 1.00 50.86 153 ASP D C 1
ATOM 3936 O O . ASP D 1 84 ? -38.649 -53.705 2.310 1.00 51.84 153 ASP D O 1
ATOM 3941 N N . SER D 1 85 ? -39.312 -54.357 0.270 1.00 51.86 154 SER D N 1
ATOM 3942 C CA . SER D 1 85 ? -37.974 -54.785 -0.144 1.00 53.17 154 SER D CA 1
ATOM 3943 C C . SER D 1 85 ? -37.001 -53.629 -0.274 1.00 51.40 154 SER D C 1
ATOM 3944 O O . SER D 1 85 ? -35.793 -53.795 -0.095 1.00 52.71 154 SER D O 1
ATOM 3947 N N . GLU D 1 86 ? -37.543 -52.470 -0.630 1.00 52.89 155 GLU D N 1
ATOM 3948 C CA . GLU D 1 86 ? -36.752 -51.294 -0.939 1.00 48.42 155 GLU D CA 1
ATOM 3949 C C . GLU D 1 86 ? -37.518 -50.012 -0.618 1.00 44.69 155 GLU D C 1
ATOM 3950 O O . GLU D 1 86 ? -38.725 -50.040 -0.365 1.00 43.91 155 GLU D O 1
ATOM 3956 N N . THR D 1 87 ? -36.811 -48.890 -0.637 1.00 42.76 156 THR D N 1
ATOM 3957 C CA . THR D 1 87 ? -37.431 -47.590 -0.428 1.00 45.10 156 THR D CA 1
ATOM 3958 C C . THR D 1 87 ? -36.791 -46.587 -1.366 1.00 44.53 156 THR D C 1
ATOM 3959 O O . THR D 1 87 ? -35.647 -46.760 -1.789 1.00 46.79 156 THR D O 1
ATOM 3963 N N . THR D 1 88 ? -37.535 -45.548 -1.714 1.00 44.54 157 THR D N 1
ATOM 3964 C CA . THR D 1 88 ? -36.963 -44.469 -2.499 1.00 40.36 157 THR D CA 1
ATOM 3965 C C . THR D 1 88 ? -37.356 -43.142 -1.876 1.00 37.30 157 THR D C 1
ATOM 3966 O O . THR D 1 88 ? -38.538 -42.852 -1.709 1.00 37.12 157 THR D O 1
ATOM 3970 N N . ARG D 1 89 ? -36.349 -42.372 -1.476 1.00 35.27 158 ARG D N 1
ATOM 3971 C CA . ARG D 1 89 ? -36.551 -41.050 -0.894 1.00 36.07 158 ARG D CA 1
ATOM 3972 C C . ARG D 1 89 ? -36.299 -39.925 -1.895 1.00 36.75 158 ARG D C 1
ATOM 3973 O O . ARG D 1 89 ? -35.497 -40.062 -2.822 1.00 36.30 158 ARG D O 1
ATOM 3981 N N . VAL D 1 90 ? -36.997 -38.810 -1.690 1.00 36.76 159 VAL D N 1
ATOM 3982 C CA . VAL D 1 90 ? -36.921 -37.657 -2.579 1.00 33.65 159 VAL D CA 1
ATOM 3983 C C . VAL D 1 90 ? -36.296 -36.417 -1.947 1.00 32.64 159 VAL D C 1
ATOM 3984 O O . VAL D 1 90 ? -36.602 -36.068 -0.808 1.00 35.90 159 VAL D O 1
ATOM 3988 N N . LYS D 1 91 ? -35.404 -35.760 -2.678 1.00 34.27 160 LYS D N 1
ATOM 3989 C CA . LYS D 1 91 ? -34.907 -34.463 -2.250 1.00 30.95 160 LYS D CA 1
ATOM 3990 C C . LYS D 1 91 ? -35.186 -33.389 -3.292 1.00 31.37 160 LYS D C 1
ATOM 3991 O O . LYS D 1 91 ? -34.715 -33.475 -4.423 1.00 31.75 160 LYS D O 1
ATOM 3997 N N . ILE D 1 92 ? -35.970 -32.388 -2.905 1.00 30.84 161 ILE D N 1
ATOM 3998 C CA . ILE D 1 92 ? -36.239 -31.242 -3.760 1.00 29.46 161 ILE D CA 1
ATOM 3999 C C . ILE D 1 92 ? -35.034 -30.302 -3.831 1.00 32.98 161 ILE D C 1
ATOM 4000 O O . ILE D 1 92 ? -34.500 -29.878 -2.805 1.00 36.26 161 ILE D O 1
ATOM 4005 N N . ASN D 1 93 ? -34.607 -29.978 -5.047 1.00 29.93 162 ASN D N 1
ATOM 4006 C CA . ASN D 1 93 ? -33.451 -29.106 -5.250 1.00 29.13 162 ASN D CA 1
ATOM 4007 C C . ASN D 1 93 ? -33.829 -27.672 -5.608 1.00 28.08 162 ASN D C 1
ATOM 4008 O O . ASN D 1 93 ? -33.177 -26.729 -5.168 1.00 31.65 162 ASN D O 1
ATOM 4013 N N . SER D 1 94 ? -34.869 -27.511 -6.420 1.00 27.21 163 SER D N 1
ATOM 4014 C CA . SER D 1 94 ? -35.350 -26.187 -6.792 1.00 27.71 163 SER D CA 1
ATOM 4015 C C . SER D 1 94 ? -36.795 -26.235 -7.271 1.00 28.04 163 SER D C 1
ATOM 4016 O O . SER D 1 94 ? -37.259 -27.252 -7.790 1.00 28.20 163 SER D O 1
ATOM 4019 N N . VAL D 1 95 ? -37.502 -25.129 -7.052 1.00 29.08 164 VAL D N 1
ATOM 4020 C CA . VAL D 1 95 ? -38.874 -24.942 -7.516 1.00 30.50 164 VAL D CA 1
ATOM 4021 C C . VAL D 1 95 ? -39.025 -23.571 -8.163 1.00 38.54 164 VAL D C 1
ATOM 4022 O O . VAL D 1 95 ? -38.812 -22.551 -7.512 1.00 40.99 164 VAL D O 1
ATOM 4026 N N . ILE D 1 96 ? -39.409 -23.547 -9.436 1.00 38.73 165 ILE D N 1
ATOM 4027 C CA . ILE D 1 96 ? -39.620 -22.292 -10.151 1.00 34.96 165 ILE D CA 1
ATOM 4028 C C . ILE D 1 96 ? -41.066 -22.094 -10.562 1.00 35.26 165 ILE D C 1
ATOM 4029 O O . ILE D 1 96 ? -41.660 -22.969 -11.180 1.00 40.14 165 ILE D O 1
ATOM 4034 N N . LEU D 1 97 ? -41.640 -20.953 -10.193 1.00 39.03 166 LEU D N 1
ATOM 4035 C CA . LEU D 1 97 ? -43.054 -20.705 -10.455 1.00 38.94 166 LEU D CA 1
ATOM 4036 C C . LEU D 1 97 ? -43.344 -19.788 -11.640 1.00 41.28 166 LEU D C 1
ATOM 4037 O O . LEU D 1 97 ? -42.637 -18.813 -11.884 1.00 44.32 166 LEU D O 1
ATOM 4042 N N . ASP D 1 98 ? -44.391 -20.137 -12.379 1.00 36.60 167 ASP D N 1
ATOM 4043 C CA . ASP D 1 98 ? -45.033 -19.253 -13.339 1.00 38.33 167 ASP D CA 1
ATOM 4044 C C . ASP D 1 98 ? -46.518 -19.181 -12.985 1.00 42.95 167 ASP D C 1
ATOM 4045 O O . ASP D 1 98 ? -47.335 -19.836 -13.637 1.00 44.90 167 ASP D O 1
ATOM 4050 N N . LYS D 1 99 ? -46.881 -18.398 -11.969 1.00 39.57 168 LYS D N 1
ATOM 4051 C CA . LYS D 1 99 ? -48.259 -18.455 -11.453 1.00 41.75 168 LYS D CA 1
ATOM 4052 C C . LYS D 1 99 ? -49.383 -18.033 -12.402 1.00 42.09 168 LYS D C 1
ATOM 4053 O O . LYS D 1 99 ? -50.478 -18.581 -12.306 1.00 47.67 168 LYS D O 1
ATOM 4059 N N . PRO D 1 100 ? -49.142 -17.056 -13.301 1.00 45.29 169 PRO D N 1
ATOM 4060 C CA . PRO D 1 100 ? -50.257 -16.682 -14.181 1.00 43.41 169 PRO D CA 1
ATOM 4061 C C . PRO D 1 100 ? -50.814 -17.836 -15.023 1.00 42.74 169 PRO D C 1
ATOM 4062 O O . PRO D 1 100 ? -51.949 -17.754 -15.492 1.00 40.78 169 PRO D O 1
ATOM 4066 N N . HIS D 1 101 ? -50.021 -18.884 -15.220 1.00 40.64 170 HIS D N 1
ATOM 4067 C CA . HIS D 1 101 ? -50.440 -20.008 -16.047 1.00 41.50 170 HIS D CA 1
ATOM 4068 C C . HIS D 1 101 ? -50.630 -21.273 -15.218 1.00 44.07 170 HIS D C 1
ATOM 4069 O O . HIS D 1 101 ? -51.003 -22.321 -15.746 1.00 48.32 170 HIS D O 1
ATOM 4076 N N . GLY D 1 102 ? -50.382 -21.174 -13.917 1.00 44.29 171 GLY D N 1
ATOM 4077 C CA . GLY D 1 102 ? -50.485 -22.331 -13.046 1.00 41.84 171 GLY D CA 1
ATOM 4078 C C . GLY D 1 102 ? -49.489 -23.400 -13.461 1.00 38.80 171 GLY D C 1
ATOM 4079 O O . GLY D 1 102 ? -49.812 -24.591 -13.458 1.00 36.07 171 GLY D O 1
ATOM 4080 N N . VAL D 1 103 ? -48.283 -22.967 -13.826 1.00 38.38 172 VAL D N 1
ATOM 4081 C CA . VAL D 1 103 ? -47.227 -23.869 -14.275 1.00 38.48 172 VAL D CA 1
ATOM 4082 C C . VAL D 1 103 ? -45.977 -23.778 -13.404 1.00 43.31 172 VAL D C 1
ATOM 4083 O O . VAL D 1 103 ? -45.565 -22.686 -13.015 1.00 42.75 172 VAL D O 1
ATOM 4087 N N . ALA D 1 104 ? -45.396 -24.934 -13.079 1.00 40.94 173 ALA D N 1
ATOM 4088 C CA . ALA D 1 104 ? -44.196 -24.999 -12.249 1.00 36.76 173 ALA D CA 1
ATOM 4089 C C . ALA D 1 104 ? -43.196 -26.032 -12.755 1.00 39.54 173 ALA D C 1
ATOM 4090 O O . ALA D 1 104 ? -43.581 -27.076 -13.288 1.00 44.59 173 ALA D O 1
ATOM 4092 N N . THR D 1 105 ? -41.915 -25.725 -12.584 1.00 42.99 174 THR D N 1
ATOM 4093 C CA . THR D 1 105 ? -40.830 -26.647 -12.898 1.00 36.91 174 THR D CA 1
ATOM 4094 C C . THR D 1 105 ? -40.042 -26.986 -11.643 1.00 33.01 174 THR D C 1
ATOM 4095 O O . THR D 1 105 ? -39.509 -26.103 -10.987 1.00 27.86 174 THR D O 1
ATOM 4099 N N . ILE D 1 106 ? -39.985 -28.271 -11.313 1.00 34.55 175 ILE D N 1
ATOM 4100 C CA . ILE D 1 106 ? -39.347 -28.734 -10.088 1.00 31.65 175 ILE D CA 1
ATOM 4101 C C . ILE D 1 106 ? -38.187 -29.688 -10.366 1.00 29.08 175 ILE D C 1
ATOM 4102 O O . ILE D 1 106 ? -38.348 -30.705 -11.033 1.00 29.99 175 ILE D O 1
ATOM 4107 N N . ARG D 1 107 ? -37.034 -29.404 -9.828 1.00 27.37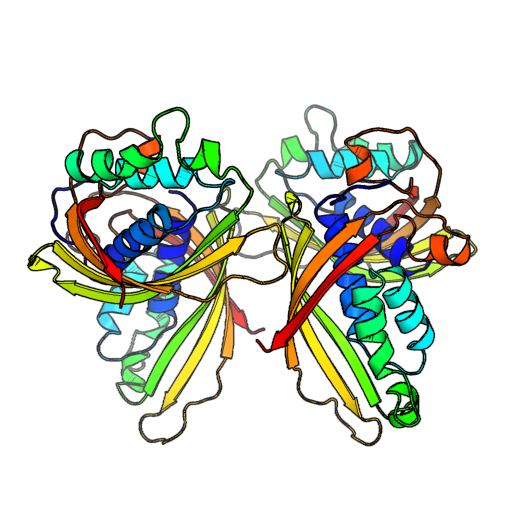 176 ARG D N 1
ATOM 4108 C CA . ARG D 1 107 ? -35.946 -30.293 -10.003 1.00 28.64 176 ARG D CA 1
ATOM 4109 C C . ARG D 1 107 ? -35.723 -31.037 -8.752 1.00 28.61 176 ARG D C 1
ATOM 4110 O O . ARG D 1 107 ? -35.669 -30.469 -7.729 1.00 31.71 176 ARG D O 1
ATOM 4118 N N . PHE D 1 108 ? -35.608 -32.337 -8.834 1.00 32.79 177 PHE D N 1
ATOM 4119 C CA . PHE D 1 108 ? -35.503 -33.144 -7.633 1.00 30.95 177 PHE D CA 1
ATOM 4120 C C . PHE D 1 108 ? -34.632 -34.370 -7.853 1.00 34.41 177 PHE D C 1
ATOM 4121 O O . PHE D 1 108 ? -34.330 -34.746 -8.985 1.00 34.72 177 PHE D O 1
ATOM 4129 N N . THR D 1 109 ? -34.228 -34.977 -6.744 1.00 35.43 178 THR D N 1
ATOM 4130 C CA . THR D 1 109 ? -33.313 -36.104 -6.749 1.00 34.59 178 THR D CA 1
ATOM 4131 C C . THR D 1 109 ? -33.871 -37.312 -6.009 1.00 37.83 178 THR D C 1
ATOM 4132 O O . THR D 1 109 ? -34.375 -37.171 -4.898 1.00 39.91 178 THR D O 1
ATOM 4136 N N . THR D 1 110 ? -33.774 -38.493 -6.615 1.00 36.19 179 THR D N 1
ATOM 4137 C CA . THR D 1 110 ? -34.194 -39.733 -5.964 1.00 38.51 179 THR D CA 1
ATOM 4138 C C . THR D 1 110 ? -33.032 -40.662 -5.606 1.00 41.76 179 THR D C 1
ATOM 4139 O O . THR D 1 110 ? -32.090 -40.827 -6.380 1.00 40.42 179 THR D O 1
ATOM 4143 N N . VAL D 1 111 ? -33.118 -41.274 -4.429 1.00 43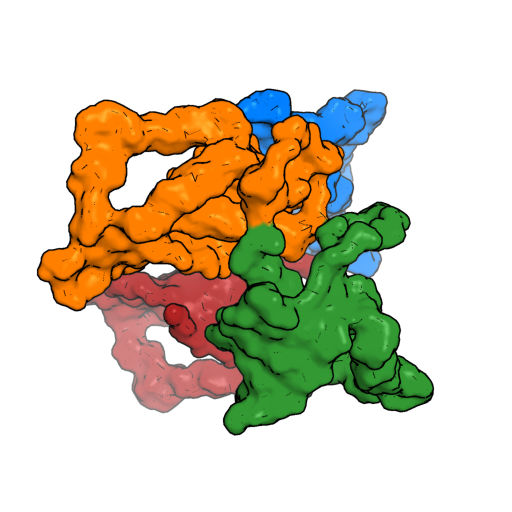.99 180 VAL D N 1
ATOM 4144 C CA . VAL D 1 111 ? -32.159 -42.284 -4.004 1.00 41.90 180 VAL D CA 1
ATOM 4145 C C . VAL D 1 111 ? -32.858 -43.600 -3.659 1.00 41.86 180 VAL D C 1
ATOM 4146 O O . VAL D 1 111 ? -33.557 -43.696 -2.656 1.00 43.21 180 VAL D O 1
ATOM 4150 N N . ARG D 1 112 ? -32.670 -44.614 -4.496 1.00 43.07 181 ARG D N 1
ATOM 4151 C CA . ARG D 1 112 ? -33.298 -45.907 -4.262 1.00 46.18 181 ARG D CA 1
ATOM 4152 C C . ARG D 1 112 ? -32.394 -46.763 -3.387 1.00 52.98 181 ARG D C 1
ATOM 4153 O O . ARG D 1 112 ? -31.182 -46.750 -3.540 1.00 54.53 181 ARG D O 1
ATOM 4161 N N . ARG D 1 113 ? -32.969 -47.531 -2.476 1.00 43.59 182 ARG D N 1
ATOM 4162 C CA . ARG D 1 113 ? -32.148 -48.429 -1.667 1.00 51.25 182 ARG D CA 1
ATOM 4163 C C . ARG D 1 113 ? -32.777 -49.786 -1.418 1.00 52.82 182 ARG D C 1
ATOM 4164 O O . ARG D 1 113 ? -33.924 -49.879 -0.984 1.00 53.93 182 ARG D O 1
ATOM 4172 N N . VAL D 1 114 ? -32.028 -50.833 -1.740 1.00 59.39 183 VAL D N 1
ATOM 4173 C CA . VAL D 1 114 ? -32.457 -52.203 -1.494 1.00 61.97 183 VAL D CA 1
ATOM 4174 C C . VAL D 1 114 ? -32.112 -52.612 -0.061 1.00 62.95 183 VAL D C 1
ATOM 4175 O O . VAL D 1 114 ? -30.973 -52.436 0.383 1.00 62.41 183 VAL D O 1
ATOM 4179 N N . ARG D 1 115 ? -33.097 -53.123 0.677 1.00 58.62 184 ARG D N 1
ATOM 4180 C CA . ARG D 1 115 ? -32.877 -53.454 2.085 1.00 61.81 184 ARG D CA 1
ATOM 4181 C C . ARG D 1 115 ? -31.851 -54.561 2.284 1.00 67.70 184 ARG D C 1
ATOM 4182 O O . ARG D 1 115 ? -31.158 -54.588 3.301 1.00 68.81 184 ARG D O 1
ATOM 4190 N N . SER D 1 116 ? -31.743 -55.466 1.318 1.00 62.11 185 SER D N 1
ATOM 4191 C CA . SER D 1 116 ? -30.754 -56.530 1.414 1.00 67.36 185 SER D CA 1
ATOM 4192 C C . SER D 1 116 ? -29.348 -55.960 1.351 1.00 69.59 185 SER D C 1
ATOM 4193 O O . SER D 1 116 ? -28.464 -56.383 2.092 1.00 73.99 185 SER D O 1
ATOM 4196 N N . ASN D 1 117 ? -29.146 -54.994 0.462 1.00 71.66 186 ASN D N 1
ATOM 4197 C CA . ASN D 1 117 ? -27.832 -54.389 0.299 1.00 68.23 186 ASN D CA 1
ATOM 4198 C C . ASN D 1 117 ? -27.428 -53.423 1.406 1.00 68.26 186 ASN D C 1
ATOM 4199 O O . ASN D 1 117 ? -28.277 -52.837 2.074 1.00 67.97 186 ASN D O 1
ATOM 4204 N N . PRO D 1 118 ? -26.112 -53.273 1.602 1.00 67.59 187 PRO D N 1
ATOM 4205 C CA . PRO D 1 118 ? -25.482 -52.318 2.515 1.00 67.66 187 PRO D CA 1
ATOM 4206 C C . PRO D 1 118 ? -25.348 -50.953 1.846 1.00 70.33 187 PRO D C 1
ATOM 4207 O O . PRO D 1 118 ? -25.151 -49.943 2.527 1.00 68.84 187 PRO D O 1
ATOM 4211 N N . VAL D 1 119 ? -25.451 -50.927 0.519 1.00 69.36 188 VAL D N 1
ATOM 4212 C CA . VAL D 1 119 ? -25.222 -49.697 -0.229 1.00 70.52 188 VAL D CA 1
ATOM 4213 C C . VAL D 1 119 ? -26.519 -49.033 -0.712 1.00 70.74 188 VAL D C 1
ATOM 4214 O O . VAL D 1 119 ? -27.496 -49.715 -1.042 1.00 74.96 188 VAL D O 1
ATOM 4218 N N . ASP D 1 120 ? -26.548 -47.701 -0.730 1.00 70.47 189 ASP D N 1
ATOM 4219 C CA . ASP D 1 120 ? -27.627 -47.013 -1.434 1.00 65.14 189 ASP D CA 1
ATOM 4220 C C . ASP D 1 120 ? -27.314 -47.017 -2.913 1.00 60.40 189 ASP D C 1
ATOM 4221 O O . ASP D 1 120 ? -26.148 -47.032 -3.298 1.00 58.77 189 ASP D O 1
ATOM 4226 N N . ASP D 1 121 ? -28.339 -46.953 -3.752 1.00 56.77 190 ASP D N 1
ATOM 4227 C CA . ASP D 1 121 ? -28.082 -46.779 -5.169 1.00 54.27 190 ASP D CA 1
ATOM 4228 C C . ASP D 1 121 ? -27.590 -45.356 -5.399 1.00 52.53 190 ASP D C 1
ATOM 4229 O O . ASP D 1 121 ? -27.606 -44.525 -4.487 1.00 52.26 190 ASP D O 1
ATOM 4234 N N . GLN D 1 122 ? -27.169 -45.070 -6.623 1.00 54.71 191 GLN D N 1
ATOM 4235 C CA . GLN D 1 122 ? -26.694 -43.741 -6.954 1.00 49.84 191 GLN D CA 1
ATOM 4236 C C . GLN D 1 122 ? -27.875 -42.829 -7.215 1.00 44.11 191 GLN D C 1
ATOM 4237 O O . GLN D 1 122 ? -28.859 -43.252 -7.819 1.00 46.64 191 GLN D O 1
ATOM 4243 N N . PRO D 1 123 ? -27.791 -41.578 -6.748 1.00 43.80 192 PRO D N 1
ATOM 4244 C CA . PRO D 1 123 ? -28.882 -40.619 -6.924 1.00 45.66 192 PRO D CA 1
ATOM 4245 C C . PRO D 1 123 ? -29.214 -40.401 -8.400 1.00 49.95 192 PRO D C 1
ATOM 4246 O O . PRO D 1 123 ? -28.330 -40.521 -9.251 1.00 53.29 192 PRO D O 1
ATOM 4250 N N . GLN D 1 124 ? -30.481 -40.128 -8.695 1.00 46.39 193 GLN D N 1
ATOM 4251 C CA . GLN D 1 124 ? -30.905 -39.789 -10.046 1.00 42.35 193 GLN D CA 1
ATOM 4252 C C . GLN D 1 124 ? -31.615 -38.439 -10.024 1.00 39.07 193 GLN D C 1
ATOM 4253 O O . GLN D 1 124 ? -32.485 -38.223 -9.176 1.00 40.58 193 GLN D O 1
ATOM 4259 N N . ARG D 1 125 ? -31.290 -37.542 -10.953 1.00 34.90 194 ARG D N 1
ATOM 4260 C CA . ARG D 1 125 ? -31.902 -36.215 -10.926 1.00 37.17 194 ARG D CA 1
ATOM 4261 C C . ARG D 1 125 ? -32.953 -36.072 -12.021 1.00 39.52 194 ARG D C 1
ATOM 4262 O O . ARG D 1 125 ? -32.754 -36.512 -13.152 1.00 44.24 194 ARG D O 1
ATOM 4270 N N . TRP D 1 126 ? -34.078 -35.454 -11.666 1.00 40.01 195 TRP D N 1
ATOM 4271 C CA . TRP D 1 126 ? -35.225 -35.370 -12.562 1.00 37.44 195 TRP D CA 1
ATOM 4272 C C . TRP D 1 126 ? -35.794 -33.963 -12.636 1.00 35.90 195 TRP D C 1
ATOM 4273 O O . TRP D 1 126 ? -35.493 -33.099 -11.810 1.00 34.70 195 TRP D O 1
ATOM 4284 N N . ILE D 1 127 ? -36.622 -33.747 -13.647 1.00 36.99 196 ILE D N 1
ATOM 4285 C CA . ILE D 1 127 ? -37.374 -32.511 -13.767 1.00 36.95 196 ILE D CA 1
ATOM 4286 C C . ILE D 1 127 ? -38.864 -32.829 -13.781 1.00 35.07 196 ILE D C 1
ATOM 4287 O O . ILE D 1 127 ? -39.314 -33.661 -14.567 1.00 36.21 196 ILE D O 1
ATOM 4292 N N . ALA D 1 128 ? -39.637 -32.187 -12.919 1.00 34.08 197 ALA D N 1
ATOM 4293 C CA . ALA D 1 128 ? -41.082 -32.359 -12.979 1.00 34.71 197 ALA D CA 1
ATOM 4294 C C . ALA D 1 128 ? -41.739 -31.075 -13.489 1.00 39.10 197 ALA D C 1
ATOM 4295 O O . ALA D 1 128 ? -41.669 -30.029 -12.850 1.00 37.80 197 ALA D O 1
ATOM 4297 N N . ILE D 1 129 ? -42.363 -31.168 -14.657 1.00 38.26 198 ILE D N 1
ATOM 4298 C CA . ILE D 1 129 ? -43.127 -30.063 -15.217 1.00 40.40 198 ILE D CA 1
ATOM 4299 C C . ILE D 1 129 ? -44.576 -30.197 -14.817 1.00 39.93 198 ILE D C 1
ATOM 4300 O O . ILE D 1 129 ? -45.225 -31.178 -15.162 1.00 40.94 198 ILE D O 1
ATOM 4305 N N . MET D 1 130 ? -45.074 -29.227 -14.061 1.00 40.48 199 MET D N 1
ATOM 4306 C CA . MET D 1 130 ? -46.386 -29.371 -13.447 1.00 42.28 199 MET D CA 1
ATOM 4307 C C . MET D 1 130 ? -47.346 -28.237 -13.776 1.00 37.38 199 MET D C 1
ATOM 4308 O O . MET D 1 130 ? -46.949 -27.082 -13.913 1.00 37.47 199 MET D O 1
ATOM 4313 N N . GLY D 1 131 ? -48.611 -28.591 -13.935 1.00 37.33 200 GLY D N 1
ATOM 4314 C CA . GLY D 1 131 ? -49.679 -27.619 -13.997 1.00 36.96 200 GLY D CA 1
ATOM 4315 C C . GLY D 1 131 ? -50.490 -27.753 -12.728 1.00 37.18 200 GLY D C 1
ATOM 4316 O O . GLY D 1 131 ? -50.766 -28.872 -12.295 1.00 39.12 200 GLY D O 1
ATOM 4317 N N . TYR D 1 132 ? -50.881 -26.640 -12.120 1.00 36.48 201 TYR D N 1
ATOM 4318 C CA . TYR D 1 132 ? -51.632 -26.732 -10.876 1.00 35.32 201 TYR D CA 1
ATOM 4319 C C . TYR D 1 132 ? -52.686 -25.644 -10.759 1.00 38.80 201 TYR D C 1
ATOM 4320 O O . TYR D 1 132 ? -52.710 -24.693 -11.539 1.00 43.16 201 TYR D O 1
ATOM 4329 N N . GLU D 1 133 ? -53.634 -25.858 -9.854 1.00 34.68 202 GLU D N 1
ATOM 4330 C CA . GLU D 1 133 ? -54.722 -24.916 -9.627 1.00 37.06 202 GLU D CA 1
ATOM 4331 C C . GLU D 1 133 ? -55.343 -25.176 -8.263 1.00 41.20 202 GLU D C 1
ATOM 4332 O O . GLU D 1 133 ? -55.147 -26.245 -7.686 1.00 42.87 202 GLU D O 1
ATOM 4338 N N . TYR D 1 134 ? -56.101 -24.214 -7.747 1.00 40.25 203 TYR D N 1
ATOM 4339 C CA . TYR D 1 134 ? -56.830 -24.454 -6.519 1.00 42.75 203 TYR D CA 1
ATOM 4340 C C . TYR D 1 134 ? -58.323 -24.408 -6.804 1.00 46.67 203 TYR D C 1
ATOM 4341 O O . TYR D 1 134 ? -58.806 -23.497 -7.467 1.00 47.12 203 TYR D O 1
ATOM 4350 N N . LYS D 1 135 ? -59.047 -25.414 -6.341 1.00 43.00 204 LYS D N 1
ATOM 4351 C CA . LYS D 1 135 ? -60.492 -25.360 -6.375 1.00 49.55 204 LYS D CA 1
ATOM 4352 C C . LYS D 1 135 ? -61.002 -25.833 -5.034 1.00 56.47 204 LYS D C 1
ATOM 4353 O O . LYS D 1 135 ? -60.849 -27.003 -4.681 1.00 58.05 204 LYS D O 1
ATOM 4359 N N . SER D 1 136 ? -61.600 -24.919 -4.281 1.00 56.90 205 SER D N 1
ATOM 4360 C CA . SER D 1 136 ? -62.357 -25.301 -3.107 1.00 61.25 205 SER D CA 1
ATOM 4361 C C . SER D 1 136 ? -63.734 -25.799 -3.515 1.00 69.62 205 SER D C 1
ATOM 4362 O O . SER D 1 136 ? -64.525 -25.056 -4.097 1.00 69.99 205 SER D O 1
ATOM 4365 N N . LEU D 1 137 ? -64.005 -27.055 -3.179 1.00 65.27 206 LEU D N 1
ATOM 4366 C CA . LEU D 1 137 ? -65.287 -27.718 -3.417 1.00 73.36 206 LEU D CA 1
ATOM 4367 C C . LEU D 1 137 ? -65.796 -28.194 -2.067 1.00 86.03 206 LEU D C 1
ATOM 4368 O O . LEU D 1 137 ? -65.064 -28.103 -1.085 1.00 85.74 206 LEU D O 1
ATOM 4373 N N . ALA D 1 138 ? -67.032 -28.697 -2.016 1.00 82.23 207 ALA D N 1
ATOM 4374 C CA . ALA D 1 138 ? -67.667 -29.073 -0.744 1.00 77.79 207 ALA D CA 1
ATOM 4375 C C . ALA D 1 138 ? -66.741 -29.897 0.147 1.00 77.68 207 ALA D C 1
ATOM 4376 O O . ALA D 1 138 ? -66.285 -30.984 -0.224 1.00 75.32 207 ALA D O 1
ATOM 4378 N N . MET D 1 139 ? -66.536 -29.433 1.359 1.00 86.95 208 MET D N 1
ATOM 4379 C CA . MET D 1 139 ? -65.430 -29.835 2.195 1.00 71.14 208 MET D CA 1
ATOM 4380 C C . MET D 1 139 ? -65.499 -31.318 2.457 1.00 63.73 208 MET D C 1
ATOM 4381 O O . MET D 1 139 ? -66.488 -31.945 2.208 1.00 64.40 208 MET D O 1
ATOM 4386 N N . ASN D 1 140 ? -64.384 -31.885 2.863 1.00 63.10 209 ASN D N 1
ATOM 4387 C CA . ASN D 1 140 ? -64.288 -33.304 3.102 1.00 59.50 209 ASN D CA 1
ATOM 4388 C C . ASN D 1 140 ? -63.498 -33.548 4.390 1.00 56.91 209 ASN D C 1
ATOM 4389 O O . ASN D 1 140 ? -62.702 -32.704 4.820 1.00 50.34 209 ASN D O 1
ATOM 4394 N N . ALA D 1 141 ? -63.732 -34.698 5.010 1.00 55.31 210 ALA D N 1
ATOM 4395 C CA . ALA D 1 141 ? -63.037 -35.075 6.232 1.00 57.20 210 ALA D CA 1
ATOM 4396 C C . ALA D 1 141 ? -61.590 -35.403 5.928 1.00 58.79 210 ALA D C 1
ATOM 4397 O O . ALA D 1 141 ? -60.688 -35.145 6.725 1.00 53.96 210 ALA D O 1
ATOM 4399 N N . GLU D 1 142 ? -61.395 -35.968 4.741 1.00 52.12 211 GLU D N 1
ATOM 4400 C CA . GLU D 1 142 ? -60.112 -36.508 4.318 1.00 53.90 211 GLU D CA 1
ATOM 4401 C C . GLU D 1 142 ? -59.145 -35.490 3.739 1.00 53.96 211 GLU D C 1
ATOM 4402 O O . GLU D 1 142 ? -57.934 -35.610 3.910 1.00 58.37 211 GLU D O 1
ATOM 4408 N N . GLN D 1 143 ? -59.679 -34.485 3.064 1.00 61.52 212 GLN D N 1
ATOM 4409 C CA . GLN D 1 143 ? -58.856 -33.417 2.508 1.00 47.80 212 GLN D CA 1
ATOM 4410 C C . GLN D 1 143 ? -58.280 -32.488 3.574 1.00 43.58 212 GLN D C 1
ATOM 4411 O O . GLN D 1 143 ? -57.204 -31.943 3.404 1.00 41.22 212 GLN D O 1
ATOM 4417 N N . ARG D 1 144 ? -58.951 -32.411 4.717 1.00 44.11 213 ARG D N 1
ATOM 4418 C CA . ARG D 1 144 ? -58.624 -31.421 5.737 1.00 41.23 213 ARG D CA 1
ATOM 4419 C C . ARG D 1 144 ? -57.198 -31.530 6.282 1.00 37.09 213 ARG D C 1
ATOM 4420 O O . ARG D 1 144 ? -56.545 -30.509 6.495 1.00 36.24 213 ARG D O 1
ATOM 4428 N N . TYR D 1 145 ? -56.705 -32.745 6.508 1.00 36.57 214 TYR D N 1
ATOM 4429 C CA . TYR D 1 145 ? -55.345 -32.884 7.010 1.00 36.16 214 TYR D CA 1
ATOM 4430 C C . TYR D 1 145 ? -54.395 -33.050 5.837 1.00 34.87 214 TYR D C 1
ATOM 4431 O O . TYR D 1 145 ? -53.178 -33.123 6.018 1.00 34.21 214 TYR D O 1
ATOM 4440 N N . VAL D 1 146 ? -54.957 -33.101 4.631 1.00 39.35 215 VAL D N 1
ATOM 4441 C CA . VAL D 1 146 ? -54.142 -33.361 3.456 1.00 38.10 215 VAL D CA 1
ATOM 4442 C C . VAL D 1 146 ? -54.184 -32.238 2.424 1.00 35.09 215 VAL D C 1
ATOM 4443 O O . VAL D 1 146 ? -53.140 -31.744 2.001 1.00 35.35 215 VAL D O 1
ATOM 4447 N N . ASN D 1 147 ? -55.381 -31.827 2.023 1.00 38.75 216 ASN D N 1
ATOM 4448 C CA . ASN D 1 147 ? -55.507 -30.780 1.013 1.00 36.87 216 ASN D CA 1
ATOM 4449 C C . ASN D 1 147 ? -56.602 -29.765 1.338 1.00 34.55 216 ASN D C 1
ATOM 4450 O O . ASN D 1 147 ? -57.595 -29.684 0.633 1.00 35.29 216 ASN D O 1
ATOM 4455 N N . PRO D 1 148 ? -56.407 -28.972 2.400 1.00 33.91 217 PRO D N 1
ATOM 4456 C CA . PRO D 1 148 ? -57.429 -28.048 2.899 1.00 34.13 217 PRO D CA 1
ATOM 4457 C C . PRO D 1 148 ? -57.781 -26.973 1.885 1.00 33.99 217 PRO D C 1
ATOM 4458 O O . PRO D 1 148 ? -58.907 -26.505 1.859 1.00 34.61 217 PRO D O 1
ATOM 4462 N N . LEU D 1 149 ? -56.813 -26.591 1.063 1.00 33.23 218 LEU D N 1
ATOM 4463 C CA . LEU D 1 149 ? -56.985 -25.483 0.138 1.00 33.04 218 LEU D CA 1
ATOM 4464 C C . LEU D 1 149 ? -57.470 -25.933 -1.219 1.00 33.79 218 LEU D C 1
ATOM 4465 O O . LEU D 1 149 ? -57.549 -25.133 -2.147 1.00 34.66 218 LEU D O 1
ATOM 4470 N N . GLY D 1 150 ? -57.747 -27.224 -1.350 1.00 35.65 219 GLY D N 1
ATOM 4471 C CA . GLY D 1 150 ? -58.243 -27.758 -2.603 1.00 37.31 219 GLY D CA 1
ATOM 4472 C C . GLY D 1 150 ? -57.236 -27.631 -3.726 1.00 36.65 219 GLY D C 1
ATOM 4473 O O . GLY D 1 150 ? -57.606 -27.402 -4.875 1.00 36.06 219 GLY D O 1
ATOM 4474 N N . PHE D 1 151 ? -55.958 -27.759 -3.381 1.00 38.74 220 PHE D N 1
ATOM 4475 C CA . PHE D 1 151 ? -54.876 -27.775 -4.361 1.00 34.47 220 PHE D CA 1
ATOM 4476 C C . PHE D 1 151 ? -55.058 -28.938 -5.312 1.00 36.10 220 PHE D C 1
ATOM 4477 O O . PHE D 1 151 ? -55.470 -30.023 -4.899 1.00 36.39 220 PHE D O 1
ATOM 4485 N N . ARG D 1 152 ? -54.765 -28.715 -6.588 1.00 34.45 221 ARG D N 1
ATOM 4486 C CA . ARG D 1 152 ? -54.868 -29.799 -7.547 1.00 35.37 221 ARG D CA 1
ATOM 4487 C C . ARG D 1 152 ? -53.904 -29.648 -8.720 1.00 35.05 221 ARG D C 1
ATOM 4488 O O . ARG D 1 152 ? -53.738 -28.556 -9.261 1.00 34.61 221 ARG D O 1
ATOM 4496 N N . VAL D 1 153 ? -53.291 -30.761 -9.118 1.00 35.44 222 VAL D N 1
ATOM 4497 C CA . VAL D 1 153 ? -52.380 -30.785 -10.258 1.00 35.86 222 VAL D CA 1
ATOM 4498 C C . VAL D 1 153 ? -53.148 -31.189 -11.519 1.00 41.13 222 VAL D C 1
ATOM 4499 O O . VAL D 1 153 ? -53.889 -32.173 -11.521 1.00 44.06 222 VAL D O 1
ATOM 4503 N N . THR D 1 154 ? -52.983 -30.411 -12.583 1.00 37.54 223 THR D N 1
ATOM 4504 C CA . THR D 1 154 ? -53.770 -30.598 -13.797 1.00 40.11 223 THR D CA 1
ATOM 4505 C C . THR D 1 154 ? -52.980 -31.244 -14.922 1.00 43.02 223 THR D C 1
ATOM 4506 O O . THR D 1 154 ? -53.556 -31.836 -15.834 1.00 45.48 223 THR D O 1
ATOM 4510 N N . SER D 1 155 ? -51.658 -31.143 -14.834 1.00 42.43 224 SER D N 1
ATOM 4511 C CA . SER D 1 155 ? -50.765 -31.811 -15.769 1.00 41.20 224 SER D CA 1
ATOM 4512 C C . SER D 1 155 ? -49.480 -32.139 -15.041 1.00 39.81 224 SER D C 1
ATOM 4513 O O . SER D 1 155 ? -49.063 -31.405 -14.152 1.00 41.13 224 SER D O 1
ATOM 4516 N N . TYR D 1 156 ? -48.848 -33.236 -15.427 1.00 44.42 225 TYR D N 1
ATOM 4517 C CA . TYR D 1 156 ? -47.676 -33.724 -14.723 1.00 41.42 225 TYR D CA 1
ATOM 4518 C C . TYR D 1 156 ? -46.796 -34.568 -15.627 1.00 40.87 225 TYR D C 1
ATOM 4519 O O . TYR D 1 156 ? -47.237 -35.576 -16.148 1.00 40.51 225 TYR D O 1
ATOM 4528 N N . ARG D 1 157 ? -45.576 -34.143 -15.839 1.00 35.88 226 ARG D N 1
ATOM 4529 C CA . ARG D 1 157 ? -44.649 -34.921 -16.596 1.00 40.56 226 ARG D CA 1
ATOM 4530 C C . ARG D 1 157 ? -43.252 -34.877 -15.962 1.00 35.28 226 ARG D C 1
ATOM 4531 O O . ARG D 1 157 ? -42.825 -33.857 -15.535 1.00 35.46 226 ARG D O 1
ATOM 4539 N N . VAL D 1 158 ? -42.575 -36.007 -15.877 1.00 35.93 227 VAL D N 1
ATOM 4540 C CA . VAL D 1 158 ? -41.232 -36.089 -15.317 1.00 35.78 227 VAL D CA 1
ATOM 4541 C C . VAL D 1 158 ? -40.243 -36.534 -16.387 1.00 39.43 227 VAL D C 1
ATOM 4542 O O . VAL D 1 158 ? -40.536 -37.438 -17.166 1.00 43.64 227 VAL D O 1
ATOM 4546 N N . ASN D 1 159 ? -39.068 -35.906 -16.412 1.00 37.72 228 ASN D N 1
ATOM 4547 C CA . ASN D 1 159 ? -38.036 -36.256 -17.377 1.00 41.22 228 ASN D CA 1
ATOM 4548 C C . ASN D 1 159 ? -36.635 -36.260 -16.764 1.00 38.67 228 ASN D C 1
ATOM 4549 O O . ASN D 1 159 ? -36.351 -35.490 -15.845 1.00 37.33 228 ASN D O 1
ATOM 4554 N N . PRO D 1 160 ? -35.745 -37.116 -17.279 1.00 37.25 229 PRO D N 1
ATOM 4555 C CA . PRO D 1 160 ? -34.345 -37.179 -16.845 1.00 40.12 229 PRO D CA 1
ATOM 4556 C C . PRO D 1 160 ? -33.538 -35.970 -17.312 1.00 46.45 229 PRO D C 1
ATOM 4557 O O . PRO D 1 160 ? -34.025 -35.149 -18.087 1.00 46.63 229 PRO D O 1
ATOM 4561 N N . GLU D 1 161 ? -32.330 -35.827 -16.791 1.00 43.70 230 GLU D N 1
ATOM 4562 C CA . GLU D 1 161 ? -31.457 -34.738 -17.197 1.00 47.32 230 GLU D CA 1
ATOM 4563 C C . GLU D 1 161 ? -30.317 -35.189 -18.121 1.00 50.21 230 GLU D C 1
ATOM 4564 O O . GLU D 1 161 ? -29.343 -34.460 -18.354 1.00 49.43 230 GLU D O 1
#

Radius of gyration: 27.34 Å; Cα contacts (8 Å, |Δi|>4): 1022; chains: 4; bounding box: 76×67×68 Å

Sequence (559 aa):
TRDQTSYGDEIDKFWLTQYVIHRESYDFYSVQVDYTAVGLMSTPNVAESYQSKFKGRNGLDKVLGDSETTRVKINSVILDKPHGVATIRFTTVRRVRSNPVDDQPQRWIAIMGYEYKSLAMNAEQRYVNPLGFRVTSYRVNPERDQTSYGDEIDKFWLTQYVIHRESYDFYSVQVDYTAVGLMSTPNVAESYQSKFKGRNGLDKVLGDSETTRVKINSVILDKPHGVATIRFTTVRRVRSNPVDDQPQRWIAIMGYEYKSLAMNAEQRYVNPLGFRVTSYRVNPEYGDEIDKFWLTQYVIHRESYDFYSVQVDYTAVGLMSTPNVAESYQSKFKGRNGLDKVLGDSETTRVKINSVILDKPHGVATIRFTTVRRVRSNPVDDQPQRWIAIMGYEYKSLAMNAEQRYVNPLGFRVTSYRVNPEYGDEIDKFWLTQYVIHRESYDFYSVQVDYTAVGLMSTPNVAESYQSKFKGRNGLDKVLGDSETTRVKINSVILDKPHGVATIRFTTVRRVRSNPVDDQPQRWIAIMGYEYKSLAMNAEQRYVNPLGFRVTSYRVNPE

Nearest PDB structures (foldseek):
  5wip-assembly1_D  TM=9.930E-01  e=2.017E-24  Escherichia coli
  5wip-assembly2_C  TM=9.862E-01  e=2.722E-24  Escherichia coli
  5wio-assembly2_C  TM=9.749E-01  e=2.274E-24  Escherichia coli
  5wii-assembly1_C  TM=9.782E-01  e=4.671E-24  Escherichia coli
  5wio-assembly1_D  TM=9.796E-01  e=1.770E-21  Escherichia coli

InterPro domains:
  IPR007430 Bacterial virulence protein VirB8-like [PF04335] (26-230)
  IPR032710 NTF2-like domain superfamily [SSF54427] (93-230)

Solvent-accessible surface area: 30406 Å² total; per-residue (Å²): 100,101,88,18,61,17,3,12,68,90,4,0,106,20,5,0,18,23,0,0,67,29,48,48,27,13,48,88,123,38,19,124,97,15,60,61,2,0,21,49,4,10,17,100,124,15,9,123,77,7,50,62,115,25,144,51,209,113,0,48,42,128,94,33,18,41,59,21,33,20,133,25,126,36,60,45,32,104,40,56,68,106,130,2,59,1,26,0,76,1,16,10,19,86,67,34,82,106,64,117,104,44,44,152,80,94,146,60,34,0,50,1,5,6,39,1,60,48,107,110,57,79,79,142,45,119,104,43,5,9,3,6,0,49,0,53,58,36,144,46,62,95,119,135,86,23,58,19,10,12,58,89,4,0,78,18,7,0,24,25,0,0,64,34,36,46,27,13,46,92,162,39,18,123,98,16,56,62,3,0,24,47,4,9,17,102,123,14,9,120,75,5,42,67,100,29,133,50,208,112,0,53,40,123,91,35,22,42,58,19,28,22,139,26,130,35,65,47,23,104,32,54,69,83,50,2,59,0,29,0,78,1,11,15,20,87,68,30,125,104,60,113,106,55,40,146,70,89,93,65,33,0,49,1,6,5,36,1,62,74,108,111,52,67,67,140,52,124,98,47,1,28,16,7,0,50,0,52,59,36,136,43,64,92,124,73,9,75,79,9,2,64,26,7,0,22,25,0,0,59,26,28,46,31,11,44,89,120,36,19,126,90,15,69,59,2,0,28,68,4,8,22,109,129,11,7,102,72,9,29,74,119,26,164,31,217,97,0,67,26,132,97,41,20,40,56,14,26,26,117,26,98,52,88,48,21,110,37,58,93,117,136,19,53,1,28,0,100,1,10,16,8,97,55,27,79,102,60,107,106,38,45,147,71,99,124,61,14,0,54,0,6,16,60,48,101,119,72,87,179,63,71,146,22,66,113,38,1,37,18,3,0,50,0,55,56,40,123,54,43,92,97,57,11,66,79,9,2,63,23,7,0,21,30,0,0,61,30,43,47,29,12,49,79,165,34,18,121,91,17,52,35,1,0,25,45,3,1,24,92,121,10,5,121,71,20,38,76,105,28,144,53,221,104,0,42,31,125,89,38,19,48,54,12,29,22,123,26,143,42,83,43,24,115,36,57,80,88,43,14,56,1,34,0,93,1,19,10,22,89,63,38,123,98,66,122,97,52,53,140,78,90,101,59,31,0,50,1,4,14,65,45,121,97,133,102,166,63,87,95,58,62,125,35,6,32,11,13,1,85,0,51,44,36,131,48,44,97,101

B-factor: mean 37.5, std 11.73, range [21.13, 98.09]

Organism: Escherichia coli (NCBI:txid562)

Secondary structure (DSSP, 8-state):
---BS---HHHHHHHHHHHHHHHH-B-TTTHHHHHHHHHHTB-HHHHHHHHGGG-STT-HHHHHTTSEEEEEEEEEEEEEGGGTEEEEEEEEEEEETTSSS----EEEEEEEEEEE------HHHHTT-TT-EEEEEEEEEE-/--BS---HHHHHHHHHHHHHHHH-B-TTTHHHHHHHHHHTB-HHHHHHHHGGG-STT-HHHHHTTSEEEEEEEEEEEEEGGGTEEEEEEEEEEEETTSSS----EEEEEEEEEEE------HHHHTT-TT-EEEEEEEEEE-/--HHHHHHHHHHHHHHHH-B-TTTHHHHHHHHHHTB-HHHHHHHHGGG-STT-HHHHHTTSEEEEEEEEEEEEEGGGTEEEEEEEEEEEETTSSS----EEEEEEEEEEE------TTGGGT-TT-EEEEEEEEEE-/--HHHHHHHHHHHHHHHH-B-TTTHHHHHHHHHHTB-HHHHHHHGGGG-STT-HHHHHTTSEEEEEEEEEEEEEGGGTEEEEEEEEEEEESSSSSBPPPEEEEEEEEEEE---S--TTTTTT-TT-EEEEEEEEEE-